Protein AF-0000000080596718 (afdb_homodimer)

pLDDT: mean 97.56, std 1.73, range [83.94, 98.94]

Structure (mmCIF, N/CA/C/O backbone):
data_AF-0000000080596718-model_v1
#
loop_
_entity.id
_entity.type
_entity.pdbx_description
1 polymer 'Glutathione-s-transferase theta, gst, putative'
#
loop_
_atom_site.group_PDB
_atom_site.id
_atom_site.type_symbol
_atom_site.label_atom_id
_atom_site.label_alt_id
_atom_site.label_comp_id
_atom_site.label_asym_id
_atom_site.label_entity_id
_atom_site.label_seq_id
_atom_site.pdbx_PDB_ins_code
_atom_site.Cartn_x
_atom_site.Cartn_y
_atom_site.Cartn_z
_atom_site.occupancy
_atom_site.B_iso_or_equiv
_atom_site.auth_seq_id
_atom_site.auth_comp_id
_atom_site.auth_asym_id
_atom_site.auth_atom_id
_atom_site.pdbx_PDB_model_num
ATOM 1 N N . MET A 1 1 ? -18.266 -6.281 -21.312 1 93.62 1 MET A N 1
ATOM 2 C CA . MET A 1 1 ? -17.484 -7.332 -20.672 1 93.62 1 MET A CA 1
ATOM 3 C C . MET A 1 1 ? -16.281 -6.75 -19.938 1 93.62 1 MET A C 1
ATOM 5 O O . MET A 1 1 ? -15.75 -5.707 -20.328 1 93.62 1 MET A O 1
ATOM 9 N N . LEU A 1 2 ? -15.891 -7.41 -18.875 1 97.94 2 LEU A N 1
ATOM 10 C CA . LEU A 1 2 ? -14.719 -7.004 -18.109 1 97.94 2 LEU A CA 1
ATOM 11 C C . LEU A 1 2 ? -13.445 -7.195 -18.938 1 97.94 2 LEU A C 1
ATOM 13 O O . LEU A 1 2 ? -13.297 -8.203 -19.625 1 97.94 2 LEU A O 1
ATOM 17 N N . THR A 1 3 ? -12.555 -6.156 -18.938 1 98.81 3 THR A N 1
ATOM 18 C CA . THR A 1 3 ? -11.258 -6.289 -19.578 1 98.81 3 THR A CA 1
ATOM 19 C C . THR A 1 3 ? -10.125 -6.168 -18.562 1 98.81 3 THR A C 1
ATOM 21 O O . THR A 1 3 ? -10.055 -5.188 -17.828 1 98.81 3 THR A O 1
ATOM 24 N N . LEU A 1 4 ? -9.297 -7.133 -18.531 1 98.88 4 LEU A N 1
ATOM 25 C CA . LEU A 1 4 ? -8.086 -7.117 -17.719 1 98.88 4 LEU A CA 1
ATOM 26 C C . LEU A 1 4 ? -6.871 -6.75 -18.562 1 98.88 4 LEU A C 1
ATOM 28 O O . LEU A 1 4 ? -6.527 -7.457 -19.516 1 98.88 4 LEU A O 1
ATOM 32 N N . TYR A 1 5 ? -6.301 -5.578 -18.312 1 98.94 5 TYR A N 1
ATOM 33 C CA . TYR A 1 5 ? -4.98 -5.25 -18.844 1 98.94 5 TYR A CA 1
ATOM 34 C C . TYR A 1 5 ? -3.889 -5.996 -18.094 1 98.94 5 TYR A C 1
ATOM 36 O O . TYR A 1 5 ? -3.75 -5.844 -16.875 1 98.94 5 TYR A O 1
ATOM 44 N N . ASP A 1 6 ? -3.08 -6.719 -18.906 1 98.69 6 ASP A N 1
ATOM 45 C CA . ASP A 1 6 ? -2.324 -7.793 -18.266 1 98.69 6 ASP A CA 1
ATOM 46 C C . ASP A 1 6 ? -0.892 -7.84 -18.797 1 98.69 6 ASP A C 1
ATOM 48 O O . ASP A 1 6 ? -0.595 -7.281 -19.844 1 98.69 6 ASP A O 1
ATOM 52 N N . TYR A 1 7 ? -0.034 -8.352 -18.031 1 98.44 7 TYR A N 1
ATOM 53 C CA . TYR A 1 7 ? 1.315 -8.82 -18.328 1 98.44 7 TYR A CA 1
ATOM 54 C C . TYR A 1 7 ? 1.582 -10.164 -17.672 1 98.44 7 TYR A C 1
ATOM 56 O O . TYR A 1 7 ? 1.703 -10.25 -16.438 1 98.44 7 TYR A O 1
ATOM 64 N N . LEU A 1 8 ? 1.713 -11.172 -18.344 1 97.88 8 LEU A N 1
ATOM 65 C CA . LEU A 1 8 ? 1.545 -12.555 -17.906 1 97.88 8 LEU A CA 1
ATOM 66 C C . LEU A 1 8 ? 2.539 -12.898 -16.812 1 97.88 8 LEU A C 1
ATOM 68 O O . LEU A 1 8 ? 2.18 -13.547 -15.82 1 97.88 8 LEU A O 1
ATOM 72 N N . PRO A 1 9 ? 3.775 -12.438 -16.891 1 97.62 9 PRO A N 1
ATOM 73 C CA . PRO A 1 9 ? 4.719 -12.805 -15.836 1 97.62 9 PRO A CA 1
ATOM 74 C C . PRO A 1 9 ? 4.457 -12.07 -14.523 1 97.62 9 PRO A C 1
ATOM 76 O O . PRO A 1 9 ? 5.051 -12.398 -13.492 1 97.62 9 PRO A O 1
ATOM 79 N N . SER A 1 10 ? 3.645 -11.078 -14.539 1 97.62 10 SER A N 1
ATOM 80 C CA . SER A 1 10 ? 3.375 -10.258 -13.359 1 97.62 10 SER A CA 1
ATOM 81 C C . SER A 1 10 ? 2.557 -11.031 -12.328 1 97.62 10 SER A C 1
ATOM 83 O O . SER A 1 10 ? 1.467 -11.516 -12.633 1 97.62 10 SER A O 1
ATOM 85 N N . GLN A 1 11 ? 3.074 -11.07 -11.148 1 98.12 11 GLN A N 1
ATOM 86 C CA . GLN A 1 11 ? 2.322 -11.711 -10.078 1 98.12 11 GLN A CA 1
ATOM 87 C C . GLN A 1 11 ? 1.251 -10.781 -9.523 1 98.12 11 GLN A C 1
ATOM 89 O O . GLN A 1 11 ? 0.299 -11.227 -8.883 1 98.12 11 GLN A O 1
ATOM 94 N N . ASN A 1 12 ? 1.411 -9.469 -9.719 1 98.38 12 ASN A N 1
ATOM 95 C CA . ASN A 1 12 ? 0.322 -8.555 -9.383 1 98.38 12 ASN A CA 1
ATOM 96 C C . ASN A 1 12 ? -0.886 -8.773 -10.289 1 98.38 12 ASN A C 1
ATOM 98 O O . ASN A 1 12 ? -2.029 -8.672 -9.844 1 98.38 12 ASN A O 1
ATOM 102 N N . ALA A 1 13 ? -0.619 -9.062 -11.516 1 98.69 13 ALA A N 1
ATOM 103 C CA . ALA A 1 13 ? -1.712 -9.406 -12.422 1 98.69 13 ALA A CA 1
ATOM 104 C C . ALA A 1 13 ? -2.262 -10.797 -12.117 1 98.69 13 ALA A C 1
ATOM 106 O O . ALA A 1 13 ? -3.469 -11.031 -12.227 1 98.69 13 ALA A O 1
ATOM 107 N N . TRP A 1 14 ? -1.365 -11.672 -11.727 1 98.69 14 TRP A N 1
ATOM 108 C CA . TRP A 1 14 ? -1.773 -13.039 -11.406 1 98.69 14 TRP A CA 1
ATOM 109 C C . TRP A 1 14 ? -2.805 -13.047 -10.289 1 98.69 14 TRP A C 1
ATOM 111 O O . TRP A 1 14 ? -3.773 -13.812 -10.328 1 98.69 14 TRP A O 1
ATOM 121 N N . LYS A 1 15 ? -2.604 -12.242 -9.18 1 98.44 15 LYS A N 1
ATOM 122 C CA . LYS A 1 15 ? -3.549 -12.297 -8.07 1 98.44 15 LYS A CA 1
ATOM 123 C C . LYS A 1 15 ? -4.938 -11.836 -8.508 1 98.44 15 LYS A C 1
ATOM 125 O O . LYS A 1 15 ? -5.945 -12.305 -7.973 1 98.44 15 LYS A O 1
ATOM 130 N N . VAL A 1 16 ? -5.047 -10.953 -9.531 1 98.88 16 VAL A N 1
ATOM 131 C CA . VAL A 1 16 ? -6.344 -10.57 -10.086 1 98.88 16 VAL A CA 1
ATOM 132 C C . VAL A 1 16 ? -6.922 -11.734 -10.891 1 98.88 16 VAL A C 1
ATOM 134 O O . VAL A 1 16 ? -8.102 -12.062 -10.758 1 98.88 16 VAL A O 1
ATOM 137 N N . ARG A 1 17 ? -6.078 -12.414 -11.734 1 98.81 17 ARG A N 1
ATOM 138 C CA . ARG A 1 17 ? -6.52 -13.602 -12.461 1 98.81 17 ARG A CA 1
ATOM 139 C C . ARG A 1 17 ? -7.031 -14.672 -11.492 1 98.81 17 ARG A C 1
ATOM 141 O O . ARG A 1 17 ? -8.055 -15.312 -11.75 1 98.81 17 ARG A O 1
ATOM 148 N N . LEU A 1 18 ? -6.305 -14.859 -10.438 1 98.81 18 LEU A N 1
ATOM 149 C CA . LEU A 1 18 ? -6.68 -15.844 -9.43 1 98.81 18 LEU A CA 1
ATOM 150 C C . LEU A 1 18 ? -8.086 -15.586 -8.906 1 98.81 18 LEU A C 1
ATOM 152 O O . LEU A 1 18 ? -8.922 -16.5 -8.875 1 98.81 18 LEU A O 1
ATOM 156 N N . LEU A 1 19 ? -8.367 -14.312 -8.469 1 98.88 19 LEU A N 1
ATOM 157 C CA . LEU A 1 19 ? -9.68 -14 -7.922 1 98.88 19 LEU A CA 1
ATOM 158 C C . LEU A 1 19 ? -10.766 -14.164 -8.984 1 98.88 19 LEU A C 1
ATOM 160 O O . LEU A 1 19 ? -11.844 -14.695 -8.703 1 98.88 19 LEU A O 1
ATOM 164 N N . LEU A 1 20 ? -10.469 -13.672 -10.195 1 98.75 20 LEU A N 1
ATOM 165 C CA . LEU A 1 20 ? -11.438 -13.836 -11.273 1 98.75 20 LEU A CA 1
ATOM 166 C C . LEU A 1 20 ? -11.758 -15.305 -11.508 1 98.75 20 LEU A C 1
ATOM 168 O O . LEU A 1 20 ? -12.906 -15.664 -11.773 1 98.75 20 LEU A O 1
ATOM 172 N N . ASN A 1 21 ? -10.742 -16.141 -11.422 1 98.5 21 ASN A N 1
ATOM 173 C CA . ASN A 1 21 ? -10.938 -17.578 -11.555 1 98.5 21 ASN A CA 1
ATOM 174 C C . ASN A 1 21 ? -11.789 -18.125 -10.414 1 98.5 21 ASN A C 1
ATOM 176 O O . ASN A 1 21 ? -12.727 -18.891 -10.648 1 98.5 21 ASN A O 1
ATOM 180 N N . HIS A 1 22 ? -11.484 -17.797 -9.172 1 98.5 22 HIS A N 1
ATOM 181 C CA . HIS A 1 22 ? -12.273 -18.219 -8.016 1 98.5 22 HIS A CA 1
ATOM 182 C C . HIS A 1 22 ? -13.742 -17.844 -8.18 1 98.5 22 HIS A C 1
ATOM 184 O O . HIS A 1 22 ? -14.625 -18.609 -7.77 1 98.5 22 HIS A O 1
ATOM 190 N N . LEU A 1 23 ? -14.008 -16.703 -8.781 1 98.25 23 LEU A N 1
ATOM 191 C CA . LEU A 1 23 ? -15.359 -16.156 -8.859 1 98.25 23 LEU A CA 1
ATOM 192 C C . LEU A 1 23 ? -16.047 -16.594 -10.148 1 98.25 23 LEU A C 1
ATOM 194 O O . LEU A 1 23 ? -17.219 -16.297 -10.367 1 98.25 23 LEU A O 1
ATOM 198 N N . ASP A 1 24 ? -15.305 -17.234 -11.023 1 97.81 24 ASP A N 1
ATOM 199 C CA . ASP A 1 24 ? -15.805 -17.688 -12.312 1 97.81 24 ASP A CA 1
ATOM 200 C C . ASP A 1 24 ? -16.391 -16.531 -13.125 1 97.81 24 ASP A C 1
ATOM 202 O O . ASP A 1 24 ? -17.5 -16.625 -13.633 1 97.81 24 ASP A O 1
ATOM 206 N N . ILE A 1 25 ? -15.695 -15.461 -13.141 1 98.12 25 ILE A N 1
ATOM 207 C CA . ILE A 1 25 ? -16.109 -14.281 -13.906 1 98.12 25 ILE A CA 1
ATOM 208 C C . ILE A 1 25 ? -15.359 -14.25 -15.234 1 98.12 25 ILE A C 1
ATOM 210 O O . ILE A 1 25 ? -14.125 -14.188 -15.266 1 98.12 25 ILE A O 1
ATOM 214 N N . PRO A 1 26 ? -16.109 -14.281 -16.281 1 98.19 26 PRO A N 1
ATOM 215 C CA . PRO A 1 26 ? -15.438 -14.172 -17.578 1 98.19 26 PRO A CA 1
ATOM 216 C C . PRO A 1 26 ? -14.891 -12.766 -17.828 1 98.19 26 PRO A C 1
ATOM 218 O O . PRO A 1 26 ? -15.484 -11.781 -17.391 1 98.19 26 PRO A O 1
ATOM 221 N N . TYR A 1 27 ? -13.797 -12.727 -18.547 1 98.62 27 TYR A N 1
ATOM 222 C CA . TYR A 1 27 ? -13.195 -11.453 -18.906 1 98.62 27 TYR A CA 1
ATOM 223 C C . TYR A 1 27 ? -12.352 -11.578 -20.156 1 98.62 27 TYR A C 1
ATOM 225 O O . TYR A 1 27 ? -11.945 -12.68 -20.547 1 98.62 27 TYR A O 1
ATOM 233 N N . ARG A 1 28 ? -12.148 -10.414 -20.75 1 98.38 28 ARG A N 1
ATOM 234 C CA . ARG A 1 28 ? -11.195 -10.297 -21.844 1 98.38 28 ARG A CA 1
ATOM 235 C C . ARG A 1 28 ? -9.828 -9.852 -21.344 1 98.38 28 ARG A C 1
ATOM 237 O O . ARG A 1 28 ? -9.734 -9.047 -20.422 1 98.38 28 ARG A O 1
ATOM 244 N N . THR A 1 29 ? -8.812 -10.383 -22 1 98.5 29 THR A N 1
ATOM 245 C CA . THR A 1 29 ? -7.453 -9.984 -21.641 1 98.5 29 THR A CA 1
ATOM 246 C C . THR A 1 29 ? -6.855 -9.07 -22.703 1 98.5 29 THR A C 1
ATOM 248 O O . THR A 1 29 ? -6.992 -9.328 -23.906 1 98.5 29 THR A O 1
ATOM 251 N N . GLU A 1 30 ? -6.332 -8.008 -22.359 1 98.62 30 GLU A N 1
ATOM 252 C CA . GLU A 1 30 ? -5.488 -7.148 -23.188 1 98.62 30 GLU A CA 1
ATOM 253 C C . GLU A 1 30 ? -4.059 -7.105 -22.656 1 98.62 30 GLU A C 1
ATOM 255 O O . GLU A 1 30 ? -3.801 -6.543 -21.594 1 98.62 30 GLU A O 1
ATOM 260 N N . ILE A 1 31 ? -3.143 -7.652 -23.422 1 98.56 31 ILE A N 1
ATOM 261 C CA . ILE A 1 31 ? -1.744 -7.691 -23.016 1 98.56 31 ILE A CA 1
ATOM 262 C C . ILE A 1 31 ? -1.099 -6.328 -23.25 1 98.56 31 ILE A C 1
ATOM 264 O O . ILE A 1 31 ? -1.249 -5.738 -24.312 1 98.56 31 ILE A O 1
ATOM 268 N N . VAL A 1 32 ? -0.448 -5.801 -22.25 1 98.44 32 VAL A N 1
ATOM 269 C CA . VAL A 1 32 ? 0.303 -4.551 -22.344 1 98.44 32 VAL A CA 1
ATOM 270 C C . VAL A 1 32 ? 1.8 -4.852 -22.375 1 98.44 32 VAL A C 1
ATOM 272 O O . VAL A 1 32 ? 2.344 -5.453 -21.453 1 98.44 32 VAL A O 1
ATOM 275 N N . ARG A 1 33 ? 2.518 -4.445 -23.469 1 97.5 33 ARG A N 1
ATOM 276 C CA . ARG A 1 33 ? 3.961 -4.613 -23.594 1 97.5 33 ARG A CA 1
ATOM 277 C C . ARG A 1 33 ? 4.711 -3.561 -22.781 1 97.5 33 ARG A C 1
ATOM 279 O O . ARG A 1 33 ? 5.246 -2.605 -23.344 1 97.5 33 ARG A O 1
ATOM 286 N N . ILE A 1 34 ? 4.852 -3.793 -21.453 1 96.44 34 ILE A N 1
ATOM 287 C CA . ILE A 1 34 ? 5.266 -2.756 -20.516 1 96.44 34 ILE A CA 1
ATOM 288 C C . ILE A 1 34 ? 6.754 -2.463 -20.703 1 96.44 34 ILE A C 1
ATOM 290 O O . ILE A 1 34 ? 7.195 -1.325 -20.516 1 96.44 34 ILE A O 1
ATOM 294 N N . PHE A 1 35 ? 7.578 -3.363 -21.156 1 96.81 35 PHE A N 1
ATOM 295 C CA . PHE A 1 35 ? 9.008 -3.131 -21.328 1 96.81 35 PHE A CA 1
ATOM 296 C C . PHE A 1 35 ? 9.289 -2.412 -22.641 1 96.81 35 PHE A C 1
ATOM 298 O O . PHE A 1 35 ? 10.336 -1.788 -22.812 1 96.81 35 PHE A O 1
ATOM 305 N N . GLU A 1 36 ? 8.359 -2.484 -23.531 1 97 36 GLU A N 1
ATOM 306 C CA . GLU A 1 36 ? 8.5 -1.797 -24.812 1 97 36 GLU A CA 1
ATOM 307 C C . GLU A 1 36 ? 7.863 -0.411 -24.766 1 97 36 GLU A C 1
ATOM 309 O O . GLU A 1 36 ? 7.855 0.308 -25.766 1 97 36 GLU A O 1
ATOM 314 N N . GLY A 1 37 ? 7.277 -0.094 -23.641 1 96.88 37 GLY A N 1
ATOM 315 C CA . GLY A 1 37 ? 6.848 1.278 -23.438 1 96.88 37 GLY A CA 1
ATOM 316 C C . GLY A 1 37 ? 5.355 1.472 -23.625 1 96.88 37 GLY A C 1
ATOM 317 O O . GLY A 1 37 ? 4.844 2.586 -23.484 1 96.88 37 GLY A O 1
ATOM 318 N N . GLU A 1 38 ? 4.57 0.456 -23.859 1 97.75 38 GLU A N 1
ATOM 319 C CA . GLU A 1 38 ? 3.139 0.578 -24.109 1 97.75 38 GLU A CA 1
ATOM 320 C C . GLU A 1 38 ? 2.408 1.121 -22.875 1 97.75 38 GLU A C 1
ATOM 322 O O . GLU A 1 38 ? 1.39 1.805 -23.016 1 97.75 38 GLU A O 1
ATOM 327 N N . GLY A 1 39 ? 2.955 0.827 -21.688 1 97.31 39 GLY A N 1
ATOM 328 C CA . GLY A 1 39 ? 2.373 1.336 -20.469 1 97.31 39 GLY A CA 1
ATOM 329 C C . GLY A 1 39 ? 2.465 2.846 -20.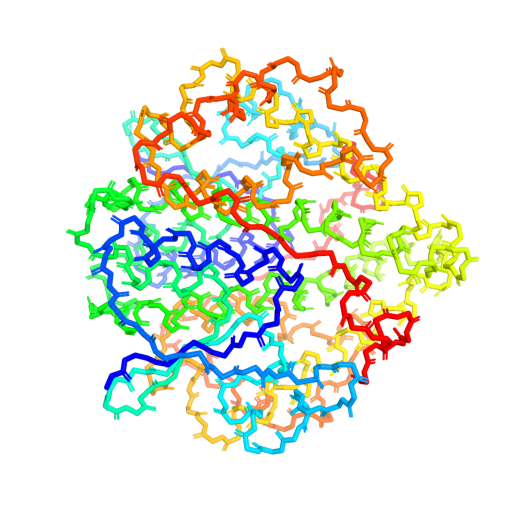344 1 97.31 39 GLY A C 1
ATOM 330 O O . GLY A 1 39 ? 1.765 3.451 -19.531 1 97.31 39 GLY A O 1
ATOM 331 N N . GLN A 1 40 ? 3.256 3.455 -21.141 1 97.06 40 GLN A N 1
ATOM 332 C CA . GLN A 1 40 ? 3.492 4.891 -21.031 1 97.06 40 GLN A CA 1
ATOM 333 C C . GLN A 1 40 ? 2.738 5.664 -22.109 1 97.06 40 GLN A C 1
ATOM 335 O O . GLN A 1 40 ? 2.779 6.895 -22.141 1 97.06 40 GLN A O 1
ATOM 340 N N . ARG A 1 41 ? 2.053 4.98 -22.938 1 97.44 41 ARG A N 1
ATOM 341 C CA . ARG A 1 41 ? 1.264 5.648 -23.969 1 97.44 41 ARG A CA 1
ATOM 342 C C . ARG A 1 41 ? 0.066 6.371 -23.359 1 97.44 41 ARG A C 1
ATOM 344 O O . ARG A 1 41 ? -0.533 5.883 -22.391 1 97.44 41 ARG A O 1
ATOM 351 N N . PRO A 1 42 ? -0.318 7.461 -23.953 1 97.06 42 PRO A N 1
ATOM 352 C CA . PRO A 1 42 ? -1.406 8.266 -23.406 1 97.06 42 PRO A CA 1
ATOM 353 C C . PRO A 1 42 ? -2.695 7.469 -23.219 1 97.06 42 PRO A C 1
ATOM 355 O O . PRO A 1 42 ? -3.398 7.648 -22.219 1 97.06 42 PRO A O 1
ATOM 358 N N . ASP A 1 43 ? -2.994 6.641 -24.109 1 97.06 43 ASP A N 1
ATOM 359 C CA . ASP A 1 43 ? -4.23 5.863 -24.047 1 97.06 43 ASP A CA 1
ATOM 360 C C . ASP A 1 43 ? -4.215 4.93 -22.828 1 97.06 43 ASP A C 1
ATOM 362 O O . ASP A 1 43 ? -5.238 4.75 -22.172 1 97.06 43 ASP A O 1
ATOM 366 N N . PHE A 1 44 ? -3.029 4.301 -22.562 1 98.19 44 PHE A N 1
ATOM 367 C CA . PHE A 1 44 ? -2.971 3.416 -21.406 1 98.19 44 PHE A CA 1
ATOM 368 C C . PHE A 1 44 ? -2.852 4.219 -20.109 1 98.19 44 PHE A C 1
ATOM 370 O O . PHE A 1 44 ? -3.404 3.83 -19.078 1 98.19 44 PHE A O 1
ATOM 377 N N . LEU A 1 45 ? -2.156 5.352 -20.172 1 97.38 45 LEU A N 1
ATOM 378 C CA . LEU A 1 45 ? -2.043 6.199 -19 1 97.38 45 LEU A CA 1
ATOM 379 C C . LEU A 1 45 ? -3.408 6.727 -18.578 1 97.38 45 LEU A C 1
ATOM 381 O O . LEU A 1 45 ? -3.617 7.055 -17.406 1 97.38 45 LEU A O 1
ATOM 385 N N . ALA A 1 46 ? -4.355 6.758 -19.453 1 96.44 46 ALA A N 1
ATOM 386 C CA . ALA A 1 46 ? -5.734 7.117 -19.125 1 96.44 46 ALA A CA 1
ATOM 387 C C . ALA A 1 46 ? -6.422 5.996 -18.359 1 96.44 46 ALA A C 1
ATOM 389 O O . ALA A 1 46 ? -7.41 6.23 -17.656 1 96.44 46 ALA A O 1
ATOM 390 N N . VAL A 1 47 ? -5.902 4.746 -18.484 1 97.75 47 VAL A N 1
ATOM 391 C CA . VAL A 1 47 ? -6.426 3.572 -17.797 1 97.75 47 VAL A CA 1
ATOM 392 C C . VAL A 1 47 ? -5.77 3.453 -16.422 1 97.75 47 VAL A C 1
ATOM 394 O O . VAL A 1 47 ? -6.457 3.26 -15.414 1 97.75 47 VAL A O 1
ATOM 397 N N . ASN A 1 48 ? -4.48 3.604 -16.375 1 98 48 ASN A N 1
ATOM 398 C CA . ASN A 1 48 ? -3.674 3.584 -15.164 1 98 48 ASN A CA 1
ATOM 399 C C . ASN A 1 48 ? -2.633 4.699 -15.164 1 98 48 ASN A C 1
ATOM 401 O O . ASN A 1 48 ? -1.621 4.613 -15.867 1 98 48 ASN A O 1
ATOM 405 N N . PRO A 1 49 ? -2.781 5.66 -14.312 1 96.88 49 PRO A N 1
ATOM 406 C CA . PRO A 1 49 ? -1.898 6.828 -14.312 1 96.88 49 PRO A CA 1
ATOM 407 C C . PRO A 1 49 ? -0.435 6.461 -14.078 1 96.88 49 PRO A C 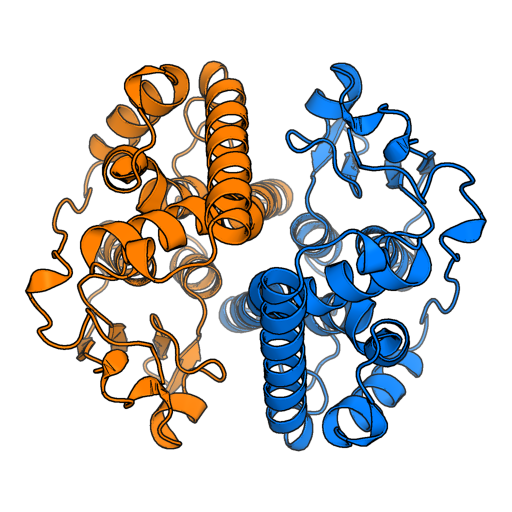1
ATOM 409 O O . PRO A 1 49 ? 0.462 7.238 -14.414 1 96.88 49 PRO A O 1
ATOM 412 N N . THR A 1 50 ? -0.14 5.285 -13.516 1 97.19 50 THR A N 1
ATOM 413 C CA . THR A 1 50 ? 1.237 4.891 -13.234 1 97.19 50 THR A CA 1
ATOM 414 C C . THR A 1 50 ? 1.83 4.133 -14.422 1 97.19 50 THR A C 1
ATOM 416 O O . THR A 1 50 ? 3.033 3.871 -14.461 1 97.19 50 THR A O 1
ATOM 419 N N . GLY A 1 51 ? 0.97 3.709 -15.406 1 97.69 51 GLY A N 1
ATOM 420 C CA . GLY A 1 51 ? 1.431 2.969 -16.562 1 97.69 51 GLY A CA 1
ATOM 421 C C . GLY A 1 51 ? 1.75 1.517 -16.266 1 97.69 51 GLY A C 1
ATOM 422 O O . GLY A 1 51 ? 2.355 0.823 -17.078 1 97.69 51 GLY A O 1
ATOM 423 N N . ALA A 1 52 ? 1.332 1.07 -15.07 1 97.19 52 ALA A N 1
ATOM 424 C CA . ALA A 1 52 ? 1.645 -0.293 -14.656 1 97.19 52 ALA A CA 1
ATOM 425 C C . ALA A 1 52 ? 0.476 -1.234 -14.93 1 97.19 52 ALA A C 1
ATOM 427 O O . ALA A 1 52 ? -0.586 -0.799 -15.383 1 97.19 52 ALA A O 1
ATOM 428 N N . VAL A 1 53 ? 0.656 -2.459 -14.852 1 98 53 VAL A N 1
ATOM 429 C CA . VAL A 1 53 ? -0.364 -3.502 -14.859 1 98 53 VAL A CA 1
ATOM 430 C C . VAL A 1 53 ? -0.447 -4.16 -13.484 1 98 53 VAL A C 1
ATOM 432 O O . VAL A 1 53 ? 0.515 -4.125 -12.711 1 98 53 VAL A O 1
ATOM 435 N N . PRO A 1 54 ? -1.577 -4.723 -13.109 1 98.75 54 PRO A N 1
ATOM 436 C CA . PRO A 1 54 ? -2.816 -4.859 -13.875 1 98.75 54 PRO A CA 1
ATOM 437 C C . PRO A 1 54 ? -3.682 -3.604 -13.82 1 98.75 54 PRO A C 1
ATOM 439 O O . PRO A 1 54 ? -3.461 -2.729 -12.984 1 98.75 54 PRO A O 1
ATOM 442 N N . ALA A 1 55 ? -4.535 -3.494 -14.719 1 98.88 55 ALA A N 1
ATOM 443 C CA . ALA A 1 55 ? -5.68 -2.588 -14.688 1 98.88 55 ALA A CA 1
ATOM 444 C C . ALA A 1 55 ? -6.945 -3.283 -15.172 1 98.88 55 ALA A C 1
ATOM 446 O O . ALA A 1 55 ? -6.879 -4.355 -15.781 1 98.88 55 ALA A O 1
ATOM 447 N N . LEU A 1 56 ? -8.055 -2.762 -14.812 1 98.94 56 LEU A N 1
ATOM 448 C CA . LEU A 1 56 ? -9.352 -3.352 -15.125 1 98.94 56 LEU A CA 1
ATOM 449 C C . LEU A 1 56 ? -10.273 -2.322 -15.781 1 98.94 56 LEU A C 1
ATOM 451 O O . LEU A 1 56 ? -10.383 -1.191 -15.305 1 98.94 56 LEU A O 1
ATOM 455 N N . ARG A 1 57 ? -10.82 -2.641 -16.875 1 98.81 57 ARG A N 1
ATOM 456 C CA . ARG A 1 57 ? -11.891 -1.848 -17.453 1 98.8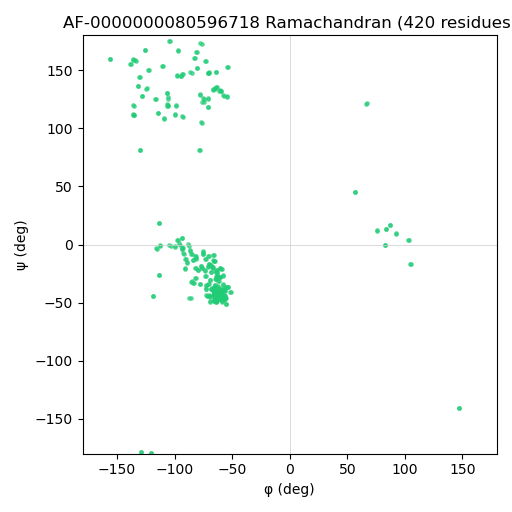1 57 ARG A CA 1
ATOM 457 C C . ARG A 1 57 ? -13.234 -2.541 -17.297 1 98.81 57 ARG A C 1
ATOM 459 O O . ARG A 1 57 ? -13.391 -3.703 -17.688 1 98.81 57 ARG A O 1
ATOM 466 N N . LEU A 1 58 ? -14.172 -1.851 -16.75 1 98.62 58 LEU A N 1
ATOM 467 C CA . LEU A 1 58 ? -15.523 -2.355 -16.547 1 98.62 58 LEU A CA 1
ATOM 468 C C . LEU A 1 58 ? -16.344 -2.234 -17.828 1 98.62 58 LEU A C 1
ATOM 470 O O . LEU A 1 58 ? -15.977 -1.494 -18.734 1 98.62 58 LEU A O 1
ATOM 474 N N . PRO A 1 59 ? -17.516 -2.939 -17.859 1 97.69 59 PRO A N 1
ATOM 475 C CA . PRO A 1 59 ? -18.344 -2.895 -19.062 1 97.69 59 PRO A CA 1
ATOM 476 C C . PRO A 1 59 ? -18.828 -1.484 -19.391 1 97.69 59 PRO A C 1
ATOM 478 O O . PRO A 1 59 ? -19.031 -1.152 -20.562 1 97.69 59 PRO A O 1
ATOM 481 N N . ASP A 1 60 ? -18.969 -0.648 -18.391 1 97.69 60 ASP A N 1
ATOM 482 C CA . ASP A 1 60 ? -19.484 0.699 -18.625 1 97.69 60 ASP A CA 1
ATOM 483 C C . ASP A 1 60 ? -18.359 1.666 -18.969 1 97.69 60 ASP A C 1
ATOM 485 O O . ASP A 1 60 ? -18.578 2.873 -19.078 1 97.69 60 ASP A O 1
ATOM 489 N N . GLY A 1 61 ? -17.156 1.178 -18.984 1 97.69 61 GLY A N 1
ATOM 490 C CA . GLY A 1 61 ? -16.047 1.987 -19.453 1 97.69 61 GLY A CA 1
ATOM 491 C C . GLY A 1 61 ? -15.164 2.496 -18.328 1 97.69 61 GLY A C 1
ATOM 492 O O . GLY A 1 61 ? -14.031 2.914 -18.562 1 97.69 61 GLY A O 1
ATOM 493 N N . ARG A 1 62 ? -15.625 2.469 -17.109 1 97.88 62 ARG A N 1
ATOM 494 C CA . ARG A 1 62 ? -14.812 2.9 -15.977 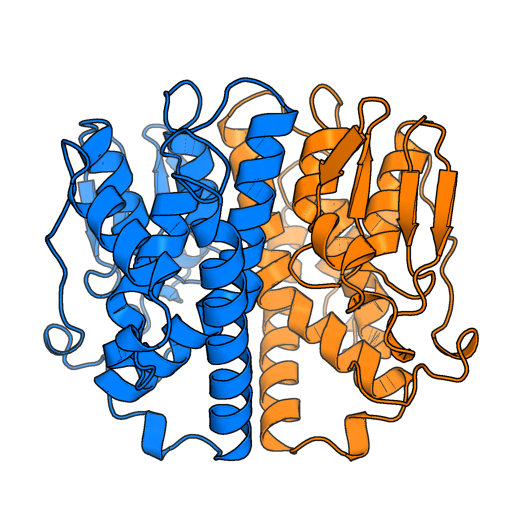1 97.88 62 ARG A CA 1
ATOM 495 C C . ARG A 1 62 ? -13.594 1.991 -15.805 1 97.88 62 ARG A C 1
ATOM 497 O O . ARG A 1 62 ? -13.656 0.8 -16.109 1 97.88 62 ARG A O 1
ATOM 504 N N . THR A 1 63 ? -12.484 2.592 -15.297 1 98.62 63 THR A N 1
ATOM 505 C CA . THR A 1 63 ? -11.266 1.81 -15.133 1 98.62 63 THR A CA 1
ATOM 506 C C . THR A 1 63 ? -10.789 1.851 -13.688 1 98.62 63 THR A C 1
ATOM 508 O O . THR A 1 63 ? -11.078 2.801 -12.961 1 98.62 63 THR A O 1
ATOM 511 N N . LEU A 1 64 ? -10.164 0.8 -13.32 1 98.62 64 LEU A N 1
ATOM 512 C CA . LEU A 1 64 ? -9.523 0.645 -12.016 1 98.62 64 LEU A CA 1
ATOM 513 C C . LEU A 1 64 ? -8.102 0.118 -12.172 1 98.62 64 LEU A C 1
ATOM 515 O O . LEU A 1 64 ? -7.848 -0.779 -12.984 1 98.62 64 LEU A O 1
ATOM 519 N N . ALA A 1 65 ? -7.219 0.745 -11.383 1 98.19 65 ALA A N 1
ATOM 520 C CA . ALA A 1 65 ? -5.832 0.287 -11.375 1 98.19 65 ALA A CA 1
ATOM 521 C C . ALA A 1 65 ? -5.402 -0.146 -9.977 1 98.19 65 ALA A C 1
ATOM 523 O O . ALA A 1 65 ? -6.199 -0.107 -9.039 1 98.19 65 ALA A O 1
ATOM 524 N N . GLU A 1 66 ? -4.16 -0.551 -9.938 1 98.31 66 GLU A N 1
ATOM 525 C CA . GLU A 1 66 ? -3.609 -1.102 -8.703 1 98.31 66 GLU A CA 1
ATOM 526 C C . GLU A 1 66 ? -4.273 -2.43 -8.352 1 98.31 66 GLU A C 1
ATOM 528 O O . GLU A 1 66 ? -5.48 -2.48 -8.102 1 98.31 66 GLU A O 1
ATOM 533 N N . SER A 1 67 ? -3.512 -3.459 -8.242 1 98.75 67 SER A N 1
ATOM 534 C CA . SER A 1 67 ? -4.02 -4.82 -8.117 1 98.75 67 SER A CA 1
ATOM 535 C C . SER A 1 67 ? -4.883 -4.977 -6.871 1 98.75 67 SER A C 1
ATOM 537 O O . SER A 1 67 ? -5.957 -5.578 -6.922 1 98.75 67 SER A O 1
ATOM 539 N N . ASN A 1 68 ? -4.496 -4.363 -5.738 1 98.81 68 ASN A N 1
ATOM 540 C CA . ASN A 1 68 ? -5.254 -4.52 -4.5 1 98.81 68 ASN A CA 1
ATOM 541 C C . ASN A 1 68 ? -6.594 -3.793 -4.57 1 98.81 68 ASN A C 1
ATOM 543 O O . ASN A 1 68 ? -7.578 -4.246 -3.984 1 98.81 68 ASN A O 1
ATOM 547 N N . ALA A 1 69 ? -6.656 -2.648 -5.266 1 98.88 69 ALA A N 1
ATOM 548 C CA . ALA A 1 69 ? -7.926 -1.962 -5.484 1 98.88 69 ALA A CA 1
ATOM 549 C C . ALA A 1 69 ? -8.859 -2.801 -6.352 1 98.88 69 ALA A C 1
ATOM 551 O O . ALA A 1 69 ? -10.055 -2.906 -6.062 1 98.88 69 ALA A O 1
ATOM 552 N N . ILE A 1 70 ? -8.312 -3.424 -7.379 1 98.94 70 ILE A N 1
ATOM 553 C CA . ILE A 1 70 ? -9.086 -4.285 -8.266 1 98.94 70 ILE A CA 1
ATOM 554 C C . ILE A 1 70 ? -9.633 -5.477 -7.484 1 98.94 70 ILE A C 1
ATOM 556 O O . ILE A 1 70 ? -10.812 -5.816 -7.609 1 98.94 70 ILE A O 1
ATOM 560 N N . LEU A 1 71 ? -8.781 -6.086 -6.66 1 98.94 71 LEU A N 1
ATOM 561 C CA . LEU A 1 71 ? -9.211 -7.199 -5.82 1 98.94 71 LEU A CA 1
ATOM 562 C C . LEU A 1 71 ? -10.359 -6.777 -4.91 1 98.94 71 LEU A C 1
ATOM 564 O O . LEU A 1 71 ? -11.352 -7.504 -4.777 1 98.94 71 LEU A O 1
ATOM 568 N N . THR A 1 72 ? -10.211 -5.625 -4.301 1 98.81 72 THR A N 1
ATOM 569 C CA . THR A 1 72 ? -11.227 -5.129 -3.385 1 98.81 72 THR A CA 1
ATOM 570 C C . THR A 1 72 ? -12.562 -4.945 -4.105 1 98.81 72 THR A C 1
ATOM 572 O O . THR A 1 72 ? -13.617 -5.32 -3.58 1 98.81 72 THR A O 1
ATOM 575 N N . TYR A 1 73 ? -12.523 -4.426 -5.309 1 98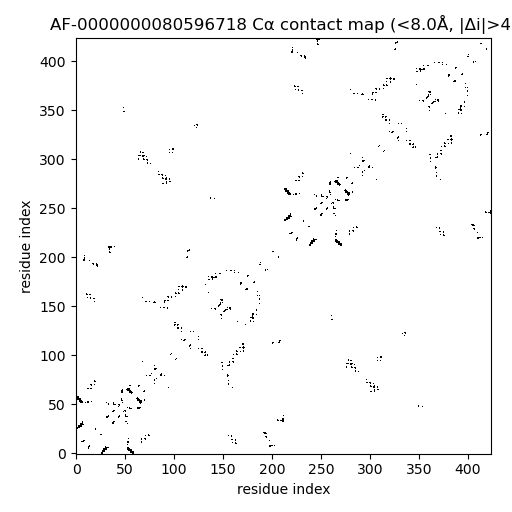.88 73 TYR A N 1
ATOM 576 C CA . TYR A 1 73 ? -13.742 -4.234 -6.098 1 98.88 73 TYR A CA 1
ATOM 577 C C . TYR A 1 73 ? -14.398 -5.57 -6.422 1 98.88 73 TYR A C 1
ATOM 579 O O . TYR A 1 73 ? -15.578 -5.773 -6.148 1 98.88 73 TYR A O 1
ATOM 587 N N . LEU A 1 74 ? -13.602 -6.48 -6.918 1 98.88 74 LEU A N 1
ATOM 588 C CA . LEU A 1 74 ? -14.125 -7.754 -7.398 1 98.88 74 LEU A CA 1
ATOM 589 C C . LEU A 1 74 ? -14.633 -8.609 -6.242 1 98.88 74 LEU A C 1
ATOM 591 O O . LEU A 1 74 ? -15.578 -9.383 -6.406 1 98.88 74 LEU A O 1
ATOM 595 N N . ALA A 1 75 ? -14.031 -8.438 -5.105 1 98.81 75 ALA A N 1
ATOM 596 C CA . ALA A 1 75 ? -14.344 -9.297 -3.965 1 98.81 75 ALA A CA 1
ATOM 597 C C . ALA A 1 75 ? -15.57 -8.781 -3.215 1 98.81 75 ALA A C 1
ATOM 599 O O . ALA A 1 75 ? -16.109 -9.469 -2.342 1 98.81 75 ALA A O 1
ATOM 600 N N . HIS A 1 76 ? -15.992 -7.543 -3.504 1 98.12 76 HIS A N 1
ATOM 601 C CA . HIS A 1 76 ? -17.125 -6.965 -2.781 1 98.12 76 HIS A CA 1
ATOM 602 C C . HIS A 1 76 ? -18.344 -7.867 -2.855 1 98.12 76 HIS A C 1
ATOM 604 O O . HIS A 1 76 ? -18.75 -8.289 -3.943 1 98.12 76 HIS A O 1
ATOM 610 N N . GLY A 1 77 ? -18.922 -8.188 -1.696 1 97.75 77 GLY A N 1
ATOM 611 C CA . GLY A 1 77 ? -20.141 -9 -1.638 1 97.75 77 GLY A CA 1
ATOM 612 C C . GLY A 1 77 ? -19.859 -10.484 -1.726 1 97.75 77 GLY A C 1
ATOM 613 O O . GLY A 1 77 ? -20.797 -11.289 -1.752 1 97.75 77 GLY A O 1
ATOM 614 N N . THR A 1 78 ? -18.609 -10.891 -1.845 1 98.44 78 THR A N 1
ATOM 615 C CA . THR A 1 78 ? -18.25 -12.297 -1.883 1 98.44 78 THR A CA 1
ATOM 616 C C . THR A 1 78 ? -17.641 -12.734 -0.551 1 98.44 78 THR A C 1
ATOM 618 O O . THR A 1 78 ? -17.406 -11.906 0.333 1 98.44 78 THR A O 1
ATOM 621 N N . SER A 1 79 ? -17.375 -13.992 -0.422 1 97.69 79 SER A N 1
ATOM 622 C CA . SER A 1 79 ? -16.797 -14.539 0.801 1 97.69 79 SER A CA 1
ATOM 623 C C . SER A 1 79 ? -15.312 -14.203 0.908 1 97.69 79 SER A C 1
ATOM 625 O O . SER A 1 79 ? -14.695 -14.391 1.963 1 97.69 79 SER A O 1
ATOM 627 N N . TYR A 1 80 ? -14.742 -13.641 -0.131 1 98.69 80 TYR A N 1
ATOM 628 C CA . TYR A 1 80 ? -13.312 -13.344 -0.144 1 98.69 80 TYR A CA 1
ATOM 629 C C . TYR A 1 80 ? -13.023 -11.984 0.485 1 98.69 80 TYR A C 1
ATOM 631 O O . TYR A 1 80 ? -11.867 -11.586 0.616 1 98.69 80 TYR A O 1
ATOM 639 N N . LEU A 1 81 ? -14.016 -11.281 0.838 1 98.62 81 LEU A N 1
ATOM 640 C CA . LEU A 1 81 ? -13.938 -10.039 1.607 1 98.62 81 LEU A CA 1
ATOM 641 C C . LEU A 1 81 ? -15.008 -10.016 2.697 1 98.62 81 LEU A C 1
ATOM 643 O O . LEU A 1 81 ? -16.203 -10.086 2.404 1 98.62 81 LEU A O 1
ATOM 647 N N . PRO A 1 82 ? -14.516 -9.922 3.936 1 97.94 82 PRO A N 1
ATOM 648 C CA . PRO A 1 82 ? -15.5 -9.867 5.016 1 97.94 82 PRO A CA 1
ATOM 649 C C . PRO A 1 82 ? -16.531 -8.75 4.816 1 97.94 82 PRO A C 1
ATOM 651 O O . PRO A 1 82 ? -16.203 -7.691 4.281 1 97.94 82 PRO A O 1
ATOM 654 N N . ALA A 1 83 ? -17.75 -8.945 5.375 1 95.62 83 ALA A N 1
ATOM 655 C CA . ALA A 1 83 ? -18.828 -7.977 5.195 1 95.62 83 ALA A CA 1
ATOM 656 C C . ALA A 1 83 ? -18.734 -6.859 6.23 1 95.62 83 ALA A C 1
ATOM 658 O O . ALA A 1 83 ? -19.156 -5.727 5.965 1 95.62 83 ALA A O 1
ATOM 659 N N . ASP A 1 84 ? -18.25 -7.18 7.375 1 96.88 84 ASP A N 1
ATOM 660 C CA . ASP A 1 84 ? -18.219 -6.188 8.445 1 96.88 84 ASP A CA 1
ATOM 661 C C . ASP A 1 84 ? -17.031 -5.234 8.273 1 96.88 84 ASP A C 1
ATOM 663 O O . ASP A 1 84 ? -15.977 -5.629 7.762 1 96.88 84 ASP A O 1
ATOM 667 N N . PRO A 1 85 ? -17.172 -4.012 8.766 1 97.19 85 PRO A N 1
ATOM 668 C CA . PRO A 1 85 ? -16.156 -2.979 8.555 1 97.19 85 PRO A CA 1
ATOM 669 C C . PRO A 1 85 ? -14.797 -3.348 9.148 1 97.19 85 PRO A C 1
ATOM 671 O O . PRO A 1 85 ? -13.758 -3.076 8.539 1 97.19 85 PRO A O 1
ATOM 674 N N . PHE A 1 86 ? -14.797 -3.934 10.297 1 98.19 86 PHE A N 1
ATOM 675 C CA . PHE A 1 86 ? -13.523 -4.289 10.922 1 98.19 86 PHE A CA 1
ATOM 676 C C . PHE A 1 86 ? -12.797 -5.352 10.109 1 98.19 86 PHE A C 1
ATOM 678 O O . PHE A 1 86 ? -11.594 -5.234 9.859 1 98.19 86 PHE A O 1
ATOM 685 N N . GLY A 1 87 ? -13.547 -6.402 9.719 1 98.12 87 GLY A N 1
ATOM 686 C CA . GLY A 1 87 ? -12.961 -7.434 8.883 1 98.12 87 GLY A CA 1
ATOM 687 C C . GLY A 1 87 ? -12.398 -6.898 7.578 1 98.12 87 GLY A C 1
ATOM 688 O O . GLY A 1 87 ? -11.328 -7.312 7.145 1 98.12 87 GLY A O 1
ATOM 689 N N . GLN A 1 88 ? -13.086 -5.953 6.969 1 98.06 88 GLN A N 1
ATOM 690 C CA . GLN A 1 88 ? -12.602 -5.328 5.742 1 98.06 88 GLN A CA 1
ATOM 691 C C . GLN A 1 88 ? -11.32 -4.535 5.996 1 98.06 88 GLN A C 1
ATOM 693 O O . GLN A 1 88 ? -10.383 -4.594 5.199 1 98.06 88 GLN A O 1
ATOM 698 N N . ALA A 1 89 ? -11.312 -3.861 7.098 1 98.56 89 ALA A N 1
ATOM 699 C CA . ALA A 1 89 ? -10.133 -3.074 7.438 1 98.56 89 ALA A CA 1
ATOM 700 C C . ALA A 1 89 ? -8.945 -3.977 7.754 1 98.56 89 ALA A C 1
ATOM 702 O O . ALA A 1 89 ? -7.801 -3.645 7.426 1 98.56 89 ALA A O 1
ATOM 703 N N . LYS A 1 90 ? -9.219 -5.051 8.398 1 98.56 90 LYS A N 1
ATOM 704 C CA . LYS A 1 90 ? -8.156 -6.004 8.695 1 98.56 90 LYS A CA 1
ATOM 705 C C . LYS A 1 90 ? -7.551 -6.57 7.414 1 98.56 90 LYS A C 1
ATOM 707 O O . LYS A 1 90 ? -6.332 -6.719 7.312 1 98.56 90 LYS A O 1
ATOM 712 N N . VAL A 1 91 ? -8.383 -6.848 6.465 1 98.75 91 VAL A N 1
ATOM 713 C CA . VAL A 1 91 ? -7.898 -7.25 5.148 1 98.75 91 VAL A CA 1
ATOM 714 C C . VAL A 1 91 ? -7.035 -6.141 4.555 1 98.75 91 VAL A C 1
ATOM 716 O O . VAL A 1 91 ? -5.934 -6.398 4.066 1 98.75 91 VAL A O 1
ATOM 719 N N . GLN A 1 92 ? -7.5 -4.918 4.66 1 98.62 92 GLN A N 1
ATOM 720 C CA . GLN A 1 92 ? -6.75 -3.779 4.137 1 98.62 92 GLN A CA 1
ATOM 721 C C . GLN A 1 92 ? -5.402 -3.637 4.84 1 98.62 92 GLN A C 1
ATOM 723 O O . GLN A 1 92 ? -4.414 -3.23 4.227 1 98.62 92 GLN A O 1
ATOM 728 N N . GLN A 1 93 ? -5.375 -3.932 6.105 1 98.75 93 GLN A N 1
ATOM 729 C CA . GLN A 1 93 ? -4.121 -3.912 6.855 1 98.75 93 GLN A CA 1
ATOM 730 C C . GLN A 1 93 ? -3.082 -4.824 6.215 1 98.75 93 GLN A C 1
ATOM 732 O O . GLN A 1 93 ? -1.933 -4.418 6.016 1 98.75 93 GLN A O 1
ATOM 737 N N . TRP A 1 94 ? -3.467 -5.957 5.836 1 98.81 94 TRP A N 1
ATOM 738 C CA . TRP A 1 94 ? -2.521 -6.93 5.301 1 98.81 94 TRP A CA 1
ATOM 739 C C . TRP A 1 94 ? -2.232 -6.656 3.828 1 98.81 94 TRP A C 1
ATOM 741 O O . TRP A 1 94 ? -1.137 -6.945 3.34 1 98.81 94 TRP A O 1
ATOM 751 N N . LEU A 1 95 ? -3.23 -6.051 3.104 1 98.81 95 LEU A N 1
ATOM 752 C CA . LEU A 1 95 ? -2.924 -5.555 1.768 1 98.81 95 LEU A CA 1
ATOM 753 C C . LEU A 1 95 ? -1.863 -4.461 1.824 1 98.81 95 LEU A C 1
ATOM 755 O O . LEU A 1 95 ? -0.964 -4.418 0.982 1 98.81 95 LEU A O 1
ATOM 759 N N . SER A 1 96 ? -1.975 -3.613 2.811 1 98.56 96 SER A N 1
ATOM 760 C CA . SER A 1 96 ? -0.972 -2.574 3.023 1 98.56 96 SER A CA 1
ATOM 761 C C . SER A 1 96 ? 0.39 -3.18 3.348 1 98.56 96 SER A C 1
ATOM 763 O O . SER A 1 96 ? 1.412 -2.736 2.82 1 98.56 96 SER A O 1
ATOM 765 N N . PHE A 1 97 ? 0.412 -4.18 4.223 1 98.62 97 PHE A N 1
ATOM 766 C CA . PHE A 1 97 ? 1.642 -4.891 4.559 1 98.62 97 PHE A CA 1
ATOM 767 C C . PHE A 1 97 ? 2.303 -5.453 3.309 1 98.62 97 PHE A C 1
ATOM 769 O O . PHE A 1 97 ? 3.52 -5.344 3.139 1 98.62 97 PHE A O 1
ATOM 776 N N . GLU A 1 98 ? 1.476 -6.062 2.484 1 98.69 98 GLU A N 1
ATOM 777 C CA . GLU A 1 98 ? 1.977 -6.617 1.231 1 98.69 98 GLU A CA 1
ATOM 778 C C . GLU A 1 98 ? 2.674 -5.551 0.392 1 98.69 98 GLU A C 1
ATOM 780 O O . GLU A 1 98 ? 3.785 -5.766 -0.096 1 98.69 98 GLU A O 1
ATOM 785 N N . GLN A 1 99 ? 2.094 -4.414 0.234 1 97.62 99 GLN A N 1
ATOM 786 C CA . GLN A 1 99 ? 2.625 -3.334 -0.593 1 97.62 99 GLN A CA 1
ATOM 787 C C . GLN A 1 99 ? 3.9 -2.754 0.011 1 97.62 99 GLN A C 1
ATOM 789 O O . GLN A 1 99 ? 4.848 -2.434 -0.711 1 97.62 99 GLN A O 1
ATOM 794 N N . ASP A 1 100 ? 3.92 -2.664 1.27 1 96.44 100 ASP A N 1
ATOM 795 C CA . ASP A 1 100 ? 5.008 -1.961 1.942 1 96.44 100 ASP A CA 1
ATOM 796 C C . ASP A 1 100 ? 6.219 -2.873 2.131 1 96.44 100 ASP A C 1
ATOM 798 O O . ASP A 1 100 ? 7.359 -2.414 2.104 1 96.44 100 ASP A O 1
ATOM 802 N N . HIS A 1 101 ? 5.977 -4.172 2.346 1 97.5 101 HIS A N 1
ATOM 803 C CA . HIS A 1 101 ? 7.062 -5.051 2.771 1 97.5 101 HIS A CA 1
ATOM 804 C C . HIS A 1 101 ? 7.309 -6.156 1.751 1 97.5 101 HIS A C 1
ATOM 806 O O . HIS A 1 101 ? 8.445 -6.352 1.308 1 97.5 101 HIS A O 1
ATOM 812 N N . VAL A 1 102 ? 6.281 -6.746 1.265 1 98.31 102 VAL A N 1
ATOM 813 C CA . VAL A 1 102 ? 6.418 -7.902 0.387 1 98.31 102 VAL A CA 1
ATOM 814 C C . VAL A 1 102 ? 6.848 -7.449 -1.006 1 98.31 102 VAL A C 1
ATOM 816 O O . VAL A 1 102 ? 7.438 -8.219 -1.763 1 98.31 102 VAL A O 1
ATOM 819 N N . ALA A 1 103 ? 6.629 -6.172 -1.317 1 96.5 103 ALA A N 1
ATOM 820 C CA . ALA A 1 103 ? 7.074 -5.613 -2.592 1 96.5 103 ALA A CA 1
ATOM 821 C C . ALA A 1 103 ? 8.578 -5.77 -2.766 1 96.5 103 ALA A C 1
ATOM 823 O O . ALA A 1 103 ? 9.078 -5.824 -3.891 1 96.5 103 ALA A O 1
ATOM 824 N N . SER A 1 104 ? 9.367 -5.844 -1.657 1 98 104 SER A N 1
ATOM 825 C CA . SER A 1 104 ? 10.805 -6.082 -1.714 1 98 104 SER A CA 1
ATOM 826 C C . SER A 1 104 ? 11.109 -7.441 -2.336 1 98 104 SER A C 1
ATOM 828 O O . SER A 1 104 ? 12.055 -7.574 -3.115 1 98 104 SER A O 1
ATOM 830 N N . ILE A 1 105 ? 10.305 -8.414 -2.023 1 98.62 105 ILE A N 1
ATOM 831 C CA . ILE A 1 105 ? 10.461 -9.742 -2.604 1 98.62 105 ILE A CA 1
ATOM 832 C C . ILE A 1 105 ? 10.188 -9.688 -4.105 1 98.62 105 ILE A C 1
ATOM 834 O O . ILE A 1 105 ? 10.914 -10.281 -4.898 1 98.62 105 ILE A O 1
ATOM 838 N N . ALA A 1 106 ? 9.164 -8.969 -4.48 1 98.12 106 ALA A N 1
ATOM 839 C CA . ALA A 1 106 ? 8.805 -8.797 -5.883 1 98.12 106 ALA A CA 1
ATOM 840 C C . ALA A 1 106 ? 9.969 -8.203 -6.68 1 98.12 106 ALA A C 1
ATOM 842 O O . ALA A 1 106 ? 10.305 -8.703 -7.754 1 98.12 106 ALA A O 1
ATOM 843 N N . THR A 1 107 ? 10.562 -7.16 -6.152 1 97.56 107 THR A N 1
ATOM 844 C CA . THR A 1 107 ? 11.648 -6.453 -6.828 1 97.56 107 THR A CA 1
ATOM 845 C C . THR A 1 107 ? 12.875 -7.348 -6.957 1 97.56 107 THR A C 1
ATOM 847 O O . THR A 1 107 ? 13.445 -7.477 -8.047 1 97.56 107 THR A O 1
ATOM 850 N N . LEU A 1 108 ? 13.266 -7.977 -5.844 1 98.44 108 LEU A N 1
ATOM 851 C CA . LEU A 1 108 ? 14.414 -8.867 -5.855 1 98.44 108 LEU A CA 1
ATOM 852 C C . LEU A 1 108 ? 14.211 -10.016 -6.84 1 98.44 108 LEU A C 1
ATOM 854 O O . LEU A 1 108 ? 15.117 -10.359 -7.598 1 98.44 108 LEU A O 1
ATOM 858 N N . ARG A 1 109 ? 13.016 -10.57 -6.781 1 98.25 109 ARG A N 1
ATOM 859 C CA . ARG A 1 109 ? 12.68 -11.656 -7.695 1 98.25 109 ARG A CA 1
ATOM 860 C C . ARG A 1 109 ? 12.82 -11.211 -9.148 1 98.25 109 ARG A C 1
ATOM 862 O O . ARG A 1 109 ? 13.438 -11.906 -9.961 1 98.25 109 ARG A O 1
ATOM 869 N N . HIS A 1 110 ? 12.234 -10.062 -9.469 1 97.75 110 HIS A N 1
ATOM 870 C CA . HIS A 1 110 ? 12.266 -9.539 -10.836 1 97.75 110 HIS A CA 1
ATOM 871 C C . HIS A 1 110 ? 13.703 -9.32 -11.305 1 97.75 110 HIS A C 1
ATOM 873 O O . HIS A 1 110 ? 14.07 -9.727 -12.406 1 97.75 110 HIS A O 1
ATOM 879 N N . TRP A 1 111 ? 14.516 -8.703 -10.5 1 97.81 111 TRP A N 1
ATOM 880 C CA . TRP A 1 111 ? 15.906 -8.438 -10.852 1 97.81 111 TRP A CA 1
ATOM 881 C C . TRP A 1 111 ? 16.672 -9.734 -11.062 1 97.81 111 TRP A C 1
ATOM 883 O O . TRP A 1 111 ? 17.469 -9.859 -12 1 97.81 111 TRP A O 1
ATOM 893 N N . THR A 1 112 ? 16.406 -10.664 -10.172 1 97.88 112 THR A N 1
ATOM 894 C CA . THR A 1 112 ? 17.109 -11.945 -10.242 1 97.88 112 THR A CA 1
ATOM 895 C C . THR A 1 112 ? 16.75 -12.695 -11.523 1 97.88 112 THR A C 1
ATOM 897 O O . THR A 1 112 ? 17.641 -13.125 -12.266 1 97.88 112 THR A O 1
ATOM 900 N N . LEU A 1 113 ? 15.5 -12.734 -11.82 1 97.62 113 LEU A N 1
ATOM 901 C CA . LEU A 1 113 ? 15.023 -13.586 -12.898 1 97.62 113 LEU A CA 1
ATOM 902 C C . LEU A 1 113 ? 15.234 -12.922 -14.258 1 97.62 113 LEU A C 1
ATOM 904 O O . LEU A 1 113 ? 15.148 -13.586 -15.297 1 97.62 113 LEU A O 1
ATOM 908 N N . THR A 1 114 ? 15.562 -11.648 -14.305 1 97.44 114 THR A N 1
ATOM 909 C CA . THR A 1 114 ? 15.734 -10.945 -15.57 1 97.44 114 THR A CA 1
ATOM 910 C C . THR A 1 114 ? 17.188 -10.547 -15.781 1 97.44 114 THR A C 1
ATOM 912 O O . THR A 1 114 ? 17.516 -9.859 -16.75 1 97.44 114 THR A O 1
ATOM 915 N N . GLY A 1 115 ? 18.031 -10.867 -14.82 1 96.19 115 GLY A N 1
ATOM 916 C CA . GLY A 1 115 ? 19.453 -10.594 -14.938 1 96.19 115 GLY A CA 1
ATOM 917 C C . GLY A 1 115 ? 19.828 -9.172 -14.555 1 96.19 115 GLY A C 1
ATOM 918 O O . GLY A 1 115 ? 20.953 -8.734 -14.773 1 96.19 115 GLY A O 1
ATOM 919 N N . LYS A 1 116 ? 18.969 -8.492 -13.945 1 96.75 116 LYS A N 1
ATOM 920 C CA . LYS A 1 116 ? 19.188 -7.078 -13.633 1 96.75 116 LYS A CA 1
ATOM 921 C C . LYS A 1 116 ? 19.891 -6.918 -12.281 1 96.75 116 LYS A C 1
ATOM 923 O O . LYS A 1 116 ? 20.406 -5.844 -11.977 1 96.75 116 LYS A O 1
ATOM 928 N N . LEU A 1 117 ? 19.906 -7.906 -11.508 1 96.56 117 LEU A N 1
ATOM 929 C CA . LEU A 1 117 ? 20.422 -7.836 -10.148 1 96.56 117 LEU A CA 1
ATOM 930 C C . LEU A 1 117 ? 21.891 -7.387 -10.156 1 96.56 117 LEU A C 1
ATOM 932 O O . LEU A 1 117 ? 22.281 -6.57 -9.32 1 96.56 117 LEU A O 1
ATOM 936 N N . ALA A 1 118 ? 22.641 -7.844 -11.078 1 95.06 118 ALA A N 1
ATOM 937 C CA . ALA A 1 118 ? 24.078 -7.586 -11.141 1 95.06 118 ALA A CA 1
ATOM 938 C C . ALA A 1 118 ? 24.359 -6.113 -11.422 1 95.06 118 ALA A C 1
ATOM 940 O O . ALA A 1 118 ? 25.453 -5.617 -11.133 1 95.06 118 ALA A O 1
ATOM 941 N N . ARG A 1 119 ? 23.406 -5.41 -11.93 1 95.31 119 ARG A N 1
ATOM 942 C CA . ARG A 1 119 ? 23.578 -4.012 -12.312 1 95.31 119 ARG A CA 1
ATOM 943 C C . ARG A 1 119 ? 23.109 -3.078 -11.203 1 95.31 119 ARG A C 1
ATOM 945 O O . ARG A 1 119 ? 23.219 -1.855 -11.32 1 95.31 119 ARG A O 1
ATOM 952 N N . ARG A 1 120 ? 22.672 -3.674 -10.141 1 96.12 120 ARG A N 1
ATOM 953 C CA . ARG A 1 120 ? 22.141 -2.85 -9.062 1 96.12 120 ARG A CA 1
ATOM 954 C C . ARG A 1 120 ? 23.219 -2.533 -8.031 1 96.12 120 ARG A C 1
ATOM 956 O O . ARG A 1 120 ? 24.125 -3.342 -7.801 1 96.12 120 ARG A O 1
ATOM 963 N N . ALA A 1 121 ? 23.062 -1.308 -7.473 1 95.88 121 ALA A N 1
ATOM 964 C CA . ALA A 1 121 ? 23.969 -0.951 -6.379 1 95.88 121 ALA A CA 1
ATOM 965 C C . ALA A 1 121 ? 23.828 -1.926 -5.215 1 95.88 121 ALA A C 1
ATOM 967 O O . ALA A 1 121 ? 22.719 -2.184 -4.742 1 95.88 121 ALA A O 1
ATOM 968 N N . PRO A 1 122 ? 24.953 -2.438 -4.676 1 96 122 PRO A N 1
ATOM 969 C CA . PRO A 1 122 ? 24.891 -3.42 -3.59 1 96 122 PRO A CA 1
ATOM 970 C C . PRO A 1 122 ? 24.094 -2.924 -2.385 1 96 122 PRO A C 1
ATOM 972 O O . PRO A 1 122 ? 23.359 -3.695 -1.773 1 96 122 PRO A O 1
ATOM 975 N N . ALA A 1 123 ? 24.188 -1.695 -2.086 1 94.81 123 ALA A N 1
ATOM 976 C CA . ALA A 1 123 ? 23.5 -1.147 -0.923 1 94.81 123 ALA A CA 1
ATOM 977 C C . ALA A 1 123 ? 21.984 -1.242 -1.093 1 94.81 123 ALA A C 1
ATOM 979 O O . ALA A 1 123 ? 21.266 -1.467 -0.122 1 94.81 123 ALA A O 1
ATOM 980 N N . LEU A 1 124 ? 21.562 -1.082 -2.287 1 95.81 124 LEU A N 1
ATOM 981 C CA . LEU A 1 124 ? 20.141 -1.187 -2.588 1 95.81 124 LEU A CA 1
ATOM 982 C C . LEU A 1 124 ? 19.656 -2.627 -2.445 1 95.81 124 LEU A C 1
ATOM 984 O O . LEU A 1 124 ? 18.625 -2.881 -1.837 1 95.81 124 LEU A O 1
ATOM 988 N N . VAL A 1 125 ? 20.422 -3.512 -2.969 1 97.31 125 VAL A N 1
ATOM 989 C CA . VAL A 1 125 ? 20.078 -4.93 -2.916 1 97.31 125 VAL A CA 1
ATOM 990 C C . VAL A 1 125 ? 20.047 -5.398 -1.463 1 97.31 125 VAL A C 1
ATOM 992 O O . VAL A 1 125 ? 19.109 -6.082 -1.05 1 97.31 125 VAL A O 1
ATOM 995 N N . ASP A 1 126 ? 21.031 -4.996 -0.708 1 96.06 126 ASP A N 1
ATOM 996 C CA . ASP A 1 126 ? 21.109 -5.383 0.698 1 96.06 126 ASP A CA 1
ATOM 997 C C . ASP A 1 126 ? 19.906 -4.863 1.479 1 96.06 126 ASP A C 1
ATOM 999 O O . ASP A 1 126 ? 19.344 -5.574 2.314 1 96.06 126 ASP A O 1
ATOM 1003 N N . ARG A 1 127 ? 19.547 -3.686 1.232 1 94.81 127 ARG A N 1
ATOM 1004 C CA . ARG A 1 127 ? 18.406 -3.094 1.902 1 94.81 127 ARG A CA 1
ATOM 1005 C C . ARG A 1 127 ? 17.125 -3.869 1.587 1 94.81 127 ARG A C 1
ATOM 1007 O O . ARG A 1 127 ? 16.344 -4.195 2.488 1 94.81 127 ARG A O 1
ATOM 1014 N N . LEU A 1 128 ? 16.938 -4.18 0.34 1 97.19 128 LEU A N 1
ATOM 1015 C CA . LEU A 1 128 ? 15.742 -4.898 -0.068 1 97.19 128 LEU A CA 1
ATOM 1016 C C . LEU A 1 128 ? 15.711 -6.297 0.538 1 97.19 128 LEU A C 1
ATOM 1018 O O . LEU A 1 128 ? 14.656 -6.781 0.938 1 97.19 128 LEU A O 1
ATOM 1022 N N . ARG A 1 129 ? 16.844 -6.906 0.58 1 97.88 129 ARG A N 1
ATOM 1023 C CA . ARG A 1 129 ? 16.922 -8.234 1.179 1 97.88 129 ARG A CA 1
ATOM 1024 C C . ARG A 1 129 ? 16.547 -8.195 2.652 1 97.88 129 ARG A C 1
ATOM 1026 O O . ARG A 1 129 ? 15.82 -9.07 3.135 1 97.88 129 ARG A O 1
ATOM 1033 N N . HIS A 1 130 ? 17.016 -7.223 3.297 1 96.81 130 HIS A N 1
ATOM 1034 C CA . HIS A 1 130 ? 16.688 -7.066 4.711 1 96.81 130 HIS A CA 1
ATOM 1035 C C . HIS A 1 130 ? 15.18 -6.875 4.902 1 96.81 130 HIS A C 1
ATOM 1037 O O . HIS A 1 130 ? 14.578 -7.512 5.77 1 96.81 130 HIS A O 1
ATOM 1043 N N . VAL A 1 131 ? 14.602 -6.059 4.125 1 97.38 131 VAL A N 1
ATOM 1044 C CA . VAL A 1 131 ? 13.164 -5.805 4.199 1 97.38 131 VAL A CA 1
ATOM 1045 C C . VAL A 1 131 ? 12.398 -7.09 3.908 1 97.38 131 VAL A C 1
ATOM 1047 O O . VAL A 1 131 ? 11.43 -7.414 4.602 1 97.38 131 VAL A O 1
ATOM 1050 N N . ALA A 1 132 ? 12.828 -7.812 2.939 1 98.56 132 ALA A N 1
ATOM 1051 C CA . ALA A 1 132 ? 12.172 -9.055 2.533 1 98.56 132 ALA A CA 1
ATOM 1052 C C . ALA A 1 132 ? 12.25 -10.102 3.637 1 98.56 132 ALA A C 1
ATOM 1054 O O . ALA A 1 132 ? 11.25 -10.75 3.957 1 98.56 132 ALA A O 1
ATOM 1055 N N . ASP A 1 133 ? 13.414 -10.227 4.199 1 98.25 133 ASP A N 1
ATOM 1056 C CA . ASP A 1 133 ? 13.594 -11.18 5.289 1 98.25 133 ASP A CA 1
ATOM 1057 C C . ASP A 1 133 ? 12.703 -10.828 6.477 1 98.25 133 ASP A C 1
ATOM 1059 O O . ASP A 1 133 ? 12.086 -11.711 7.082 1 98.25 133 ASP A O 1
ATOM 1063 N N . ARG A 1 134 ? 12.633 -9.602 6.777 1 97.75 134 ARG A N 1
ATOM 1064 C CA . ARG A 1 134 ? 11.781 -9.141 7.871 1 97.75 134 ARG A CA 1
ATOM 1065 C C . ARG A 1 134 ? 10.312 -9.414 7.566 1 97.75 134 ARG A C 1
ATOM 1067 O O . ARG A 1 134 ? 9.547 -9.797 8.453 1 97.75 134 ARG A O 1
ATOM 1074 N N . ALA A 1 135 ? 9.922 -9.18 6.367 1 98.62 135 ALA A N 1
ATOM 1075 C CA . ALA A 1 135 ? 8.547 -9.445 5.953 1 98.62 135 ALA A CA 1
ATOM 1076 C C . ALA A 1 135 ? 8.188 -10.914 6.168 1 98.62 135 ALA A C 1
ATOM 1078 O O . ALA A 1 135 ? 7.129 -11.234 6.723 1 98.62 135 ALA A O 1
ATOM 1079 N N . LEU A 1 136 ? 9.07 -11.805 5.742 1 98.81 136 LEU A N 1
ATOM 1080 C CA . LEU A 1 136 ? 8.828 -13.234 5.891 1 98.81 136 LEU A CA 1
ATOM 1081 C C . LEU A 1 136 ? 8.781 -13.633 7.363 1 98.81 136 LEU A C 1
ATOM 1083 O O . LEU A 1 136 ? 7.961 -14.469 7.762 1 98.81 136 LEU A O 1
ATOM 1087 N N . ALA A 1 137 ? 9.609 -13.016 8.148 1 98.69 137 ALA A N 1
ATOM 1088 C CA . ALA A 1 137 ? 9.625 -13.305 9.578 1 98.69 137 ALA A CA 1
ATOM 1089 C C . ALA A 1 137 ? 8.312 -12.891 10.242 1 98.69 137 ALA A C 1
ATOM 1091 O O . ALA A 1 137 ? 7.766 -13.625 11.062 1 98.69 137 ALA A O 1
ATOM 1092 N N . ILE A 1 138 ? 7.816 -11.75 9.914 1 98.56 138 ILE A N 1
ATOM 1093 C CA . ILE A 1 138 ? 6.555 -11.266 10.453 1 98.56 138 ILE A CA 1
ATOM 1094 C C . ILE A 1 138 ? 5.418 -12.188 10.031 1 98.56 138 ILE A C 1
ATOM 1096 O O . ILE A 1 138 ? 4.613 -12.617 10.867 1 98.56 138 ILE A O 1
ATOM 1100 N N . LEU A 1 139 ? 5.367 -12.523 8.758 1 98.81 139 LEU A N 1
ATOM 1101 C CA . LEU A 1 139 ? 4.328 -13.422 8.266 1 98.81 139 LEU A CA 1
ATOM 1102 C C . LEU A 1 139 ? 4.391 -14.773 8.969 1 98.81 139 LEU A C 1
ATOM 1104 O O . LEU A 1 139 ? 3.357 -15.336 9.336 1 98.81 139 LEU A O 1
ATOM 1108 N N . ASP A 1 140 ? 5.605 -15.234 9.109 1 98.81 140 ASP A N 1
ATOM 1109 C CA . ASP A 1 140 ? 5.789 -16.531 9.75 1 98.81 140 ASP A CA 1
ATOM 1110 C C . ASP A 1 140 ? 5.242 -16.531 11.172 1 98.81 140 ASP A C 1
ATOM 1112 O O . ASP A 1 140 ? 4.539 -17.453 11.578 1 98.81 140 ASP A O 1
ATOM 1116 N N . ARG A 1 141 ? 5.547 -15.492 11.883 1 97.88 141 ARG A N 1
ATOM 1117 C CA . ARG A 1 141 ? 5.051 -15.352 13.25 1 97.88 141 ARG A CA 1
ATOM 1118 C C . ARG A 1 141 ? 3.527 -15.281 13.273 1 97.88 141 ARG A C 1
ATOM 1120 O O . ARG A 1 141 ? 2.883 -15.984 14.055 1 97.88 141 ARG A O 1
ATOM 1127 N N . GLU A 1 142 ? 2.932 -14.508 12.406 1 97.94 142 GLU A N 1
ATOM 1128 C CA . GLU A 1 142 ? 1.481 -14.344 12.367 1 97.94 142 GLU A CA 1
ATOM 1129 C C . GLU A 1 142 ? 0.791 -15.633 11.953 1 97.94 142 GLU A C 1
ATOM 1131 O O . GLU A 1 142 ? -0.242 -16 12.516 1 97.94 142 GLU A O 1
ATOM 1136 N N . LEU A 1 143 ? 1.353 -16.312 11.023 1 98.31 143 LEU A N 1
ATOM 1137 C CA . LEU A 1 143 ? 0.724 -17.469 10.414 1 98.31 143 LEU A CA 1
ATOM 1138 C C . LEU A 1 143 ? 0.942 -18.719 11.281 1 98.31 143 LEU A C 1
ATOM 1140 O O . LEU A 1 143 ? 0.36 -19.766 11.016 1 98.31 143 LEU A O 1
ATOM 1144 N N . ALA A 1 144 ? 1.763 -18.625 12.25 1 96.12 144 ALA A N 1
ATOM 1145 C CA . ALA A 1 144 ? 1.895 -19.688 13.234 1 96.12 144 ALA A CA 1
ATOM 1146 C C . ALA A 1 144 ? 0.636 -19.812 14.094 1 96.12 144 ALA A C 1
ATOM 1148 O O . ALA A 1 144 ? 0.327 -20.891 14.609 1 96.12 144 ALA A O 1
ATOM 1149 N N . ALA A 1 145 ? -0.099 -18.719 14.164 1 93.69 145 ALA A N 1
ATOM 1150 C CA . ALA A 1 145 ? -1.233 -18.688 15.078 1 93.69 145 ALA A CA 1
ATOM 1151 C C . ALA A 1 145 ? -2.549 -18.531 14.32 1 93.69 145 ALA A C 1
ATOM 1153 O O . ALA A 1 145 ? -3.625 -18.531 14.93 1 93.69 145 ALA A O 1
ATOM 1154 N N . ARG A 1 146 ? -2.459 -18.391 13.055 1 95.31 146 ARG A N 1
ATOM 1155 C CA . ARG A 1 146 ? -3.637 -18.109 12.242 1 95.31 146 ARG A CA 1
ATOM 1156 C C . ARG A 1 146 ? -3.719 -19.062 11.047 1 95.31 146 ARG A C 1
ATOM 1158 O O . ARG A 1 146 ? -2.699 -19.406 10.453 1 95.31 146 ARG A O 1
ATOM 1165 N N . THR A 1 147 ? -4.957 -19.438 10.695 1 97.62 147 THR A N 1
ATOM 1166 C CA . THR A 1 147 ? -5.148 -20.266 9.508 1 97.62 147 THR A CA 1
ATOM 1167 C C . THR A 1 147 ? -4.844 -19.453 8.242 1 97.62 147 THR A C 1
ATOM 1169 O O . THR A 1 147 ? -4.168 -19.953 7.34 1 97.62 147 THR A O 1
ATOM 1172 N N . PHE A 1 148 ? -5.41 -18.297 8.156 1 98.69 148 PHE A N 1
ATOM 1173 C CA . PHE A 1 148 ? -5.133 -17.344 7.102 1 98.69 148 PHE A CA 1
ATOM 1174 C C . PHE A 1 148 ? -4.727 -15.992 7.691 1 98.69 148 PHE A C 1
ATOM 1176 O O . PHE A 1 148 ? -4.816 -15.789 8.906 1 98.69 148 PHE A O 1
ATOM 1183 N N . ILE A 1 149 ? -4.219 -15.094 6.934 1 98.69 149 ILE A N 1
ATOM 1184 C CA . ILE A 1 149 ? -3.438 -13.977 7.445 1 98.69 149 ILE A CA 1
ATOM 1185 C C . ILE A 1 149 ? -4.359 -12.984 8.148 1 98.69 149 ILE A C 1
ATOM 1187 O O . ILE A 1 149 ? -3.992 -12.398 9.172 1 98.69 149 ILE A O 1
ATOM 1191 N N . ALA A 1 150 ? -5.586 -12.758 7.613 1 97.44 150 ALA A N 1
ATOM 1192 C CA . ALA A 1 150 ? -6.496 -11.781 8.219 1 97.44 150 ALA A CA 1
ATOM 1193 C C . ALA A 1 150 ? -7.445 -12.461 9.203 1 97.44 150 ALA A C 1
ATOM 1195 O O . ALA A 1 150 ? -8.375 -11.836 9.703 1 97.44 150 ALA A O 1
ATOM 1196 N N . GLY A 1 151 ? -7.289 -13.766 9.5 1 93.38 151 GLY A N 1
ATOM 1197 C CA . GLY A 1 151 ? -8.141 -14.531 10.398 1 93.38 151 GLY A CA 1
ATOM 1198 C C . GLY A 1 151 ? -8.289 -15.984 9.977 1 93.38 151 GLY A C 1
ATOM 1199 O O . GLY A 1 151 ? -7.324 -16.625 9.555 1 93.38 151 GLY A O 1
ATOM 1200 N N . ASP A 1 152 ? -9.555 -16.422 10.164 1 94.88 152 ASP A N 1
ATOM 1201 C CA . ASP A 1 152 ? -9.789 -17.844 9.906 1 94.88 152 ASP A CA 1
ATOM 1202 C C . ASP A 1 152 ? -10.203 -18.078 8.453 1 94.88 152 ASP A C 1
ATOM 1204 O O . ASP A 1 152 ? -10.047 -19.172 7.93 1 94.88 152 ASP A O 1
ATOM 1208 N N . ALA A 1 153 ? -10.664 -17.047 7.855 1 97 153 ALA A N 1
ATOM 1209 C CA . ALA A 1 153 ? -11.203 -17.203 6.508 1 97 153 ALA A CA 1
ATOM 1210 C C . ALA A 1 153 ? -10.172 -16.812 5.453 1 97 153 ALA A C 1
ATOM 1212 O O . ALA A 1 153 ? -9.375 -15.906 5.668 1 97 153 ALA A O 1
ATOM 1213 N N . TYR A 1 154 ? -10.219 -17.547 4.309 1 98.56 154 TYR A N 1
ATOM 1214 C CA . TYR A 1 154 ? -9.438 -17.234 3.117 1 98.56 154 TYR A CA 1
ATOM 1215 C C . TYR A 1 154 ? -9.977 -15.977 2.438 1 98.56 154 TYR A C 1
ATOM 1217 O O . TYR A 1 154 ? -11.156 -15.914 2.078 1 98.56 154 TYR A O 1
ATOM 1225 N N . THR A 1 155 ? -9.18 -14.914 2.334 1 98.81 155 THR A N 1
ATOM 1226 C CA . THR A 1 155 ? -9.625 -13.648 1.771 1 98.81 155 THR A CA 1
ATOM 1227 C C . THR A 1 155 ? -8.648 -13.164 0.7 1 98.81 155 THR A C 1
ATOM 1229 O O . THR A 1 155 ? -7.641 -13.812 0.432 1 98.81 155 THR A O 1
ATOM 1232 N N . ILE A 1 156 ? -8.906 -12.023 0.133 1 98.88 156 ILE A N 1
ATOM 1233 C CA . ILE A 1 156 ? -8.031 -11.414 -0.865 1 98.88 156 ILE A CA 1
ATOM 1234 C C . ILE A 1 156 ? -6.711 -11 -0.215 1 98.88 156 ILE A C 1
ATOM 1236 O O . ILE A 1 156 ? -5.719 -10.766 -0.908 1 98.88 156 ILE A O 1
ATOM 1240 N N . ALA A 1 157 ? -6.637 -10.859 1.112 1 98.94 157 ALA A N 1
ATOM 1241 C CA . ALA A 1 157 ? -5.359 -10.625 1.774 1 98.94 157 ALA A CA 1
ATOM 1242 C C . ALA A 1 157 ? -4.398 -11.789 1.541 1 98.94 157 ALA A C 1
ATOM 1244 O O . ALA A 1 157 ? -3.217 -11.578 1.253 1 98.94 157 ALA A O 1
ATOM 1245 N N . ASP A 1 158 ? -4.895 -12.969 1.642 1 98.94 158 ASP A N 1
ATOM 1246 C CA . ASP A 1 158 ? -4.074 -14.156 1.39 1 98.94 158 ASP A CA 1
ATOM 1247 C C . ASP A 1 158 ? -3.639 -14.219 -0.072 1 98.94 158 ASP A C 1
ATOM 1249 O O . ASP A 1 158 ? -2.479 -14.516 -0.367 1 98.94 158 ASP A O 1
ATOM 1253 N N . MET A 1 159 ? -4.559 -13.938 -0.952 1 98.88 159 MET A N 1
ATOM 1254 C CA . MET A 1 159 ? -4.258 -13.969 -2.381 1 98.88 159 MET A CA 1
ATOM 1255 C C . MET A 1 159 ? -3.15 -12.977 -2.725 1 98.88 159 MET A C 1
ATOM 1257 O O . MET A 1 159 ? -2.211 -13.32 -3.447 1 98.88 159 MET A O 1
ATOM 1261 N N . SER A 1 160 ? -3.318 -11.789 -2.201 1 98.88 160 SER A N 1
ATOM 1262 C CA . SER A 1 160 ? -2.367 -10.719 -2.482 1 98.88 160 SER A CA 1
ATOM 1263 C C . SER A 1 160 ? -0.978 -11.062 -1.956 1 98.88 160 SER A C 1
ATOM 1265 O O . SER A 1 160 ? 0.015 -10.922 -2.672 1 98.88 160 SER A O 1
ATOM 1267 N N . LEU A 1 161 ? -0.902 -11.516 -0.744 1 98.94 161 LEU A N 1
ATOM 1268 C CA . LEU A 1 161 ? 0.378 -11.883 -0.148 1 98.94 161 LEU A CA 1
ATOM 1269 C C . LEU A 1 161 ? 0.987 -13.086 -0.86 1 98.94 161 LEU A C 1
ATOM 1271 O O . LEU A 1 161 ? 2.189 -13.109 -1.126 1 98.94 161 LEU A O 1
ATOM 1275 N N . PHE A 1 162 ? 0.203 -14.055 -1.17 1 98.88 162 PHE A N 1
ATOM 1276 C CA . PHE A 1 162 ? 0.644 -15.312 -1.767 1 98.88 162 PHE A CA 1
ATOM 1277 C C . PHE A 1 162 ? 1.374 -15.055 -3.08 1 98.88 162 PHE A C 1
ATOM 1279 O O . PHE A 1 162 ? 2.346 -15.742 -3.398 1 98.88 162 PHE A O 1
ATOM 1286 N N . ALA A 1 163 ? 0.945 -14.062 -3.803 1 98.56 163 ALA A N 1
ATOM 1287 C CA . ALA A 1 163 ? 1.404 -13.805 -5.164 1 98.56 163 ALA A CA 1
ATOM 1288 C C . ALA A 1 163 ? 2.928 -13.773 -5.234 1 98.56 163 ALA A C 1
ATOM 1290 O O . ALA A 1 163 ? 3.523 -14.328 -6.16 1 98.56 163 ALA A O 1
ATOM 1291 N N . TYR A 1 164 ? 3.541 -13.172 -4.246 1 98.5 164 TYR A N 1
ATOM 1292 C CA . TYR A 1 164 ? 4.996 -13.07 -4.309 1 98.5 164 TYR A CA 1
ATOM 1293 C C . TYR A 1 164 ? 5.648 -13.898 -3.209 1 98.5 164 TYR A C 1
ATOM 1295 O O . TYR A 1 164 ? 6.758 -14.406 -3.383 1 98.5 164 TYR A O 1
ATOM 1303 N N . VAL A 1 165 ? 4.965 -14.133 -2.113 1 98.81 165 VAL A N 1
ATOM 1304 C CA . VAL A 1 165 ? 5.562 -14.828 -0.978 1 98.81 165 VAL A CA 1
ATOM 1305 C C . VAL A 1 165 ? 5.875 -16.281 -1.365 1 98.81 165 VAL A C 1
ATOM 1307 O O . VAL A 1 165 ? 6.945 -16.797 -1.039 1 98.81 165 VAL A O 1
ATOM 1310 N N . HIS A 1 166 ? 5.008 -16.891 -2.084 1 98.31 166 HIS A N 1
ATOM 1311 C CA . HIS A 1 166 ? 5.203 -18.297 -2.402 1 98.31 166 HIS A CA 1
ATOM 1312 C C . HIS A 1 166 ? 6.359 -18.484 -3.377 1 98.31 166 HIS A C 1
ATOM 1314 O O . HIS A 1 166 ? 6.801 -19.609 -3.611 1 98.31 166 HIS A O 1
ATOM 1320 N N . ARG A 1 167 ? 6.848 -17.375 -3.914 1 97.56 167 ARG A N 1
ATOM 1321 C CA . ARG A 1 167 ? 7.938 -17.422 -4.883 1 97.56 167 ARG A CA 1
ATOM 1322 C C . ARG A 1 167 ? 9.203 -16.781 -4.316 1 97.56 167 ARG A C 1
ATOM 1324 O O . ARG A 1 167 ? 10.086 -16.359 -5.07 1 97.56 167 ARG A O 1
ATOM 1331 N N . ALA A 1 168 ? 9.289 -16.641 -3.043 1 98.5 168 ALA A N 1
ATOM 1332 C CA . ALA A 1 168 ? 10.398 -15.953 -2.381 1 98.5 168 ALA A CA 1
ATOM 1333 C C . ALA A 1 168 ? 11.727 -16.656 -2.664 1 98.5 168 ALA A C 1
ATOM 1335 O O . ALA A 1 168 ? 12.773 -16.016 -2.734 1 98.5 168 ALA A O 1
ATOM 1336 N N . ASP A 1 169 ? 11.75 -17.984 -2.924 1 98.31 169 ASP A N 1
ATOM 1337 C CA . ASP A 1 169 ? 12.969 -18.719 -3.234 1 98.31 169 ASP A CA 1
ATOM 1338 C C . ASP A 1 169 ? 13.609 -18.203 -4.52 1 98.31 169 ASP A C 1
ATOM 1340 O O . ASP A 1 169 ? 14.836 -18.234 -4.66 1 98.31 169 ASP A O 1
ATOM 1344 N N . GLU A 1 170 ? 12.789 -17.734 -5.441 1 97.81 170 GLU A N 1
ATOM 1345 C CA . GLU A 1 170 ? 13.281 -17.203 -6.707 1 97.81 170 GLU A CA 1
ATOM 1346 C C . GLU A 1 170 ? 14.008 -15.883 -6.504 1 97.81 170 GLU A C 1
ATOM 1348 O O . GLU A 1 170 ? 14.734 -15.422 -7.387 1 97.81 170 GLU A O 1
ATOM 1353 N N . ALA A 1 171 ? 13.805 -15.25 -5.348 1 97.31 171 ALA A N 1
ATOM 1354 C CA . ALA A 1 171 ? 14.477 -14.008 -4.992 1 97.31 171 ALA A CA 1
ATOM 1355 C C . ALA A 1 171 ? 15.688 -14.273 -4.102 1 97.31 171 ALA A C 1
ATOM 1357 O O . ALA A 1 171 ? 16.281 -13.336 -3.561 1 97.31 171 ALA A O 1
ATOM 1358 N N . GLY A 1 172 ? 15.953 -15.547 -3.893 1 96.94 172 GLY A N 1
ATOM 1359 C CA . GLY A 1 172 ? 17.094 -15.906 -3.066 1 96.94 172 GLY A CA 1
ATOM 1360 C C . GLY A 1 172 ? 16.766 -15.961 -1.586 1 96.94 172 GLY A C 1
ATOM 1361 O O . GLY A 1 172 ? 17.656 -15.898 -0.742 1 96.94 172 GLY A O 1
ATOM 1362 N N . LEU A 1 173 ? 15.523 -16.031 -1.229 1 97.94 173 LEU A N 1
ATOM 1363 C CA . LEU A 1 173 ? 15.078 -16.109 0.157 1 97.94 173 LEU A CA 1
ATOM 1364 C C . LEU A 1 173 ? 14.586 -17.516 0.486 1 97.94 173 LEU A C 1
ATOM 1366 O O . LEU A 1 173 ? 13.594 -17.984 -0.084 1 97.94 173 LEU A O 1
ATOM 1370 N N . ALA A 1 174 ? 15.156 -18.203 1.41 1 97.75 174 ALA A N 1
ATOM 1371 C CA . ALA A 1 174 ? 14.859 -19.594 1.711 1 97.75 174 ALA A CA 1
ATOM 1372 C C . ALA A 1 174 ? 13.547 -19.734 2.482 1 97.75 174 ALA A C 1
ATOM 1374 O O . ALA A 1 174 ? 13.516 -19.547 3.701 1 97.75 174 ALA A O 1
ATOM 1375 N N . LEU A 1 175 ? 12.578 -20.141 1.841 1 98.19 175 LEU A N 1
ATOM 1376 C CA . LEU A 1 175 ? 11.258 -20.281 2.449 1 98.19 175 LEU A CA 1
ATOM 1377 C C . LEU A 1 175 ? 11.281 -21.344 3.555 1 98.19 175 LEU A C 1
ATOM 1379 O O . LEU A 1 175 ? 10.484 -21.281 4.492 1 98.19 175 LEU A O 1
ATOM 1383 N N . SER A 1 176 ? 12.18 -22.312 3.467 1 98 176 SER A N 1
ATOM 1384 C CA . SER A 1 176 ? 12.281 -23.391 4.449 1 98 176 SER A CA 1
ATOM 1385 C C . SER A 1 176 ? 12.562 -22.844 5.844 1 98 176 SER A C 1
ATOM 1387 O O . SER A 1 176 ? 12.305 -23.516 6.844 1 98 176 SER A O 1
ATOM 1389 N N . ASP A 1 177 ? 13.094 -21.625 5.949 1 98.12 177 ASP A N 1
ATOM 1390 C CA . ASP A 1 177 ? 13.406 -20.984 7.227 1 98.12 177 ASP A CA 1
ATOM 1391 C C . ASP A 1 177 ? 12.141 -20.484 7.91 1 98.12 177 ASP A C 1
ATOM 1393 O O . ASP A 1 177 ? 12.172 -20.062 9.07 1 98.12 177 ASP A O 1
ATOM 1397 N N . TYR A 1 178 ? 10.992 -20.578 7.203 1 98.69 178 TYR A N 1
ATOM 1398 C CA . TYR A 1 178 ? 9.742 -20 7.684 1 98.69 178 TYR A CA 1
ATOM 1399 C C . TYR A 1 178 ? 8.609 -21.016 7.621 1 98.69 178 TYR A C 1
ATOM 1401 O O . TYR A 1 178 ? 7.734 -20.922 6.758 1 98.69 178 TYR A O 1
ATOM 1409 N N . PRO A 1 179 ? 8.523 -21.891 8.594 1 98.44 179 PRO A N 1
ATOM 1410 C CA . PRO A 1 179 ? 7.574 -23 8.547 1 98.44 179 PRO A CA 1
ATOM 1411 C C . PRO A 1 179 ? 6.117 -22.531 8.562 1 98.44 179 PRO A C 1
ATOM 1413 O O . PRO A 1 179 ? 5.258 -23.172 7.945 1 98.44 179 PRO A O 1
ATOM 1416 N N . GLY A 1 180 ? 5.812 -21.453 9.336 1 98.56 180 GLY A N 1
ATOM 1417 C CA . GLY A 1 180 ? 4.461 -20.906 9.305 1 98.56 180 GLY A CA 1
ATOM 1418 C C . GLY A 1 180 ? 4.035 -20.484 7.914 1 98.56 180 GLY A C 1
ATOM 1419 O O . GLY A 1 180 ? 2.896 -20.719 7.504 1 98.56 180 GLY A O 1
ATOM 1420 N N . VAL A 1 181 ? 4.957 -19.922 7.207 1 98.81 181 VAL A N 1
ATOM 1421 C CA . VAL A 1 181 ? 4.695 -19.469 5.844 1 98.81 181 VAL A CA 1
ATOM 1422 C C . VAL A 1 181 ? 4.516 -20.672 4.926 1 98.81 181 VAL A C 1
ATOM 1424 O O . VAL A 1 181 ? 3.602 -20.703 4.098 1 98.81 181 VAL A O 1
ATOM 1427 N N . VAL A 1 182 ? 5.371 -21.656 5.082 1 98.62 182 VAL A N 1
ATOM 1428 C CA . VAL A 1 182 ? 5.305 -22.859 4.25 1 98.62 182 VAL A CA 1
ATOM 1429 C C . VAL A 1 182 ? 3.953 -23.547 4.434 1 98.62 182 VAL A C 1
ATOM 1431 O O . VAL A 1 182 ? 3.305 -23.922 3.453 1 98.62 182 VAL A O 1
ATOM 1434 N N . GLY A 1 183 ? 3.537 -23.703 5.691 1 98.56 183 GLY A N 1
ATOM 1435 C CA . GLY A 1 183 ? 2.225 -24.266 5.953 1 98.56 183 GLY A CA 1
ATOM 1436 C C . GLY A 1 183 ? 1.094 -23.469 5.332 1 98.56 183 GLY A C 1
ATOM 1437 O O . GLY A 1 183 ? 0.164 -24.031 4.758 1 98.56 183 GLY A O 1
ATOM 1438 N N . TRP A 1 184 ? 1.156 -22.172 5.441 1 98.81 184 TRP A N 1
ATOM 1439 C CA . TRP A 1 184 ? 0.163 -21.266 4.875 1 98.81 184 TRP A CA 1
ATOM 1440 C C . TRP A 1 184 ? 0.115 -21.391 3.355 1 98.81 184 TRP A C 1
ATOM 1442 O O . TRP A 1 184 ? -0.967 -21.422 2.764 1 98.81 184 TRP A O 1
ATOM 1452 N N . ILE A 1 185 ? 1.272 -21.5 2.695 1 98.69 185 ILE A N 1
ATOM 1453 C CA . ILE A 1 185 ? 1.342 -21.656 1.247 1 98.69 185 ILE A CA 1
ATOM 1454 C C . ILE A 1 185 ? 0.588 -22.922 0.833 1 98.69 185 ILE A C 1
ATOM 1456 O O . ILE A 1 185 ? -0.188 -22.906 -0.124 1 98.69 185 ILE A O 1
ATOM 1460 N N . ALA A 1 186 ? 0.801 -23.969 1.547 1 98.62 186 ALA A N 1
ATOM 1461 C CA . ALA A 1 186 ? 0.11 -25.219 1.258 1 98.62 186 ALA A CA 1
ATOM 1462 C C . ALA A 1 186 ? -1.401 -25.047 1.398 1 98.62 186 ALA A C 1
ATOM 1464 O O . ALA A 1 186 ? -2.166 -25.562 0.58 1 98.62 186 ALA A O 1
ATOM 1465 N N . ARG A 1 187 ? -1.872 -24.359 2.4 1 98.56 187 ARG A N 1
ATOM 1466 C CA . ARG A 1 187 ? -3.297 -24.141 2.627 1 98.56 187 ARG A CA 1
ATOM 1467 C C . ARG A 1 187 ? -3.914 -23.328 1.502 1 98.56 187 ARG A C 1
ATOM 1469 O O . ARG A 1 187 ? -5.027 -23.609 1.053 1 98.56 187 ARG A O 1
ATOM 1476 N N . VAL A 1 188 ? -3.193 -22.312 1.05 1 98.69 188 VAL A N 1
ATOM 1477 C CA . VAL A 1 188 ? -3.699 -21.469 -0.034 1 98.69 188 VAL A CA 1
ATOM 1478 C C . VAL A 1 188 ? -3.791 -22.297 -1.319 1 98.69 188 VAL A C 1
ATOM 1480 O O . VAL A 1 188 ? -4.805 -22.25 -2.02 1 98.69 188 VAL A O 1
ATOM 1483 N N . ARG A 1 189 ? -2.779 -23.109 -1.635 1 98.38 189 ARG A N 1
ATOM 1484 C CA . ARG A 1 189 ? -2.748 -23.922 -2.842 1 98.38 189 ARG A CA 1
ATOM 1485 C C . ARG A 1 189 ? -3.875 -24.953 -2.838 1 98.38 189 ARG A C 1
ATOM 1487 O O . ARG A 1 189 ? -4.344 -25.375 -3.896 1 98.38 189 ARG A O 1
ATOM 1494 N N . ALA A 1 190 ? -4.316 -25.281 -1.68 1 98.25 190 ALA A N 1
ATOM 1495 C CA . ALA A 1 190 ? -5.316 -26.328 -1.531 1 98.25 190 ALA A CA 1
ATOM 1496 C C . ALA A 1 190 ? -6.727 -25.781 -1.714 1 98.25 190 ALA A C 1
ATOM 1498 O O . ALA A 1 190 ? -7.695 -26.547 -1.758 1 98.25 190 ALA A O 1
ATOM 1499 N N . GLN A 1 191 ? -6.875 -24.453 -1.816 1 98.19 191 GLN A N 1
ATOM 1500 C CA . GLN A 1 191 ? -8.203 -23.875 -1.978 1 98.19 191 GLN A CA 1
ATOM 1501 C C . GLN A 1 191 ? -8.844 -24.328 -3.289 1 98.19 191 GLN A C 1
ATOM 1503 O O . GLN A 1 191 ? -8.188 -24.328 -4.332 1 98.19 191 GLN A O 1
ATOM 1508 N N . PRO A 1 192 ? -10.172 -24.719 -3.219 1 96.19 192 PRO A N 1
ATOM 1509 C CA . PRO A 1 192 ? -10.844 -25.031 -4.48 1 96.19 192 PRO A CA 1
ATOM 1510 C C . PRO A 1 192 ? -10.82 -23.859 -5.465 1 96.19 192 PRO A C 1
ATOM 1512 O O . PRO A 1 192 ? -11.156 -22.734 -5.102 1 96.19 192 PRO A O 1
ATOM 1515 N N . GLY A 1 193 ? -10.383 -24.156 -6.66 1 93.12 193 GLY A N 1
ATOM 1516 C CA . GLY A 1 193 ? -10.336 -23.109 -7.668 1 93.12 193 GLY A CA 1
ATOM 1517 C C . GLY A 1 193 ? -9 -22.391 -7.715 1 93.12 193 GLY A C 1
ATOM 1518 O O . GLY A 1 193 ? -8.836 -21.422 -8.453 1 93.12 193 GLY A O 1
ATOM 1519 N N . PHE A 1 194 ? -8.031 -22.938 -7.004 1 97.62 194 PHE A N 1
ATOM 1520 C CA . PHE A 1 194 ? -6.703 -22.328 -7.027 1 97.62 194 PHE A CA 1
ATOM 1521 C C . PHE A 1 194 ? -6.133 -22.344 -8.438 1 97.62 194 PHE A C 1
ATOM 1523 O O . PHE A 1 194 ? -6.203 -23.359 -9.141 1 97.62 194 PHE A O 1
ATOM 1530 N N . LEU A 1 195 ? -5.609 -21.188 -8.867 1 96.75 195 LEU A N 1
ATOM 1531 C CA . LEU A 1 195 ? -4.984 -21.031 -10.172 1 96.75 195 LEU A CA 1
ATOM 1532 C C . LEU A 1 195 ? -3.48 -21.266 -10.094 1 96.75 195 LEU A C 1
ATOM 1534 O O . LEU A 1 195 ? -2.742 -20.438 -9.562 1 96.75 195 LEU A O 1
ATOM 1538 N N . GLY A 1 196 ? -3.02 -22.328 -10.633 1 94.44 196 GLY A N 1
ATOM 1539 C CA . GLY A 1 196 ? -1.609 -22.672 -10.555 1 94.44 196 GLY A CA 1
ATOM 1540 C C . GLY A 1 196 ? -0.804 -22.188 -11.742 1 94.44 196 GLY A C 1
ATOM 1541 O O . GLY A 1 196 ? 0.427 -22.266 -11.734 1 94.44 196 GLY A O 1
ATOM 1542 N N . THR A 1 197 ? -1.483 -21.609 -12.688 1 93.31 197 THR A N 1
ATOM 1543 C CA . THR A 1 197 ? -0.807 -21.188 -13.914 1 93.31 197 THR A CA 1
ATOM 1544 C C . THR A 1 197 ? 0.002 -19.922 -13.672 1 93.31 197 THR A C 1
ATOM 1546 O O . THR A 1 197 ? -0.543 -18.906 -13.234 1 93.31 197 THR A O 1
ATOM 1549 N N . VAL A 1 198 ? 1.292 -19.953 -13.922 1 93.44 198 VAL A N 1
ATOM 1550 C CA . VAL A 1 198 ? 2.203 -18.812 -13.891 1 93.44 198 VAL A CA 1
ATOM 1551 C C . VAL A 1 198 ? 3.086 -18.812 -15.133 1 93.44 198 VAL A C 1
ATOM 1553 O O . VAL A 1 198 ? 3.203 -19.844 -15.812 1 93.44 198 VAL A O 1
ATOM 1556 N N . TYR A 1 199 ? 3.604 -17.625 -15.445 1 96.56 199 TYR A N 1
ATOM 1557 C CA . TYR A 1 199 ? 4.445 -17.484 -16.625 1 96.56 199 TYR A CA 1
ATOM 1558 C C . TYR A 1 199 ? 5.805 -16.906 -16.266 1 96.56 199 TYR A C 1
ATOM 1560 O O . TYR A 1 199 ? 5.887 -15.961 -15.477 1 96.56 199 TYR A O 1
ATOM 1568 N N . PRO A 1 200 ? 6.824 -17.5 -16.797 1 96.31 200 PRO A N 1
ATOM 1569 C CA . PRO A 1 200 ? 8.156 -16.938 -16.547 1 96.31 200 PRO A CA 1
ATOM 1570 C C . PRO A 1 200 ? 8.414 -15.648 -17.312 1 96.31 200 PRO A C 1
ATOM 1572 O O . PRO A 1 200 ? 7.797 -15.406 -18.344 1 96.31 200 PRO A O 1
ATOM 1575 N N . TYR A 1 201 ? 9.359 -14.844 -16.844 1 96.69 201 TYR A N 1
ATOM 1576 C CA . TYR A 1 201 ? 9.734 -13.617 -17.531 1 96.69 201 TYR A CA 1
ATOM 1577 C C . TYR A 1 201 ? 10.352 -13.914 -18.891 1 96.69 201 TYR A C 1
ATOM 1579 O O . TYR A 1 201 ? 10.305 -13.078 -19.797 1 96.69 201 TYR A O 1
ATOM 1587 N N . SER A 1 202 ? 10.875 -15.094 -19.062 1 95.31 202 SER A N 1
ATOM 1588 C CA . SER A 1 202 ? 11.578 -15.469 -20.281 1 95.31 202 SER A CA 1
ATOM 1589 C C . SER A 1 202 ? 10.633 -15.516 -21.469 1 95.31 202 SER A C 1
ATOM 1591 O O . SER A 1 202 ? 11.078 -15.562 -22.625 1 95.31 202 SER A O 1
ATOM 1593 N N . ILE A 1 203 ? 9.305 -15.5 -21.219 1 97.19 203 ILE A N 1
ATOM 1594 C CA . ILE A 1 203 ? 8.367 -15.508 -22.328 1 97.19 203 ILE A CA 1
ATOM 1595 C C . ILE A 1 203 ? 8.406 -14.156 -23.047 1 97.19 203 ILE A C 1
ATOM 1597 O O . ILE A 1 203 ? 7.902 -14.023 -24.156 1 97.19 203 ILE A O 1
ATOM 1601 N N . ASP A 1 204 ? 8.938 -13.086 -22.391 1 96.69 204 ASP A N 1
ATOM 1602 C CA . ASP A 1 204 ? 9.109 -11.742 -22.938 1 96.69 204 ASP A CA 1
ATOM 1603 C C . ASP A 1 204 ? 10.586 -11.43 -23.172 1 96.69 204 ASP A C 1
ATOM 1605 O O . ASP A 1 204 ? 11.336 -11.203 -22.219 1 96.69 204 ASP A O 1
ATOM 1609 N N . PRO A 1 205 ? 11.016 -11.391 -24.406 1 96.19 205 PRO A N 1
ATOM 1610 C CA . PRO A 1 205 ? 12.438 -11.172 -24.672 1 96.19 205 PRO A CA 1
ATOM 1611 C C . PRO A 1 205 ? 12.906 -9.781 -24.234 1 96.19 205 PRO A C 1
ATOM 1613 O O . PRO A 1 205 ? 14.109 -9.516 -24.203 1 96.19 205 PRO A O 1
ATOM 1616 N N . TYR A 1 206 ? 12.031 -8.93 -23.875 1 96.5 206 TYR A N 1
ATOM 1617 C CA . TYR A 1 206 ? 12.391 -7.562 -23.516 1 96.5 206 TYR A CA 1
ATOM 1618 C C . TYR A 1 206 ? 12.469 -7.402 -22 1 96.5 206 TYR A C 1
ATOM 1620 O O . TYR A 1 206 ? 12.836 -6.336 -21.5 1 96.5 206 TYR A O 1
ATOM 1628 N N . SER A 1 207 ? 12.188 -8.422 -21.188 1 95.75 207 SER A N 1
ATOM 1629 C CA . SER A 1 207 ? 12.062 -8.344 -19.734 1 95.75 207 SER A CA 1
ATOM 1630 C C . SER A 1 207 ? 13.406 -8.055 -19.078 1 95.75 207 SER A C 1
ATOM 1632 O O . SER A 1 207 ? 13.461 -7.668 -17.906 1 95.75 207 SER A O 1
ATOM 1634 N N . GLY A 1 208 ? 14.484 -8.258 -19.75 1 94.06 208 GLY A N 1
ATOM 1635 C CA . GLY A 1 208 ? 15.805 -7.945 -19.219 1 94.06 208 GLY A CA 1
ATOM 1636 C C . GLY A 1 208 ? 16.125 -6.461 -19.25 1 94.06 208 GLY A C 1
ATOM 1637 O O . GLY A 1 208 ? 17.078 -6.008 -18.609 1 94.06 208 GLY A O 1
ATOM 1638 N N . GLY A 1 209 ? 15.383 -5.703 -20.078 1 93.62 209 GLY A N 1
ATOM 1639 C CA . GLY A 1 209 ? 15.547 -4.262 -20.141 1 93.62 209 GLY A CA 1
ATOM 1640 C C . GLY A 1 209 ? 14.914 -3.539 -18.969 1 93.62 209 GLY A C 1
ATOM 1641 O O . GLY A 1 209 ? 14.344 -4.172 -18.078 1 93.62 209 GLY A O 1
ATOM 1642 N N . GLU A 1 210 ? 15.164 -2.256 -18.891 1 91.94 210 GLU A N 1
ATOM 1643 C CA . GLU A 1 210 ? 14.531 -1.439 -17.875 1 91.94 210 GLU A CA 1
ATOM 1644 C C . GLU A 1 210 ? 13.148 -0.969 -18.312 1 91.94 210 GLU A C 1
ATOM 1646 O O . GLU A 1 210 ? 12.898 -0.807 -19.516 1 91.94 210 GLU A O 1
ATOM 1651 N N . LEU A 1 211 ? 12.234 -0.818 -17.297 1 89.38 211 LEU A N 1
ATOM 1652 C CA . LEU A 1 211 ? 10.953 -0.198 -17.609 1 89.38 211 LEU A CA 1
ATOM 1653 C C . LEU A 1 211 ? 11.133 1.254 -18.031 1 89.38 211 LEU A C 1
ATOM 1655 O O . LEU A 1 211 ? 11.945 1.977 -17.453 1 89.38 211 LEU A O 1
ATOM 1659 N N . PRO A 1 212 ? 10.445 1.559 -19.094 1 83.94 212 PRO A N 1
ATOM 1660 C CA . PRO A 1 212 ? 10.586 2.941 -19.562 1 83.94 212 PRO A CA 1
ATOM 1661 C C . PRO A 1 212 ? 10.023 3.957 -18.562 1 83.94 212 PRO A C 1
ATOM 1663 O O . PRO A 1 212 ? 9.141 3.625 -17.766 1 83.94 212 PRO A O 1
ATOM 1666 N N . MET B 1 1 ? -13.227 3.02 25.047 1 93.75 1 MET B N 1
ATOM 1667 C CA . MET B 1 1 ? -12.859 4.191 24.25 1 93.75 1 MET B CA 1
ATOM 1668 C C . MET B 1 1 ? -11.789 3.84 23.219 1 93.75 1 MET B C 1
ATOM 1670 O O . MET B 1 1 ? -10.977 2.936 23.453 1 93.75 1 MET B O 1
ATOM 1674 N N . LEU B 1 2 ? -11.828 4.539 22.125 1 97.94 2 LEU B N 1
ATOM 1675 C CA . LEU B 1 2 ? -10.828 4.359 21.078 1 97.94 2 LEU B CA 1
ATOM 1676 C C . LEU B 1 2 ? -9.453 4.816 21.547 1 97.94 2 LEU B C 1
ATOM 1678 O O . LEU B 1 2 ? -9.336 5.848 22.219 1 97.94 2 LEU B O 1
ATOM 1682 N N . THR B 1 3 ? -8.398 3.98 21.297 1 98.81 3 THR B N 1
ATOM 1683 C CA . THR B 1 3 ? -7.031 4.383 21.609 1 98.81 3 THR B CA 1
ATOM 1684 C C . THR B 1 3 ? -6.184 4.457 20.344 1 98.81 3 THR B C 1
ATOM 1686 O O . THR B 1 3 ? -6.113 3.492 19.578 1 98.81 3 THR B O 1
ATOM 1689 N N . LEU B 1 4 ? -5.602 5.555 20.141 1 98.88 4 LEU B N 1
ATOM 1690 C CA . LEU B 1 4 ? -4.652 5.754 19.047 1 98.88 4 LEU B CA 1
ATOM 1691 C C . LEU B 1 4 ? -3.217 5.648 19.547 1 98.88 4 LEU B C 1
ATOM 1693 O O . LEU B 1 4 ? -2.795 6.434 20.406 1 98.88 4 LEU B O 1
ATOM 1697 N N . TYR B 1 5 ? -2.516 4.609 19.125 1 98.94 5 TYR B N 1
ATOM 1698 C CA . TYR B 1 5 ? -1.068 4.559 19.312 1 98.94 5 TYR B CA 1
ATOM 1699 C C . TYR B 1 5 ? -0.362 5.484 18.328 1 98.94 5 TYR B C 1
ATOM 1701 O O . TYR B 1 5 ? -0.5 5.332 17.109 1 98.94 5 TYR B O 1
ATOM 1709 N N . ASP B 1 6 ? 0.466 6.367 18.938 1 98.69 6 ASP B N 1
ATOM 1710 C CA . ASP B 1 6 ? 0.818 7.551 18.156 1 98.69 6 ASP B CA 1
ATOM 1711 C C . ASP B 1 6 ? 2.299 7.891 18.312 1 98.69 6 ASP B C 1
ATOM 1713 O O . ASP B 1 6 ? 2.951 7.43 19.25 1 98.69 6 ASP B O 1
ATOM 1717 N N . TYR B 1 7 ? 2.828 8.539 17.375 1 98.44 7 TYR B N 1
ATOM 1718 C CA . TYR B 1 7 ? 4.09 9.273 17.328 1 98.44 7 TYR B CA 1
ATOM 1719 C C . TYR B 1 7 ? 3.91 10.625 16.656 1 98.44 7 TYR B C 1
ATOM 1721 O O . TYR B 1 7 ? 3.705 10.703 15.438 1 98.44 7 TYR B O 1
ATOM 1729 N N . LEU B 1 8 ? 4.004 11.648 17.312 1 97.88 8 LEU B N 1
ATOM 1730 C CA . LEU B 1 8 ? 3.463 12.961 16.969 1 97.88 8 LEU B CA 1
ATOM 1731 C C . LEU B 1 8 ? 4.062 13.469 15.656 1 97.88 8 LEU B C 1
ATOM 1733 O O . LEU B 1 8 ? 3.35 14 14.805 1 97.88 8 LEU B O 1
ATOM 1737 N N . PRO B 1 9 ? 5.348 13.273 15.414 1 97.62 9 PRO B N 1
ATOM 1738 C CA . PRO B 1 9 ? 5.91 13.789 14.164 1 97.62 9 PRO B CA 1
ATOM 1739 C C . PRO B 1 9 ? 5.477 12.984 12.945 1 97.62 9 PRO B C 1
ATOM 1741 O O . PRO B 1 9 ? 5.719 13.398 11.812 1 97.62 9 PRO B O 1
ATOM 1744 N N . SER B 1 10 ? 4.898 11.852 13.133 1 97.62 10 SER B N 1
ATOM 1745 C CA . SER B 1 10 ? 4.508 10.969 12.039 1 97.62 10 SER B CA 1
ATOM 1746 C C . SER B 1 10 ? 3.326 11.539 11.266 1 97.62 10 SER B C 1
ATOM 1748 O O . SER B 1 10 ? 2.27 11.805 11.836 1 97.62 10 SER B O 1
ATOM 1750 N N . GLN B 1 11 ? 3.523 11.656 9.992 1 98.12 11 GLN B N 1
ATOM 1751 C CA . GLN B 1 11 ? 2.416 12.109 9.156 1 98.12 11 GLN B CA 1
ATOM 1752 C C . GLN B 1 11 ? 1.445 10.969 8.867 1 98.12 11 GLN B C 1
ATOM 1754 O O . GLN B 1 11 ? 0.294 11.211 8.492 1 98.12 11 GLN B O 1
ATOM 1759 N N . ASN B 1 12 ? 1.897 9.727 8.977 1 98.38 12 ASN B N 1
ATOM 1760 C CA . ASN B 1 12 ? 0.958 8.609 8.906 1 98.38 12 ASN B CA 1
ATOM 1761 C C . ASN B 1 12 ? -0.004 8.609 10.086 1 98.38 12 ASN B C 1
ATOM 1763 O O . ASN B 1 12 ? -1.183 8.281 9.938 1 98.38 12 ASN B O 1
ATOM 1767 N N . ALA B 1 13 ? 0.5 8.969 11.227 1 98.62 13 ALA B N 1
ATOM 1768 C CA . ALA B 1 13 ? -0.379 9.117 12.383 1 98.62 13 ALA B CA 1
ATOM 1769 C C . ALA B 1 13 ? -1.249 10.359 12.258 1 98.62 13 ALA B C 1
ATOM 1771 O O . ALA B 1 13 ? -2.41 10.359 12.672 1 98.62 13 ALA B O 1
ATOM 1772 N N . TRP B 1 14 ? -0.671 11.383 11.672 1 98.69 14 TRP B N 1
ATOM 1773 C CA . TRP B 1 14 ? -1.402 12.641 11.5 1 98.69 14 TRP B CA 1
ATOM 1774 C C . TRP B 1 14 ? -2.662 12.422 10.672 1 98.69 14 TRP B C 1
ATOM 1776 O O . TRP B 1 14 ? -3.717 12.984 10.969 1 98.69 14 TRP B O 1
ATOM 1786 N N . LYS B 1 15 ? -2.584 11.641 9.531 1 98.44 15 LYS B N 1
ATOM 1787 C CA . LYS B 1 15 ? -3.77 11.477 8.695 1 98.44 15 LYS B CA 1
ATOM 1788 C C . LYS B 1 15 ? -4.887 10.773 9.453 1 98.44 15 LYS B C 1
ATOM 1790 O O . LYS B 1 15 ? -6.07 11.016 9.203 1 98.44 15 LYS B O 1
ATOM 1795 N N . VAL B 1 16 ? -4.566 9.914 10.453 1 98.88 16 VAL B N 1
ATOM 1796 C CA . VAL B 1 16 ? -5.582 9.297 11.305 1 98.88 16 VAL B CA 1
ATOM 1797 C C . VAL B 1 16 ? -6.156 10.344 12.258 1 98.88 16 VAL B C 1
ATOM 1799 O O . VAL B 1 16 ? -7.375 10.438 12.422 1 98.88 16 VAL B O 1
ATOM 1802 N N . ARG B 1 17 ? -5.281 11.203 12.875 1 98.81 17 ARG B N 1
ATOM 1803 C CA . ARG B 1 17 ? -5.754 12.297 13.711 1 98.81 17 ARG B CA 1
ATOM 1804 C C . ARG B 1 17 ? -6.684 13.219 12.938 1 98.81 17 ARG B C 1
ATOM 1806 O O . ARG B 1 17 ? -7.711 13.656 13.453 1 98.81 17 ARG B O 1
ATOM 1813 N N . LEU B 1 18 ? -6.297 13.516 11.734 1 98.81 18 LEU B N 1
ATOM 1814 C CA . LEU B 1 18 ? -7.098 14.383 10.875 1 98.81 18 LEU B CA 1
ATOM 1815 C C . LEU B 1 18 ? -8.516 13.844 10.719 1 98.81 18 LEU B C 1
ATOM 1817 O O . LEU B 1 18 ? -9.484 14.57 10.922 1 98.81 18 LEU B O 1
ATOM 1821 N N . LEU B 1 19 ? -8.633 12.523 10.336 1 98.88 19 LEU B N 1
ATOM 1822 C CA . LEU B 1 19 ? -9.961 11.953 10.125 1 98.88 19 LEU B CA 1
ATOM 1823 C C . LEU B 1 19 ? -10.75 11.93 11.43 1 98.88 19 LEU B C 1
ATOM 1825 O O . LEU B 1 19 ? -11.953 12.227 11.438 1 98.88 19 LEU B O 1
ATOM 1829 N N . LEU B 1 20 ? -10.078 11.531 12.516 1 98.75 20 LEU B N 1
ATOM 1830 C CA . LEU B 1 20 ? -10.758 11.531 13.805 1 98.75 20 LEU B CA 1
ATOM 1831 C C . LEU B 1 20 ? -11.289 12.922 14.148 1 98.75 20 LEU B C 1
ATOM 1833 O O . LEU B 1 20 ? -12.383 13.055 14.695 1 98.75 20 LEU B O 1
ATOM 1837 N N . ASN B 1 21 ? -10.5 13.922 13.828 1 98.5 21 ASN B N 1
ATOM 1838 C CA . ASN B 1 21 ? -10.938 15.305 14.039 1 98.5 21 ASN B CA 1
ATOM 1839 C C . ASN B 1 21 ? -12.141 15.648 13.172 1 98.5 21 ASN B C 1
ATOM 1841 O O . ASN B 1 21 ? -13.117 16.219 13.656 1 98.5 21 ASN B O 1
ATOM 1845 N N . HIS B 1 22 ? -12.109 15.352 11.875 1 98.5 22 HIS B N 1
ATOM 1846 C CA . HIS B 1 22 ? -13.227 15.578 10.969 1 98.5 22 HIS B CA 1
ATOM 1847 C C . HIS B 1 22 ? -14.508 14.938 11.492 1 98.5 22 HIS B C 1
ATOM 1849 O O . HIS B 1 22 ? -15.594 15.492 11.336 1 98.5 22 HIS B O 1
ATOM 1855 N N . LEU B 1 23 ? -14.383 13.781 12.109 1 98.25 23 LEU B N 1
ATOM 1856 C CA . LEU B 1 23 ? -15.531 12.984 12.516 1 98.25 23 LEU B CA 1
ATOM 1857 C C . LEU B 1 23 ? -15.945 13.32 13.938 1 98.25 23 LEU B C 1
ATOM 1859 O O . LEU B 1 23 ? -16.953 12.805 14.438 1 98.25 23 LEU B O 1
ATOM 1863 N N . ASP B 1 24 ? -15.148 14.102 14.609 1 97.81 24 ASP B N 1
ATOM 1864 C CA . ASP B 1 24 ? -15.391 14.484 16 1 97.81 24 ASP B CA 1
ATOM 1865 C C . ASP B 1 24 ? -15.516 13.258 16.891 1 97.81 24 ASP B C 1
ATOM 1867 O O . ASP B 1 24 ? -16.469 13.141 17.672 1 97.81 24 ASP B O 1
ATOM 1871 N N . ILE B 1 25 ? -14.648 12.336 16.719 1 98.12 25 ILE B N 1
ATOM 1872 C CA . ILE B 1 25 ? -14.617 11.125 17.516 1 98.12 25 ILE B CA 1
ATOM 1873 C C . ILE B 1 25 ? -13.57 11.273 18.625 1 98.12 25 ILE B C 1
ATOM 1875 O O . ILE B 1 25 ? -12.383 11.453 18.344 1 98.12 25 ILE B O 1
ATOM 1879 N N . PRO B 1 26 ? -14.023 11.188 19.812 1 98.19 26 PRO B N 1
ATOM 1880 C CA . PRO B 1 26 ? -13.047 11.242 20.906 1 98.19 26 PRO B CA 1
ATOM 1881 C C . PRO B 1 26 ? -12.188 9.984 20.984 1 98.19 26 PRO B C 1
ATOM 1883 O O . PRO B 1 26 ? -12.672 8.883 20.688 1 98.19 26 PRO B O 1
ATOM 1886 N N . TYR B 1 27 ? -10.969 10.172 21.406 1 98.62 27 TYR B N 1
ATOM 1887 C CA . TYR B 1 27 ? -10.055 9.047 21.562 1 98.62 27 TYR B CA 1
ATOM 1888 C C . TYR B 1 27 ? -8.961 9.367 22.578 1 98.62 27 TYR B C 1
ATOM 1890 O O . TYR B 1 27 ? -8.695 10.539 22.875 1 98.62 27 TYR B O 1
ATOM 1898 N N . ARG B 1 28 ? -8.398 8.289 23.062 1 98.38 28 ARG B N 1
ATOM 1899 C CA . ARG B 1 28 ? -7.199 8.383 23.891 1 98.38 28 ARG B CA 1
ATOM 1900 C C . ARG B 1 28 ? -5.938 8.203 23.047 1 98.38 28 ARG B C 1
ATOM 1902 O O . ARG B 1 28 ? -5.922 7.402 22.109 1 98.38 28 ARG B O 1
ATOM 1909 N N . THR B 1 29 ? -4.914 8.938 23.438 1 98.5 29 THR B N 1
ATOM 1910 C CA . THR B 1 29 ? -3.639 8.805 22.75 1 98.5 29 THR B CA 1
ATOM 1911 C C . THR B 1 29 ? -2.631 8.047 23.609 1 98.5 29 THR B C 1
ATOM 1913 O O . THR B 1 29 ? -2.512 8.305 24.812 1 98.5 29 THR B O 1
ATOM 1916 N N . GLU B 1 30 ? -2.014 7.098 23.109 1 98.62 30 GLU B N 1
ATOM 1917 C CA . GLU B 1 30 ? -0.841 6.441 23.688 1 98.62 30 GLU B CA 1
ATOM 1918 C C . GLU B 1 30 ? 0.393 6.664 22.812 1 98.62 30 GLU B C 1
ATOM 1920 O O . GLU B 1 30 ? 0.481 6.133 21.703 1 98.62 30 GLU B O 1
ATOM 1925 N N . ILE B 1 31 ? 1.342 7.395 23.344 1 98.56 31 ILE B N 1
ATOM 1926 C CA . ILE B 1 31 ? 2.559 7.695 22.609 1 98.56 31 ILE B CA 1
ATOM 1927 C C . ILE B 1 31 ? 3.494 6.488 22.641 1 98.56 31 ILE B C 1
ATOM 1929 O O . ILE B 1 31 ? 3.734 5.91 23.688 1 98.56 31 ILE B O 1
ATOM 1933 N N . VAL B 1 32 ? 3.975 6.086 21.5 1 98.5 32 VAL B N 1
ATOM 1934 C CA . VAL B 1 32 ? 4.949 5.008 21.359 1 98.5 32 VAL B CA 1
ATOM 1935 C C . VAL B 1 32 ? 6.32 5.59 21.031 1 98.5 32 VAL B C 1
ATOM 1937 O O . VAL B 1 32 ? 6.488 6.266 20.016 1 98.5 32 VAL B O 1
ATOM 1940 N N . ARG B 1 33 ? 7.352 5.352 21.906 1 97.44 33 ARG B N 1
ATOM 1941 C CA . ARG B 1 33 ? 8.719 5.797 21.672 1 97.44 33 ARG B CA 1
ATOM 1942 C C . ARG B 1 33 ? 9.438 4.887 20.688 1 97.44 33 ARG B C 1
ATOM 1944 O O . ARG B 1 33 ? 10.266 4.062 21.078 1 97.44 33 ARG B O 1
ATOM 1951 N N . ILE B 1 34 ? 9.195 5.102 19.359 1 96.44 34 ILE B N 1
ATOM 1952 C CA . ILE B 1 34 ? 9.555 4.141 18.328 1 96.44 34 ILE B CA 1
ATOM 1953 C C . ILE B 1 34 ? 11.07 4.148 18.125 1 96.44 34 ILE B C 1
ATOM 1955 O O . ILE B 1 34 ? 11.664 3.113 17.828 1 96.44 34 ILE B O 1
ATOM 1959 N N . PHE B 1 35 ? 11.789 5.203 18.375 1 96.81 35 PHE B N 1
ATOM 1960 C CA . PHE B 1 35 ? 13.234 5.258 18.188 1 96.81 35 PHE B CA 1
ATOM 1961 C C . PHE B 1 35 ? 13.969 4.645 19.375 1 96.81 35 PHE B C 1
ATOM 1963 O O . PHE B 1 35 ? 15.125 4.242 19.25 1 96.81 35 PHE B O 1
ATOM 1970 N N . GLU B 1 36 ? 13.297 4.559 20.453 1 97 36 GLU B N 1
ATOM 1971 C CA . GLU B 1 36 ? 13.883 3.938 21.641 1 97 36 GLU B CA 1
ATOM 1972 C C . GLU B 1 36 ? 13.539 2.453 21.703 1 97 36 GLU B C 1
ATOM 1974 O O . GLU B 1 36 ? 13.93 1.765 22.656 1 97 36 GLU B O 1
ATOM 1979 N N . GLY B 1 37 ? 12.758 2.004 20.766 1 96.81 37 GLY B N 1
ATOM 1980 C CA . GLY B 1 37 ? 12.562 0.57 20.625 1 96.81 37 GLY B CA 1
ATOM 1981 C C . GLY B 1 37 ? 11.234 0.093 21.172 1 96.81 37 GLY B C 1
ATOM 1982 O O . GLY B 1 37 ? 10.938 -1.103 21.141 1 96.81 37 GLY B O 1
ATOM 1983 N N . GLU B 1 38 ? 10.367 0.945 21.625 1 97.69 38 GLU B N 1
ATOM 1984 C CA . GLU B 1 38 ? 9.094 0.552 22.234 1 97.69 38 GLU B CA 1
ATOM 1985 C C . GLU B 1 38 ? 8.195 -0.155 21.219 1 97.69 38 GLU B C 1
ATOM 1987 O O . GLU B 1 38 ? 7.402 -1.021 21.578 1 97.69 38 GLU B O 1
ATOM 1992 N N . GLY B 1 39 ? 8.352 0.219 19.938 1 97.31 39 GLY B N 1
ATOM 1993 C CA . GLY B 1 39 ? 7.59 -0.424 18.875 1 97.31 39 GLY B CA 1
ATOM 1994 C C . GLY B 1 39 ? 7.941 -1.889 18.703 1 97.31 39 GLY B C 1
ATOM 1995 O O . GLY B 1 39 ? 7.188 -2.639 18.062 1 97.31 39 GLY B O 1
ATOM 1996 N N . GLN B 1 40 ? 9.008 -2.312 19.266 1 97.06 40 GLN B N 1
ATOM 1997 C CA . GLN B 1 40 ? 9.484 -3.676 19.047 1 97.06 40 GLN B CA 1
ATOM 1998 C C . GLN B 1 40 ? 9.195 -4.555 20.266 1 97.06 40 GLN B C 1
ATOM 2000 O O . GLN B 1 40 ? 9.492 -5.754 20.25 1 97.06 40 GLN B O 1
ATOM 2005 N N . ARG B 1 41 ? 8.617 -4.004 21.266 1 97.44 41 ARG B N 1
ATOM 2006 C CA . ARG B 1 41 ? 8.266 -4.793 22.438 1 97.44 41 ARG B CA 1
ATOM 2007 C C . ARG B 1 41 ? 7.117 -5.75 22.125 1 97.44 41 ARG B C 1
ATOM 2009 O O . ARG B 1 41 ? 6.211 -5.414 21.359 1 97.44 41 ARG B O 1
ATOM 2016 N N . PRO B 1 42 ? 7.117 -6.879 22.766 1 97.06 42 PRO B N 1
ATOM 2017 C CA . PRO B 1 42 ? 6.105 -7.898 22.484 1 97.06 42 PRO B CA 1
ATOM 2018 C C . PRO B 1 42 ? 4.68 -7.375 22.656 1 97.06 42 PRO B C 1
ATOM 2020 O O . PRO B 1 42 ? 3.801 -7.711 21.859 1 97.06 42 PRO B O 1
ATOM 2023 N N . ASP B 1 43 ? 4.457 -6.594 23.625 1 97.06 43 ASP B N 1
ATOM 2024 C CA . ASP B 1 43 ? 3.117 -6.078 23.875 1 97.06 43 ASP B CA 1
ATOM 2025 C C . ASP B 1 43 ? 2.643 -5.188 22.719 1 97.06 43 ASP B C 1
ATOM 2027 O O . ASP B 1 43 ? 1.473 -5.23 22.344 1 97.06 43 ASP B O 1
ATOM 2031 N N . PHE B 1 44 ? 3.578 -4.352 22.188 1 98.19 44 PHE B N 1
ATOM 2032 C CA . PHE B 1 44 ? 3.168 -3.5 21.062 1 98.19 44 PHE B CA 1
ATOM 2033 C C . PHE B 1 44 ? 3.117 -4.293 19.766 1 98.19 44 PHE B C 1
ATOM 2035 O O . PHE B 1 44 ? 2.266 -4.039 18.922 1 98.19 44 PHE B O 1
ATOM 2042 N N . LEU B 1 45 ? 4.012 -5.262 19.625 1 97.44 45 LEU B N 1
ATOM 2043 C CA . LEU B 1 45 ? 3.99 -6.098 18.438 1 97.44 45 LEU B CA 1
ATOM 2044 C C . LEU B 1 45 ? 2.693 -6.895 18.344 1 97.44 45 LEU B C 1
ATOM 2046 O O . LEU B 1 45 ? 2.27 -7.285 17.266 1 97.44 45 LEU B O 1
ATOM 2050 N N . ALA B 1 46 ? 2.02 -7.086 19.438 1 96.44 46 ALA B N 1
ATOM 2051 C CA . ALA B 1 46 ? 0.702 -7.715 19.453 1 96.44 46 ALA B CA 1
ATOM 2052 C C . ALA B 1 46 ? -0.364 -6.77 18.906 1 96.44 46 ALA B C 1
ATOM 2054 O O . ALA B 1 46 ? -1.427 -7.211 18.469 1 96.44 46 ALA B O 1
ATOM 2055 N N . VAL B 1 47 ? -0.087 -5.438 18.953 1 97.75 47 VAL B N 1
ATOM 2056 C CA . VAL B 1 47 ? -0.983 -4.406 18.438 1 97.75 47 VAL B CA 1
ATOM 2057 C C . VAL B 1 47 ? -0.729 -4.199 16.953 1 97.75 47 VAL B C 1
ATOM 2059 O O . VAL B 1 47 ? -1.668 -4.164 16.156 1 97.75 47 VAL B O 1
ATOM 2062 N N . ASN B 1 48 ? 0.517 -4.094 16.578 1 98 48 ASN B N 1
ATOM 2063 C CA . ASN B 1 48 ? 0.975 -3.949 15.203 1 98 48 ASN B CA 1
ATOM 2064 C C . ASN B 1 48 ? 2.18 -4.84 14.922 1 98 48 ASN B C 1
ATOM 2066 O O . ASN B 1 48 ? 3.297 -4.535 15.344 1 98 48 ASN B O 1
ATOM 2070 N N . PRO B 1 49 ? 2.01 -5.828 14.102 1 96.81 49 PRO B N 1
ATOM 2071 C CA . PRO B 1 49 ? 3.076 -6.801 13.852 1 96.81 49 PRO B CA 1
ATOM 2072 C C . PRO B 1 49 ? 4.332 -6.16 13.266 1 96.81 49 PRO B C 1
ATOM 2074 O O . PRO B 1 49 ? 5.422 -6.734 13.352 1 96.81 49 PRO B O 1
ATOM 2077 N N . THR B 1 50 ? 4.238 -4.969 12.68 1 97.12 50 THR B N 1
ATOM 2078 C CA . THR B 1 50 ? 5.398 -4.316 12.078 1 97.12 50 THR B CA 1
ATOM 2079 C C . THR B 1 50 ? 6.109 -3.432 13.094 1 97.12 50 THR B C 1
ATOM 2081 O O . THR B 1 50 ? 7.207 -2.934 12.836 1 97.12 50 THR B O 1
ATOM 2084 N N . GLY B 1 51 ? 5.457 -3.16 14.273 1 97.69 51 GLY B N 1
ATOM 2085 C CA . GLY B 1 51 ? 6.039 -2.314 15.305 1 97.69 51 GLY B CA 1
ATOM 2086 C C . GLY B 1 51 ? 5.984 -0.837 14.969 1 97.69 51 GLY B C 1
ATOM 2087 O O . GLY B 1 51 ? 6.637 -0.02 15.617 1 97.69 51 GLY B O 1
ATOM 2088 N N . ALA B 1 52 ? 5.203 -0.511 13.93 1 97.12 52 ALA B N 1
ATOM 2089 C CA . ALA B 1 52 ? 5.129 0.876 13.477 1 97.12 52 ALA B CA 1
ATOM 2090 C C . ALA B 1 52 ? 3.906 1.579 14.062 1 97.12 52 ALA B C 1
ATOM 2092 O O . ALA B 1 52 ? 3.082 0.952 14.727 1 97.12 52 ALA B O 1
ATOM 2093 N N . VAL B 1 53 ? 3.83 2.818 13.977 1 98 53 VAL B N 1
ATOM 2094 C CA . VAL B 1 53 ? 2.664 3.646 14.258 1 98 53 VAL B CA 1
ATOM 2095 C C . VAL B 1 53 ? 2.119 4.242 12.961 1 98 53 VAL B C 1
ATOM 2097 O O . VAL B 1 53 ? 2.85 4.371 11.977 1 98 53 VAL B O 1
ATOM 2100 N N . PRO B 1 54 ? 0.843 4.562 12.891 1 98.69 54 PRO B N 1
ATOM 2101 C CA . PRO B 1 54 ? -0.167 4.473 13.945 1 98.69 54 PRO B CA 1
ATOM 2102 C C . PRO B 1 54 ? -0.759 3.072 14.078 1 98.69 54 PRO B C 1
ATOM 2104 O O . PRO B 1 54 ? -0.588 2.238 13.188 1 98.69 54 PRO B O 1
ATOM 2107 N N . ALA B 1 55 ? -1.322 2.82 15.156 1 98.88 55 ALA B N 1
ATOM 2108 C CA . ALA B 1 55 ? -2.242 1.709 15.383 1 98.88 55 ALA B CA 1
ATOM 2109 C C . ALA B 1 55 ? -3.455 2.158 16.188 1 98.88 55 ALA B C 1
ATOM 2111 O O . ALA B 1 55 ? -3.449 3.24 16.781 1 98.88 55 ALA B O 1
ATOM 2112 N N . LEU B 1 56 ? -4.5 1.422 16.109 1 98.94 56 LEU B N 1
ATOM 2113 C CA . LEU B 1 56 ? -5.766 1.756 16.75 1 98.94 56 LEU B CA 1
ATOM 2114 C C . LEU B 1 56 ? -6.277 0.585 17.594 1 98.94 56 LEU B C 1
ATOM 2116 O O . LEU B 1 56 ? -6.281 -0.558 17.125 1 98.94 56 LEU B O 1
ATOM 2120 N N . ARG B 1 57 ? -6.586 0.812 18.781 1 98.81 57 ARG B N 1
ATOM 2121 C CA . ARG B 1 57 ? -7.301 -0.159 19.609 1 98.81 57 ARG B CA 1
ATOM 2122 C C . ARG B 1 57 ? -8.758 0.255 19.797 1 98.81 57 ARG B C 1
ATOM 2124 O O . ARG B 1 57 ? -9.039 1.372 20.234 1 98.81 57 ARG B O 1
ATOM 2131 N N . LEU B 1 58 ? -9.648 -0.615 19.469 1 98.62 58 LEU B N 1
ATOM 2132 C CA . LEU B 1 58 ? -11.078 -0.387 19.625 1 98.62 58 LEU B CA 1
ATOM 2133 C C . LEU B 1 58 ? -11.516 -0.633 21.062 1 98.62 58 LEU B C 1
ATOM 2135 O O . LEU B 1 58 ? -10.797 -1.269 21.844 1 98.62 58 LEU B O 1
ATOM 2139 N N . PRO B 1 59 ? -12.75 -0.162 21.406 1 97.69 59 PRO B N 1
ATOM 2140 C CA . PRO B 1 59 ? -13.227 -0.335 22.781 1 97.69 59 PRO B CA 1
ATOM 2141 C C . PRO B 1 59 ? -13.336 -1.804 23.188 1 97.69 59 PRO B C 1
ATOM 2143 O O . PRO B 1 59 ? -13.164 -2.137 24.359 1 97.69 59 PRO B O 1
ATOM 2146 N N . ASP B 1 60 ? -13.562 -2.676 22.234 1 97.69 60 ASP B N 1
ATOM 2147 C CA . ASP B 1 60 ? -13.727 -4.09 22.562 1 97.69 60 ASP B CA 1
ATOM 2148 C C . ASP B 1 60 ? -12.383 -4.809 22.578 1 97.69 60 ASP B C 1
ATOM 2150 O O . ASP B 1 60 ? -12.328 -6.035 22.719 1 97.69 60 ASP B O 1
ATOM 2154 N N . GLY B 1 61 ? -11.336 -4.094 22.312 1 97.69 61 GLY B N 1
ATOM 2155 C CA . GLY B 1 61 ? -10.008 -4.66 22.469 1 97.69 61 GLY B CA 1
ATOM 2156 C C . GLY B 1 61 ? -9.352 -5.023 21.141 1 97.69 61 GLY B C 1
ATOM 2157 O O . GLY B 1 61 ? -8.141 -5.211 21.078 1 97.69 61 GLY B O 1
ATOM 2158 N N . ARG B 1 62 ? -10.094 -5.121 20.078 1 97.94 62 ARG B N 1
ATOM 2159 C CA . ARG B 1 62 ? -9.516 -5.418 18.766 1 97.94 62 ARG B CA 1
ATOM 2160 C C . ARG B 1 62 ? -8.586 -4.297 18.328 1 97.94 62 ARG B C 1
ATOM 2162 O O . ARG B 1 62 ? -8.797 -3.131 18.672 1 97.94 62 ARG B O 1
ATOM 2169 N N . THR B 1 63 ? -7.543 -4.68 17.562 1 98.62 63 THR B N 1
ATOM 2170 C CA . THR B 1 63 ? -6.578 -3.682 17.109 1 98.62 63 THR B CA 1
ATOM 2171 C C . THR B 1 63 ? -6.477 -3.664 15.594 1 98.62 63 THR B C 1
ATOM 2173 O O . THR B 1 63 ? -6.75 -4.672 14.938 1 98.62 63 THR B O 1
ATOM 2176 N N . LEU B 1 64 ? -6.172 -2.525 15.109 1 98.62 64 LEU B N 1
ATOM 2177 C CA . LEU B 1 64 ? -5.926 -2.279 13.695 1 98.62 64 LEU B CA 1
ATOM 2178 C C . LEU B 1 64 ? -4.641 -1.482 13.5 1 98.62 64 LEU B C 1
ATOM 2180 O O . LEU B 1 64 ? -4.375 -0.534 14.242 1 98.62 64 LEU B O 1
ATOM 2184 N N . ALA B 1 65 ? -3.881 -1.94 12.5 1 98.19 65 ALA B N 1
ATOM 2185 C CA . ALA B 1 65 ? -2.658 -1.222 12.156 1 98.19 65 ALA B CA 1
ATOM 2186 C C . ALA B 1 65 ? -2.689 -0.745 10.703 1 98.19 65 ALA B C 1
ATOM 2188 O O . ALA B 1 65 ? -3.674 -0.962 9.992 1 98.19 65 ALA B O 1
ATOM 2189 N N . GLU B 1 66 ? -1.602 -0.116 10.359 1 98.38 66 GLU B N 1
ATOM 2190 C CA . GLU B 1 66 ? -1.5 0.498 9.039 1 98.38 66 GLU B CA 1
ATOM 2191 C C . GLU B 1 66 ? -2.475 1.664 8.898 1 98.38 66 GLU B C 1
ATOM 2193 O O . GLU B 1 66 ? -3.691 1.476 8.961 1 98.38 66 GLU B O 1
ATOM 2198 N N . SER B 1 67 ? -1.979 2.822 8.641 1 98.75 67 SER B N 1
ATOM 2199 C CA . SER B 1 67 ? -2.756 4.055 8.68 1 98.75 67 SER B CA 1
ATOM 2200 C C . SER B 1 67 ? -3.914 4.012 7.688 1 98.75 67 SER B C 1
ATOM 2202 O O . SER B 1 67 ? -5.039 4.395 8.016 1 98.75 67 SER B O 1
ATOM 2204 N N . ASN B 1 68 ? -3.703 3.457 6.473 1 98.81 68 ASN B N 1
ATOM 2205 C CA . ASN B 1 68 ? -4.758 3.432 5.465 1 98.81 68 ASN B CA 1
ATOM 2206 C C . ASN B 1 68 ? -5.875 2.461 5.848 1 98.81 68 ASN B C 1
ATOM 2208 O O . ASN B 1 68 ? -7.043 2.697 5.539 1 98.81 68 ASN B O 1
ATOM 2212 N N . ALA B 1 69 ? -5.543 1.348 6.504 1 98.88 69 ALA B N 1
ATOM 2213 C CA . ALA B 1 69 ? -6.562 0.433 7.012 1 98.88 69 ALA B CA 1
ATOM 2214 C C . ALA B 1 69 ? -7.395 1.095 8.109 1 98.88 69 ALA B C 1
ATOM 2216 O O . ALA B 1 69 ? -8.617 0.958 8.133 1 98.88 69 ALA B O 1
ATOM 2217 N N . ILE B 1 70 ? -6.738 1.83 8.992 1 98.94 70 ILE B N 1
ATOM 2218 C CA . ILE B 1 70 ? -7.41 2.549 10.062 1 98.94 70 ILE B CA 1
ATOM 2219 C C . ILE B 1 70 ? -8.359 3.588 9.477 1 98.94 70 ILE B C 1
ATOM 2221 O O . ILE B 1 70 ? -9.516 3.695 9.898 1 98.94 70 ILE B O 1
ATOM 2225 N N . LEU B 1 71 ? -7.875 4.328 8.484 1 98.94 71 LEU B N 1
ATOM 2226 C CA . LEU B 1 71 ? -8.711 5.312 7.805 1 98.94 71 LEU B CA 1
ATOM 2227 C C . LEU B 1 71 ? -9.945 4.656 7.203 1 98.94 71 LEU B C 1
ATOM 2229 O O . LEU B 1 71 ? -11.062 5.172 7.34 1 98.94 71 LEU B O 1
ATOM 2233 N N . THR B 1 72 ? -9.734 3.545 6.543 1 98.81 72 THR B N 1
ATOM 2234 C CA . THR B 1 72 ? -10.836 2.836 5.898 1 98.81 72 THR B CA 1
ATOM 2235 C C . THR B 1 72 ? -11.891 2.42 6.926 1 98.81 72 THR B C 1
ATOM 2237 O O . THR B 1 72 ? -13.086 2.574 6.695 1 98.81 72 THR B O 1
ATOM 2240 N N . TYR B 1 73 ? -11.453 1.948 8.062 1 98.88 73 TYR B N 1
ATOM 2241 C CA . TYR B 1 73 ? -12.367 1.541 9.125 1 98.88 73 TYR B CA 1
ATOM 2242 C C . TYR B 1 73 ? -13.164 2.73 9.641 1 98.88 73 TYR B C 1
ATOM 2244 O O . TYR B 1 73 ? -14.398 2.691 9.672 1 98.88 73 TYR B O 1
ATOM 2252 N N . LEU B 1 74 ? -12.469 3.789 9.945 1 98.88 74 LEU B N 1
ATOM 2253 C CA . LEU B 1 74 ? -13.094 4.949 10.578 1 98.88 74 LEU B CA 1
ATOM 2254 C C . LEU B 1 74 ? -14.031 5.656 9.609 1 98.88 74 LEU B C 1
ATOM 2256 O O . LEU B 1 74 ? -15.039 6.238 10.023 1 98.88 74 LEU B O 1
ATOM 2260 N N . ALA B 1 75 ? -13.703 5.578 8.352 1 98.81 75 ALA B N 1
ATOM 2261 C CA . ALA B 1 75 ? -14.453 6.332 7.352 1 98.81 75 ALA B CA 1
ATOM 2262 C C . ALA B 1 75 ? -15.703 5.57 6.918 1 98.81 75 ALA B C 1
ATOM 2264 O O . ALA B 1 75 ? -16.562 6.117 6.219 1 98.81 75 ALA B O 1
ATOM 2265 N N . HIS B 1 76 ? -15.797 4.281 7.273 1 98.12 76 HIS B N 1
ATOM 2266 C CA . HIS B 1 76 ? -16.938 3.473 6.844 1 98.12 76 HIS B CA 1
ATOM 2267 C C . HIS B 1 76 ? -18.25 4.121 7.242 1 98.12 76 HIS B C 1
ATOM 2269 O O . HIS B 1 76 ? -18.453 4.484 8.406 1 98.12 76 HIS B O 1
ATOM 2275 N N . GLY B 1 77 ? -19.141 4.297 6.27 1 97.75 77 GLY B N 1
ATOM 2276 C CA . GLY B 1 77 ? -20.469 4.852 6.531 1 97.75 77 GLY B CA 1
ATOM 2277 C C . GLY B 1 77 ? -20.469 6.367 6.582 1 97.75 77 GLY B C 1
ATOM 2278 O O . GLY B 1 77 ? -21.516 6.977 6.852 1 97.75 77 GLY B O 1
ATOM 2279 N N . THR B 1 78 ? -19.344 7 6.398 1 98.44 78 THR B N 1
ATOM 2280 C CA . THR B 1 78 ? -19.266 8.453 6.375 1 98.44 78 THR B CA 1
ATOM 2281 C C . THR B 1 78 ? -19.109 8.969 4.945 1 98.44 78 THR B C 1
ATOM 2283 O O . THR B 1 78 ? -18.953 8.172 4.012 1 98.44 78 THR B O 1
ATOM 2286 N N . SER B 1 79 ? -19.125 10.25 4.781 1 97.62 79 SER B N 1
ATOM 2287 C CA . SER B 1 79 ? -18.984 10.867 3.465 1 97.62 79 SER B CA 1
ATOM 2288 C C . SER B 1 79 ? -17.547 10.82 2.982 1 97.62 79 SER B C 1
ATOM 2290 O O . SER B 1 79 ? -17.266 11.094 1.812 1 97.62 79 SER B O 1
ATOM 2292 N N . TYR B 1 80 ? -16.625 10.406 3.824 1 98.69 80 TYR B N 1
ATOM 2293 C CA . TYR B 1 80 ? -15.211 10.398 3.471 1 98.69 80 TYR B CA 1
ATOM 2294 C C . TYR B 1 80 ? -14.836 9.109 2.758 1 98.69 80 TYR B C 1
ATOM 2296 O O . TYR B 1 80 ? -13.688 8.938 2.328 1 98.69 80 TYR B O 1
ATOM 2304 N N . LEU B 1 81 ? -15.719 8.203 2.658 1 98.62 81 LEU B N 1
ATOM 2305 C CA . LEU B 1 81 ? -15.594 6.988 1.867 1 98.62 81 LEU B CA 1
ATOM 2306 C C . LEU B 1 81 ? -16.875 6.723 1.077 1 98.62 81 LEU B C 1
ATOM 2308 O O . LEU B 1 81 ? -17.953 6.559 1.662 1 98.62 81 LEU B O 1
ATOM 2312 N N . PRO B 1 82 ? -16.703 6.703 -0.251 1 97.94 82 PRO B N 1
ATOM 2313 C CA . PRO B 1 82 ? -17.906 6.426 -1.05 1 97.94 82 PRO B CA 1
ATOM 2314 C C . PRO B 1 82 ? -18.609 5.137 -0.632 1 97.94 82 PRO B C 1
ATOM 2316 O O . PRO B 1 82 ? -17.953 4.176 -0.221 1 97.94 82 PRO B O 1
ATOM 2319 N N . ALA B 1 83 ? -19.938 5.07 -0.867 1 95.62 83 ALA B N 1
ATOM 2320 C CA . ALA B 1 83 ? -20.734 3.916 -0.448 1 95.62 83 ALA B CA 1
ATOM 2321 C C . ALA B 1 83 ? -20.688 2.811 -1.501 1 95.62 83 ALA B C 1
ATOM 2323 O O . ALA B 1 83 ? -20.797 1.627 -1.171 1 95.62 83 ALA B O 1
ATOM 2324 N N . ASP B 1 84 ? -20.578 3.203 -2.723 1 96.88 84 ASP B N 1
ATOM 2325 C CA . ASP B 1 84 ? -20.625 2.207 -3.789 1 96.88 84 ASP B CA 1
ATOM 2326 C C . ASP B 1 84 ? -19.266 1.511 -3.943 1 96.88 84 ASP B C 1
ATOM 2328 O O . ASP B 1 84 ? -18.219 2.115 -3.703 1 96.88 84 ASP B O 1
ATOM 2332 N N . PRO B 1 85 ? -19.281 0.27 -4.414 1 97.19 85 PRO B N 1
ATOM 2333 C CA . PRO B 1 85 ? -18.062 -0.539 -4.484 1 97.19 85 PRO B CA 1
ATOM 2334 C C . PRO B 1 85 ? -17 0.073 -5.391 1 97.19 85 PRO B C 1
ATOM 2336 O O . PRO B 1 85 ? -15.812 0.03 -5.066 1 97.19 85 PRO B O 1
ATOM 2339 N N . PHE B 1 86 ? -17.391 0.625 -6.488 1 98.19 86 PHE B N 1
ATOM 2340 C CA . PHE B 1 86 ? -16.422 1.206 -7.402 1 98.19 86 PHE B CA 1
ATOM 2341 C C . PHE B 1 86 ? -15.734 2.41 -6.77 1 98.19 86 PHE B C 1
ATOM 2343 O O . PHE B 1 86 ? -14.508 2.539 -6.832 1 98.19 86 PHE B O 1
ATOM 2350 N N . GLY B 1 87 ? -16.547 3.301 -6.18 1 98.12 87 GLY B N 1
ATOM 2351 C CA . GLY B 1 87 ? -15.984 4.449 -5.488 1 98.12 87 GLY B CA 1
ATOM 2352 C C . GLY B 1 87 ? -15.023 4.066 -4.379 1 98.12 87 GLY B C 1
ATOM 2353 O O . GLY B 1 87 ? -13.977 4.691 -4.215 1 98.12 87 GLY B O 1
ATOM 2354 N N . GLN B 1 88 ? -15.336 3.016 -3.645 1 98.06 88 GLN B N 1
ATOM 2355 C CA . GLN B 1 88 ? -14.445 2.529 -2.594 1 98.06 88 GLN B CA 1
ATOM 2356 C C . GLN B 1 88 ? -13.141 1.996 -3.18 1 98.06 88 GLN B C 1
ATOM 2358 O O . GLN B 1 88 ? -12.062 2.256 -2.643 1 98.06 88 GLN B O 1
ATOM 2363 N N . ALA B 1 89 ? -13.281 1.309 -4.258 1 98.56 89 ALA B N 1
ATOM 2364 C CA . ALA B 1 89 ? -12.094 0.758 -4.906 1 98.56 89 ALA B CA 1
ATOM 2365 C C . ALA B 1 89 ? -11.219 1.867 -5.484 1 98.56 89 ALA B C 1
ATOM 2367 O O . ALA B 1 89 ? -9.992 1.774 -5.461 1 98.56 89 ALA B O 1
ATOM 2368 N N . LYS B 1 90 ? -11.859 2.852 -6.012 1 98.56 90 LYS B N 1
ATOM 2369 C CA . LYS B 1 90 ? -11.109 3.988 -6.543 1 98.56 90 LYS B CA 1
ATOM 2370 C C . LYS B 1 90 ? -10.32 4.691 -5.441 1 98.56 90 LYS B C 1
ATOM 2372 O O . LYS B 1 90 ? -9.172 5.078 -5.641 1 98.56 90 LYS B O 1
ATOM 2377 N N . VAL B 1 91 ? -10.93 4.828 -4.309 1 98.75 91 VAL B N 1
ATOM 2378 C CA . VAL B 1 91 ? -10.219 5.348 -3.145 1 98.75 91 VAL B CA 1
ATOM 2379 C C . VAL B 1 91 ? -9.039 4.445 -2.812 1 98.75 91 VAL B C 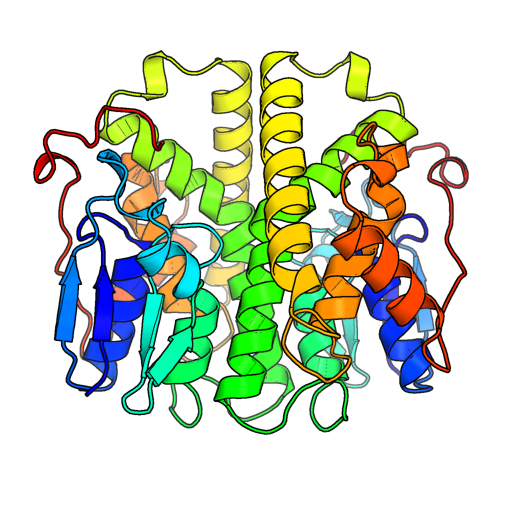1
ATOM 2381 O O . VAL B 1 91 ? -7.918 4.922 -2.604 1 98.75 91 VAL B O 1
ATOM 2384 N N . GLN B 1 92 ? -9.266 3.148 -2.83 1 98.62 92 GLN B N 1
ATOM 2385 C CA . GLN B 1 92 ? -8.203 2.191 -2.541 1 98.62 92 GLN B CA 1
ATOM 2386 C C . GLN B 1 92 ? -7.07 2.299 -3.562 1 98.62 92 GLN B C 1
ATOM 2388 O O . GLN B 1 92 ? -5.898 2.109 -3.223 1 98.62 92 GLN B O 1
ATOM 2393 N N . GLN B 1 93 ? -7.418 2.559 -4.785 1 98.75 93 GLN B N 1
ATOM 2394 C CA . GLN B 1 93 ? -6.414 2.766 -5.824 1 98.75 93 GLN B CA 1
ATOM 2395 C C . GLN B 1 93 ? -5.441 3.879 -5.438 1 98.75 93 GLN B C 1
ATOM 2397 O O . GLN B 1 93 ? -4.227 3.713 -5.547 1 98.75 93 GLN B O 1
ATOM 2402 N N . TRP B 1 94 ? -5.938 4.93 -4.949 1 98.81 94 TRP B N 1
ATOM 2403 C CA . TRP B 1 94 ? -5.098 6.082 -4.641 1 98.81 94 TRP B CA 1
ATOM 2404 C C . TRP B 1 94 ? -4.402 5.902 -3.297 1 98.81 94 TRP B C 1
ATOM 2406 O O . TRP B 1 94 ? -3.299 6.414 -3.09 1 98.81 94 TRP B O 1
ATOM 2416 N N . LEU B 1 95 ? -5.047 5.133 -2.363 1 98.81 95 LEU B N 1
ATOM 2417 C CA . LEU B 1 95 ? -4.324 4.738 -1.157 1 98.81 95 LEU B CA 1
ATOM 2418 C C . LEU B 1 95 ? -3.121 3.867 -1.504 1 98.81 95 LEU B C 1
ATOM 2420 O O . LEU B 1 95 ? -2.049 4.02 -0.915 1 98.81 95 LEU B O 1
ATOM 2424 N N . SER B 1 96 ? -3.311 2.99 -2.449 1 98.56 96 SER B N 1
ATOM 2425 C CA . SER B 1 96 ? -2.211 2.16 -2.93 1 98.56 96 SER B CA 1
ATOM 2426 C C . SER B 1 96 ? -1.117 3.008 -3.568 1 98.56 96 SER B C 1
ATOM 2428 O O . SER B 1 96 ? 0.071 2.787 -3.324 1 98.56 96 SER B O 1
ATOM 2430 N N . PHE B 1 97 ? -1.508 3.973 -4.398 1 98.62 97 PHE B N 1
ATOM 2431 C CA . PHE B 1 97 ? -0.563 4.898 -5.016 1 98.62 97 PHE B CA 1
ATOM 2432 C C . PHE B 1 97 ? 0.267 5.613 -3.955 1 98.62 97 PHE B C 1
ATOM 2434 O O . PHE B 1 97 ? 1.485 5.738 -4.094 1 98.62 97 PHE B O 1
ATOM 2441 N N . GLU B 1 98 ? -0.428 6.07 -2.936 1 98.69 98 GLU B N 1
ATOM 2442 C CA . GLU B 1 98 ? 0.251 6.75 -1.835 1 98.69 98 GLU B CA 1
ATOM 2443 C C . GLU B 1 98 ? 1.33 5.863 -1.221 1 98.69 98 GLU B C 1
ATOM 2445 O O . GLU B 1 98 ? 2.463 6.301 -1.019 1 98.69 98 GLU B O 1
ATOM 2450 N N . GLN B 1 99 ? 1.044 4.637 -0.954 1 97.62 99 GLN B N 1
ATOM 2451 C CA . GLN B 1 99 ? 1.965 3.705 -0.311 1 97.62 99 GLN B CA 1
ATOM 2452 C C . GLN B 1 99 ? 3.135 3.367 -1.23 1 97.62 99 GLN B C 1
ATOM 2454 O O . GLN B 1 99 ? 4.277 3.262 -0.777 1 97.62 99 GLN B O 1
ATOM 2459 N N . ASP B 1 100 ? 2.848 3.246 -2.453 1 96.38 100 ASP B N 1
ATOM 2460 C CA . ASP B 1 100 ? 3.846 2.75 -3.395 1 96.38 100 ASP B CA 1
ATOM 2461 C C . ASP B 1 100 ? 4.77 3.873 -3.857 1 96.38 100 ASP B C 1
ATOM 2463 O O . ASP B 1 100 ? 5.949 3.641 -4.133 1 96.38 100 ASP B O 1
ATOM 2467 N N . HIS B 1 101 ? 4.238 5.098 -3.967 1 97.44 101 HIS B N 1
ATOM 2468 C CA . HIS B 1 101 ? 4.988 6.156 -4.629 1 97.44 101 HIS B CA 1
ATOM 2469 C C . HIS B 1 101 ? 5.262 7.316 -3.68 1 97.44 101 HIS B C 1
ATOM 2471 O O . HIS B 1 101 ? 6.41 7.742 -3.527 1 97.44 101 HIS B O 1
ATOM 2477 N N . VAL B 1 102 ? 4.301 7.711 -2.936 1 98.31 102 VAL B N 1
ATOM 2478 C CA . VAL B 1 102 ? 4.422 8.898 -2.096 1 98.31 102 VAL B CA 1
ATOM 2479 C C . VAL B 1 102 ? 5.266 8.578 -0.864 1 98.31 102 VAL B C 1
ATOM 2481 O O . VAL B 1 102 ? 5.863 9.469 -0.263 1 98.31 102 VAL B O 1
ATOM 2484 N N . ALA B 1 103 ? 5.379 7.293 -0.538 1 96.5 103 ALA B N 1
ATOM 2485 C CA . ALA B 1 103 ? 6.227 6.863 0.574 1 96.5 103 ALA B CA 1
ATOM 2486 C C . ALA B 1 103 ? 7.668 7.316 0.369 1 96.5 103 ALA B C 1
ATOM 2488 O O . ALA B 1 103 ? 8.414 7.492 1.336 1 96.5 103 ALA B O 1
ATOM 2489 N N . SER B 1 104 ? 8.125 7.508 -0.888 1 98 104 SER B N 1
ATOM 2490 C CA . SER B 1 104 ? 9.461 8.023 -1.187 1 98 104 SER B CA 1
ATOM 2491 C C . SER B 1 104 ? 9.648 9.43 -0.629 1 98 104 SER B C 1
ATOM 2493 O O . SER B 1 104 ? 10.711 9.766 -0.112 1 98 104 SER B O 1
ATOM 2495 N N . ILE B 1 105 ? 8.609 10.227 -0.709 1 98.62 105 ILE B N 1
ATOM 2496 C CA . ILE B 1 105 ? 8.648 11.57 -0.156 1 98.62 105 ILE B CA 1
ATOM 2497 C C . ILE B 1 105 ? 8.773 11.5 1.364 1 98.62 105 ILE B C 1
ATOM 2499 O O . ILE B 1 105 ? 9.547 12.25 1.963 1 98.62 105 ILE B O 1
ATOM 2503 N N . ALA B 1 106 ? 8.039 10.602 1.963 1 98.12 106 ALA B N 1
ATOM 2504 C CA . ALA B 1 106 ? 8.086 10.406 3.41 1 98.12 106 ALA B CA 1
ATOM 2505 C C . ALA B 1 106 ? 9.5 10.07 3.875 1 98.12 106 ALA B C 1
ATOM 2507 O O . ALA B 1 106 ? 9.992 10.648 4.84 1 98.12 106 ALA B O 1
ATOM 2508 N N . THR B 1 107 ? 10.133 9.148 3.193 1 97.56 107 THR B N 1
ATOM 2509 C CA . THR B 1 107 ? 11.469 8.688 3.557 1 97.56 107 THR B CA 1
ATOM 2510 C C . THR B 1 107 ? 12.492 9.805 3.395 1 97.56 107 THR B C 1
ATOM 2512 O O . THR B 1 107 ? 13.281 10.07 4.305 1 97.56 107 THR B O 1
ATOM 2515 N N . LEU B 1 108 ? 12.461 10.469 2.242 1 98.44 108 LEU B N 1
ATOM 2516 C CA . LEU B 1 108 ? 13.383 11.57 1.981 1 98.44 108 LEU B CA 1
ATOM 2517 C C . LEU B 1 108 ? 13.203 12.68 3.012 1 98.44 108 LEU B C 1
ATOM 2519 O O . LEU B 1 108 ? 14.188 13.211 3.527 1 98.44 108 LEU B O 1
ATOM 2523 N N . ARG B 1 109 ? 11.953 12.984 3.264 1 98.31 109 ARG B N 1
ATOM 2524 C CA . ARG B 1 109 ? 11.656 14.016 4.254 1 98.31 109 ARG B CA 1
ATOM 2525 C C . ARG B 1 109 ? 12.234 13.641 5.617 1 98.31 109 ARG B C 1
ATOM 2527 O O . ARG B 1 109 ? 12.891 14.461 6.262 1 98.31 109 ARG B O 1
ATOM 2534 N N . HIS B 1 110 ? 11.992 12.414 6.055 1 97.81 110 HIS B N 1
ATOM 2535 C CA . HIS B 1 110 ? 12.469 11.945 7.352 1 97.81 110 HIS B CA 1
ATOM 2536 C C . HIS B 1 110 ? 13.984 12.023 7.445 1 97.81 110 HIS B C 1
ATOM 2538 O O . HIS B 1 110 ? 14.531 12.523 8.43 1 97.81 110 HIS B O 1
ATOM 2544 N N . TRP B 1 111 ? 14.672 11.555 6.441 1 97.81 111 TRP B N 1
ATOM 2545 C CA . TRP B 1 111 ? 16.125 11.57 6.43 1 97.81 111 TRP B CA 1
ATOM 2546 C C . TRP B 1 111 ? 16.656 13.008 6.465 1 97.81 111 TRP B C 1
ATOM 2548 O O . TRP B 1 111 ? 17.609 13.305 7.18 1 97.81 111 TRP B O 1
ATOM 2558 N N . THR B 1 112 ? 16 13.844 5.691 1 97.94 112 THR B N 1
ATOM 2559 C CA . THR B 1 112 ? 16.422 15.242 5.609 1 97.94 112 THR B CA 1
ATOM 2560 C C . THR B 1 112 ? 16.266 15.938 6.953 1 97.94 112 THR B C 1
ATOM 2562 O O . THR B 1 112 ? 17.203 16.547 7.457 1 97.94 112 THR B O 1
ATOM 2565 N N . LEU B 1 113 ? 15.156 15.734 7.562 1 97.69 113 LEU B N 1
ATOM 2566 C CA . LEU B 1 113 ? 14.797 16.516 8.75 1 97.69 113 LEU B CA 1
ATOM 2567 C C . LEU B 1 113 ? 15.477 15.945 9.992 1 97.69 113 LEU B C 1
ATOM 2569 O O . LEU B 1 113 ? 15.523 16.609 11.031 1 97.69 113 LEU B O 1
ATOM 2573 N N . THR B 1 114 ? 16.047 14.75 9.922 1 97.5 114 THR B N 1
ATOM 2574 C CA . THR B 1 114 ? 16.656 14.133 11.094 1 97.5 114 THR B CA 1
ATOM 2575 C C . THR B 1 114 ? 18.172 14.023 10.922 1 97.5 114 THR B C 1
ATOM 2577 O O . THR B 1 114 ? 18.844 13.43 11.758 1 97.5 114 THR B O 1
ATOM 2580 N N . GLY B 1 115 ? 18.672 14.477 9.789 1 96.25 115 GLY B N 1
ATOM 2581 C CA . GLY B 1 115 ? 20.109 14.477 9.547 1 96.25 115 GLY B CA 1
ATOM 2582 C C . GLY B 1 115 ? 20.625 13.141 9.047 1 96.25 115 GLY B C 1
ATOM 2583 O O . GLY B 1 115 ? 21.844 12.938 8.969 1 96.25 115 GLY B O 1
ATOM 2584 N N . LYS B 1 116 ? 19.797 12.297 8.656 1 96.81 116 LYS B N 1
ATOM 2585 C CA . LYS B 1 116 ? 20.203 10.945 8.266 1 96.81 116 LYS B CA 1
ATOM 2586 C C . LYS B 1 116 ? 20.547 10.883 6.785 1 96.81 116 LYS B C 1
ATOM 2588 O O . LYS B 1 116 ? 21.188 9.93 6.332 1 96.81 116 LYS B O 1
ATOM 2593 N N . LEU B 1 117 ? 20.188 11.828 6.055 1 96.56 117 LEU B N 1
ATOM 2594 C CA . LEU B 1 117 ? 20.359 11.828 4.605 1 96.56 117 LEU B CA 1
ATOM 2595 C C . LEU B 1 117 ? 21.828 11.672 4.234 1 96.56 117 LEU B C 1
ATOM 2597 O O . LEU B 1 117 ? 22.156 10.922 3.314 1 96.56 117 LEU B O 1
ATOM 2601 N N . ALA B 1 118 ? 22.688 12.297 4.949 1 95.06 118 ALA B N 1
ATOM 2602 C CA . ALA B 1 118 ? 24.109 12.32 4.648 1 95.06 118 ALA B CA 1
ATOM 2603 C C . ALA B 1 118 ? 24.734 10.938 4.812 1 95.06 118 ALA B C 1
ATOM 2605 O O . ALA B 1 118 ? 25.797 10.664 4.25 1 95.06 118 ALA B O 1
ATOM 2606 N N . ARG B 1 119 ? 24.094 10.086 5.52 1 95.25 119 ARG B N 1
ATOM 2607 C CA . ARG B 1 119 ? 24.625 8.758 5.809 1 95.25 119 ARG B CA 1
ATOM 2608 C C . ARG B 1 119 ? 24.094 7.723 4.828 1 95.25 119 ARG B C 1
ATOM 2610 O O . ARG B 1 119 ? 24.453 6.547 4.891 1 95.25 119 ARG B O 1
ATOM 2617 N N . ARG B 1 120 ? 23.281 8.188 3.93 1 96.12 120 ARG B N 1
ATOM 2618 C CA . ARG B 1 120 ? 22.672 7.242 3 1 96.12 120 ARG B CA 1
ATOM 2619 C C . ARG B 1 120 ? 23.5 7.109 1.728 1 96.12 120 ARG B C 1
ATOM 2621 O O . ARG B 1 120 ? 24.141 8.07 1.294 1 96.12 120 ARG B O 1
ATOM 2628 N N . ALA B 1 121 ? 23.453 5.855 1.204 1 95.81 121 ALA B N 1
ATOM 2629 C CA . ALA B 1 121 ? 24.109 5.648 -0.087 1 95.81 121 ALA B CA 1
ATOM 2630 C C . ALA B 1 121 ? 23.5 6.547 -1.16 1 95.81 121 ALA B C 1
ATOM 2632 O O . ALA B 1 121 ? 22.281 6.574 -1.331 1 95.81 121 ALA B O 1
ATOM 2633 N N . PRO B 1 122 ? 24.328 7.254 -1.951 1 96 122 PRO B N 1
ATOM 2634 C CA . PRO B 1 122 ? 23.812 8.18 -2.965 1 96 122 PRO B CA 1
ATOM 2635 C C . PRO B 1 122 ? 22.844 7.508 -3.941 1 96 122 PRO B C 1
ATOM 2637 O O . PRO B 1 122 ? 21.844 8.102 -4.328 1 96 122 PRO B O 1
ATOM 2640 N N . ALA B 1 123 ? 23.094 6.309 -4.285 1 94.88 123 ALA B N 1
ATOM 2641 C CA . ALA B 1 123 ? 22.25 5.605 -5.25 1 94.88 123 ALA B CA 1
ATOM 2642 C C . ALA B 1 123 ? 20.844 5.41 -4.703 1 94.88 123 ALA B C 1
ATOM 2644 O O . ALA B 1 123 ? 19.859 5.469 -5.453 1 94.88 123 ALA B O 1
ATOM 2645 N N . LEU B 1 124 ? 20.781 5.203 -3.445 1 95.81 124 LEU B N 1
ATOM 2646 C CA . LEU B 1 124 ? 19.484 5.039 -2.795 1 95.81 124 LEU B CA 1
ATOM 2647 C C . LEU B 1 124 ? 18.719 6.355 -2.777 1 95.81 124 LEU B C 1
ATOM 2649 O O . LEU B 1 124 ? 17.531 6.387 -3.102 1 95.81 124 LEU B O 1
ATOM 2653 N N . VAL B 1 125 ? 19.391 7.391 -2.447 1 97.31 125 VAL B N 1
ATOM 2654 C CA . VAL B 1 125 ? 18.781 8.719 -2.383 1 97.31 125 VAL B CA 1
ATOM 2655 C C . VAL B 1 125 ? 18.297 9.125 -3.768 1 97.31 125 VAL B C 1
ATOM 2657 O O . VAL B 1 125 ? 17.156 9.609 -3.918 1 97.31 125 VAL B O 1
ATOM 2660 N N . ASP B 1 126 ? 19.125 8.898 -4.754 1 96.12 126 ASP B N 1
ATOM 2661 C CA . ASP B 1 126 ? 18.766 9.258 -6.125 1 96.12 126 ASP B CA 1
ATOM 2662 C C . ASP B 1 126 ? 17.531 8.492 -6.594 1 96.12 126 ASP B C 1
ATOM 2664 O O . ASP B 1 126 ? 16.656 9.062 -7.242 1 96.12 126 ASP B O 1
ATOM 2668 N N . ARG B 1 127 ? 17.484 7.281 -6.289 1 94.81 127 ARG B N 1
ATOM 2669 C CA . ARG B 1 127 ? 16.328 6.461 -6.664 1 94.81 127 ARG B CA 1
ATOM 2670 C C . ARG B 1 127 ? 15.055 6.984 -6.02 1 94.81 127 ARG B C 1
ATOM 2672 O O . ARG B 1 127 ? 14.031 7.129 -6.691 1 94.81 127 ARG B O 1
ATOM 2679 N N . LEU B 1 128 ? 15.133 7.289 -4.762 1 97.19 128 LEU B N 1
ATOM 2680 C CA . LEU B 1 128 ? 13.961 7.777 -4.051 1 97.19 128 LEU B CA 1
ATOM 2681 C C . LEU B 1 128 ? 13.508 9.125 -4.598 1 97.19 128 LEU B C 1
ATOM 2683 O O . LEU B 1 128 ? 12.305 9.391 -4.707 1 97.19 128 LEU B O 1
ATOM 2687 N N . ARG B 1 129 ? 14.453 9.945 -4.91 1 97.88 129 ARG B N 1
ATOM 2688 C CA . ARG B 1 129 ? 14.125 11.25 -5.48 1 97.88 129 ARG B CA 1
ATOM 2689 C C . ARG B 1 129 ? 13.398 11.094 -6.812 1 97.88 129 ARG B C 1
ATOM 2691 O O . ARG B 1 129 ? 12.422 11.805 -7.078 1 97.88 129 ARG B O 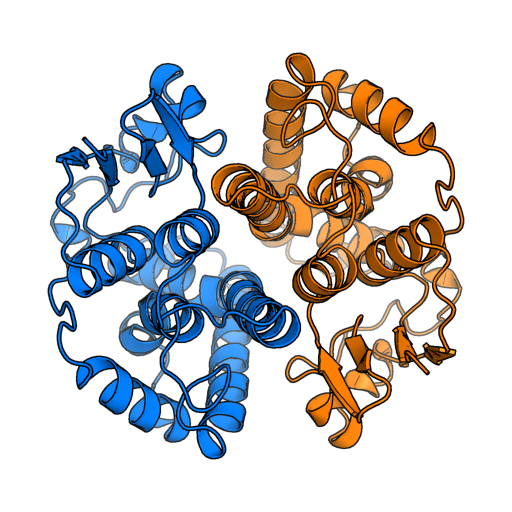1
ATOM 2698 N N . HIS B 1 130 ? 13.875 10.203 -7.578 1 96.81 130 HIS B N 1
ATOM 2699 C CA . HIS B 1 130 ? 13.234 9.953 -8.859 1 96.81 130 HIS B CA 1
ATOM 2700 C C . HIS B 1 130 ? 11.797 9.469 -8.68 1 96.81 130 HIS B C 1
ATOM 2702 O O . HIS B 1 130 ? 10.883 9.953 -9.352 1 96.81 130 HIS B O 1
ATOM 2708 N N . VAL B 1 131 ? 11.602 8.578 -7.797 1 97.38 131 VAL B N 1
ATOM 2709 C CA . VAL B 1 131 ? 10.273 8.055 -7.516 1 97.38 131 VAL B CA 1
ATOM 2710 C C . VAL B 1 131 ? 9.367 9.172 -7.012 1 97.38 131 VAL B C 1
ATOM 2712 O O . VAL B 1 131 ? 8.219 9.289 -7.434 1 97.38 131 VAL B O 1
ATOM 2715 N N . ALA B 1 132 ? 9.883 9.992 -6.168 1 98.56 132 ALA B N 1
ATOM 2716 C CA . ALA B 1 132 ? 9.125 11.086 -5.578 1 98.56 132 ALA B CA 1
ATOM 2717 C C . ALA B 1 132 ? 8.719 12.109 -6.641 1 98.56 132 ALA B C 1
ATOM 2719 O O . ALA B 1 132 ? 7.562 12.539 -6.684 1 98.56 132 ALA B O 1
ATOM 2720 N N . ASP B 1 133 ? 9.656 12.438 -7.48 1 98.19 133 ASP B N 1
ATOM 2721 C CA . ASP B 1 133 ? 9.367 13.383 -8.555 1 98.19 133 ASP B CA 1
ATOM 2722 C C . ASP B 1 133 ? 8.289 12.836 -9.492 1 98.19 133 ASP B C 1
ATOM 2724 O O . ASP B 1 133 ? 7.387 13.57 -9.906 1 98.19 133 ASP B O 1
ATOM 2728 N N . ARG B 1 134 ? 8.391 11.602 -9.789 1 97.75 134 ARG B N 1
ATOM 2729 C CA . ARG B 1 134 ? 7.395 10.961 -10.648 1 97.75 134 ARG B CA 1
ATOM 2730 C C . ARG B 1 134 ? 6.023 10.953 -9.977 1 97.75 134 ARG B C 1
ATOM 2732 O O . ARG B 1 134 ? 5.004 11.148 -10.641 1 97.75 134 ARG B O 1
ATOM 2739 N N . ALA B 1 135 ? 6 10.68 -8.727 1 98.62 135 ALA B N 1
ATOM 2740 C CA . ALA B 1 135 ? 4.746 10.688 -7.973 1 98.62 135 ALA B CA 1
ATOM 2741 C C . ALA B 1 135 ? 4.066 12.055 -8.055 1 98.62 135 ALA B C 1
ATOM 2743 O O . ALA B 1 135 ? 2.865 12.141 -8.312 1 98.62 135 ALA B O 1
ATOM 2744 N N . LEU B 1 136 ? 4.832 13.109 -7.844 1 98.81 136 LEU B N 1
ATOM 2745 C CA . LEU B 1 136 ? 4.289 14.469 -7.887 1 98.81 136 LEU B CA 1
ATOM 2746 C C . LEU B 1 136 ? 3.799 14.805 -9.289 1 98.81 136 LEU B C 1
ATOM 2748 O O . LEU B 1 136 ? 2.76 15.453 -9.445 1 98.81 136 LEU B O 1
ATOM 2752 N N . ALA B 1 137 ? 4.512 14.336 -10.281 1 98.62 137 ALA B N 1
ATOM 2753 C CA . ALA B 1 137 ? 4.113 14.594 -11.664 1 98.62 137 ALA B CA 1
ATOM 2754 C C . ALA B 1 137 ? 2.785 13.914 -11.984 1 98.62 137 ALA B C 1
ATOM 2756 O O . ALA B 1 137 ? 1.912 14.508 -12.617 1 98.62 137 ALA B O 1
ATOM 2757 N N . ILE B 1 138 ? 2.621 12.711 -11.562 1 98.56 138 ILE B N 1
ATOM 2758 C CA . ILE B 1 138 ? 1.384 11.969 -11.789 1 98.56 138 ILE B CA 1
ATOM 2759 C C . ILE B 1 138 ? 0.229 12.672 -11.07 1 98.56 138 ILE B C 1
ATOM 2761 O O . ILE B 1 138 ? -0.826 12.906 -11.664 1 98.56 138 ILE B O 1
ATOM 2765 N N . LEU B 1 139 ? 0.433 13.008 -9.82 1 98.81 139 LEU B N 1
ATOM 2766 C CA . LEU B 1 139 ? -0.604 13.695 -9.055 1 98.81 139 LEU B CA 1
ATOM 2767 C C . LEU B 1 139 ? -0.984 15.016 -9.727 1 98.81 139 LEU B C 1
ATOM 2769 O O . LEU B 1 139 ? -2.166 15.352 -9.805 1 98.81 139 LEU B O 1
ATOM 2773 N N . ASP B 1 140 ? 0.034 15.703 -10.148 1 98.81 140 ASP B N 1
ATOM 2774 C CA . ASP B 1 140 ? -0.205 17 -10.781 1 98.81 140 ASP B CA 1
ATOM 2775 C C . ASP B 1 140 ? -1.08 16.859 -12.023 1 98.81 140 ASP B C 1
ATOM 2777 O O . ASP B 1 140 ? -2.033 17.609 -12.211 1 98.81 140 ASP B O 1
ATOM 2781 N N . ARG B 1 141 ? -0.766 15.883 -12.82 1 97.88 141 ARG B N 1
ATOM 2782 C CA . ARG B 1 141 ? -1.549 15.609 -14.016 1 97.88 141 ARG B CA 1
ATOM 2783 C C . ARG B 1 141 ? -2.986 15.25 -13.664 1 97.88 141 ARG B C 1
ATOM 2785 O O . ARG B 1 141 ? -3.932 15.789 -14.242 1 97.88 141 ARG B O 1
ATOM 2792 N N . GLU B 1 142 ? -3.178 14.383 -12.688 1 98 142 GLU B N 1
ATOM 2793 C CA . GLU B 1 142 ? -4.512 13.938 -12.289 1 98 142 GLU B CA 1
ATOM 2794 C C . GLU B 1 142 ? -5.316 15.086 -11.688 1 98 142 GLU B C 1
ATOM 2796 O O . GLU B 1 142 ? -6.508 15.227 -11.961 1 98 142 GLU B O 1
ATOM 2801 N N . LEU B 1 143 ? -4.68 15.875 -10.914 1 98.31 143 LEU B N 1
ATOM 2802 C CA . LEU B 1 143 ? -5.355 16.922 -10.148 1 98.31 143 LEU B CA 1
ATOM 2803 C C . LEU B 1 143 ? -5.602 18.156 -11.008 1 98.31 143 LEU B C 1
ATOM 2805 O O . LEU B 1 143 ? -6.297 19.078 -10.578 1 98.31 143 LEU B O 1
ATOM 2809 N N . ALA B 1 144 ? -5.047 18.203 -12.148 1 96.06 144 ALA B N 1
ATOM 2810 C CA . ALA B 1 144 ? -5.375 19.25 -13.109 1 96.06 144 ALA B CA 1
ATOM 2811 C C . ALA B 1 144 ? -6.805 19.094 -13.625 1 96.06 144 ALA B C 1
ATOM 2813 O O . ALA B 1 144 ? -7.438 20.078 -14.023 1 96.06 144 ALA B O 1
ATOM 2814 N N . ALA B 1 145 ? -7.301 17.891 -13.539 1 93.75 145 ALA B N 1
ATOM 2815 C CA . ALA B 1 145 ? -8.602 17.594 -14.141 1 93.75 145 ALA B CA 1
ATOM 2816 C C . ALA B 1 145 ? -9.625 17.219 -13.086 1 93.75 145 ALA B C 1
ATOM 2818 O O . ALA B 1 145 ? -10.797 16.969 -13.398 1 93.75 145 ALA B O 1
ATOM 2819 N N . ARG B 1 146 ? -9.203 17.141 -11.875 1 95.31 146 ARG B N 1
ATOM 2820 C CA . ARG B 1 146 ? -10.062 16.656 -10.797 1 95.31 146 ARG B CA 1
ATOM 2821 C C . ARG B 1 146 ? -10.031 17.609 -9.602 1 95.31 146 ARG B C 1
ATOM 2823 O O . ARG B 1 146 ? -8.977 18.156 -9.273 1 95.31 146 ARG B O 1
ATOM 2830 N N . THR B 1 147 ? -11.188 17.75 -8.945 1 97.62 147 THR B N 1
ATOM 2831 C CA . THR B 1 147 ? -11.227 18.547 -7.723 1 97.62 147 THR B CA 1
ATOM 2832 C C . THR B 1 147 ? -10.469 17.844 -6.598 1 97.62 147 THR B C 1
ATOM 2834 O O . THR B 1 147 ? -9.695 18.484 -5.875 1 97.62 147 THR B O 1
ATOM 2837 N N . PHE B 1 148 ? -10.758 16.594 -6.406 1 98.69 148 PHE B N 1
ATOM 2838 C CA . PHE B 1 148 ? -10.047 15.734 -5.48 1 98.69 148 PHE B CA 1
ATOM 2839 C C . PHE B 1 148 ? -9.547 14.477 -6.188 1 98.69 148 PHE B C 1
ATOM 2841 O O . PHE B 1 148 ? -9.891 14.234 -7.348 1 98.69 148 PHE B O 1
ATOM 2848 N N . ILE B 1 149 ? -8.703 13.719 -5.602 1 98.69 149 ILE B N 1
ATOM 2849 C CA . ILE B 1 149 ? -7.871 12.766 -6.324 1 98.69 149 ILE B CA 1
ATOM 2850 C C . ILE B 1 149 ? -8.727 11.594 -6.801 1 98.69 149 ILE B C 1
ATOM 2852 O O . ILE B 1 149 ? -8.523 11.07 -7.898 1 98.69 149 ILE B O 1
ATOM 2856 N N . ALA B 1 150 ? -9.711 11.141 -5.98 1 97.5 150 ALA B N 1
ATOM 2857 C CA . ALA B 1 150 ? -10.531 9.992 -6.363 1 97.5 150 ALA B CA 1
ATOM 2858 C C . ALA B 1 150 ? -11.812 10.445 -7.062 1 97.5 150 ALA B C 1
ATOM 2860 O O . ALA B 1 150 ? -12.695 9.633 -7.336 1 97.5 150 ALA B O 1
ATOM 2861 N N . GLY B 1 151 ? -12.008 11.742 -7.348 1 93.38 151 GLY B N 1
ATOM 2862 C CA . GLY B 1 151 ? -13.188 12.305 -7.98 1 93.38 151 GLY B CA 1
ATOM 2863 C C . GLY B 1 151 ? -13.508 13.711 -7.5 1 93.38 151 GLY B C 1
ATOM 2864 O O . GLY B 1 151 ? -12.609 14.531 -7.312 1 93.38 151 GLY B O 1
ATOM 2865 N N . ASP B 1 152 ? -14.828 13.891 -7.352 1 94.88 152 ASP B N 1
ATOM 2866 C CA . ASP B 1 152 ? -15.266 15.242 -7.012 1 94.88 152 ASP B CA 1
ATOM 2867 C C . ASP B 1 152 ? -15.336 15.43 -5.496 1 94.88 152 ASP B C 1
ATOM 2869 O O . ASP B 1 152 ? -15.266 16.562 -5 1 94.88 152 ASP B O 1
ATOM 2873 N N . ALA B 1 153 ? -15.43 14.359 -4.832 1 97 153 ALA B N 1
ATOM 2874 C CA . ALA B 1 153 ? -15.633 14.445 -3.389 1 97 153 ALA B CA 1
ATOM 2875 C C . ALA B 1 153 ? -14.312 14.281 -2.637 1 97 153 ALA B C 1
ATOM 2877 O O . ALA B 1 153 ? -13.43 13.547 -3.074 1 97 153 ALA B O 1
ATOM 2878 N N . TYR B 1 154 ? -14.211 15.016 -1.498 1 98.56 154 TYR B N 1
ATOM 2879 C CA . TYR B 1 154 ? -13.117 14.875 -0.548 1 98.56 154 TYR B CA 1
ATOM 2880 C C . TYR B 1 154 ? -13.211 13.562 0.211 1 98.56 154 TYR B C 1
ATOM 2882 O O . TYR B 1 154 ? -14.227 13.281 0.855 1 98.56 154 TYR B O 1
ATOM 2890 N N . THR B 1 155 ? -12.227 12.688 0.082 1 98.81 155 THR B N 1
ATOM 2891 C CA . THR B 1 155 ? -12.258 11.367 0.703 1 98.81 155 THR B CA 1
ATOM 2892 C C . THR B 1 155 ? -10.977 11.109 1.487 1 98.81 155 THR B C 1
ATOM 2894 O O . THR B 1 155 ? -10.078 11.953 1.51 1 98.81 155 THR B O 1
ATOM 2897 N N . ILE B 1 156 ? -10.852 9.953 2.074 1 98.88 156 ILE B N 1
ATOM 2898 C CA . ILE B 1 156 ? -9.656 9.547 2.811 1 98.88 156 ILE B CA 1
ATOM 2899 C C . ILE B 1 156 ? -8.484 9.391 1.843 1 98.88 156 ILE B C 1
ATOM 2901 O O . ILE B 1 156 ? -7.328 9.367 2.262 1 98.88 156 ILE B O 1
ATOM 2905 N N . ALA B 1 157 ? -8.719 9.227 0.534 1 98.94 157 ALA B N 1
ATOM 2906 C CA . ALA B 1 157 ? -7.625 9.234 -0.432 1 98.94 157 ALA B CA 1
ATOM 2907 C C . ALA B 1 157 ? -6.883 10.562 -0.418 1 98.94 157 ALA B C 1
ATOM 2909 O O . ALA B 1 157 ? -5.652 10.594 -0.441 1 98.94 157 ALA B O 1
ATOM 2910 N N . ASP B 1 158 ? -7.613 11.633 -0.364 1 98.94 158 ASP B N 1
ATOM 2911 C CA . ASP B 1 158 ? -7.004 12.953 -0.295 1 98.94 158 ASP B CA 1
ATOM 2912 C C . ASP B 1 158 ? -6.234 13.141 1.013 1 98.94 158 ASP B C 1
ATOM 2914 O O . ASP B 1 158 ? -5.121 13.664 1.017 1 98.94 158 ASP B O 1
ATOM 2918 N N . MET B 1 159 ? -6.836 12.703 2.092 1 98.88 159 MET B N 1
ATOM 2919 C CA . MET B 1 159 ? -6.199 12.836 3.4 1 98.88 159 MET B CA 1
ATOM 2920 C C . MET B 1 159 ? -4.871 12.086 3.436 1 98.88 159 MET B C 1
ATOM 2922 O O . MET B 1 159 ? -3.865 12.625 3.908 1 98.88 159 MET B O 1
ATOM 2926 N N . SER B 1 160 ? -4.926 10.883 2.938 1 98.88 160 SER B N 1
ATOM 2927 C CA . SER B 1 160 ? -3.744 10.023 2.947 1 98.88 160 SER B CA 1
ATOM 2928 C C . SER B 1 160 ? -2.623 10.617 2.1 1 98.88 160 SER B C 1
ATOM 2930 O O . SER B 1 160 ? -1.475 10.688 2.539 1 98.88 160 SER B O 1
ATOM 2932 N N . LEU B 1 161 ? -2.939 11.039 0.92 1 98.94 161 LEU B N 1
ATOM 2933 C CA . LEU B 1 161 ? -1.945 11.633 0.031 1 98.94 161 LEU B CA 1
ATOM 2934 C C . LEU B 1 161 ? -1.426 12.945 0.597 1 98.94 161 LEU B C 1
ATOM 2936 O O . LEU B 1 161 ? -0.223 13.219 0.55 1 98.94 161 LEU B O 1
ATOM 2940 N N . PHE B 1 162 ? -2.285 13.758 1.122 1 98.88 162 PHE B N 1
ATOM 2941 C CA . PHE B 1 162 ? -1.962 15.086 1.616 1 98.88 162 PHE B CA 1
ATOM 2942 C C . PHE B 1 162 ? -0.891 15.023 2.697 1 98.88 162 PHE B C 1
ATOM 2944 O O . PHE B 1 162 ? -0.023 15.891 2.775 1 98.88 162 PHE B O 1
ATOM 2951 N N . ALA B 1 163 ? -0.917 13.977 3.48 1 98.56 163 ALA B N 1
ATOM 2952 C CA . ALA B 1 163 ? -0.09 13.852 4.68 1 98.56 163 ALA B CA 1
ATOM 2953 C C . ALA B 1 163 ? 1.378 14.125 4.363 1 98.56 163 ALA B C 1
ATOM 2955 O O . ALA B 1 163 ? 2.066 14.812 5.121 1 98.56 163 ALA B O 1
ATOM 2956 N N . TYR B 1 164 ? 1.829 13.633 3.242 1 98.5 164 TYR B N 1
ATOM 2957 C CA . TYR B 1 164 ? 3.244 13.812 2.934 1 98.5 164 TYR B CA 1
ATOM 2958 C C . TYR B 1 164 ? 3.424 14.719 1.723 1 98.5 164 TYR B C 1
ATOM 2960 O O . TYR B 1 164 ? 4.422 15.445 1.623 1 98.5 164 TYR B O 1
ATOM 2968 N N . VAL B 1 165 ? 2.455 14.789 0.839 1 98.81 165 VAL B N 1
ATOM 2969 C CA . VAL B 1 165 ? 2.6 15.555 -0.393 1 98.81 165 VAL B CA 1
ATOM 2970 C C . VAL B 1 165 ? 2.713 17.047 -0.065 1 98.81 165 VAL B C 1
ATOM 2972 O O . VAL B 1 165 ? 3.545 17.75 -0.638 1 98.81 165 VAL B O 1
ATOM 2975 N N . HIS B 1 166 ? 1.959 17.5 0.862 1 98.38 166 HIS B N 1
ATOM 2976 C CA . HIS B 1 166 ? 1.948 18.922 1.153 1 98.38 166 HIS B CA 1
ATOM 2977 C C . HIS B 1 166 ? 3.252 19.359 1.812 1 98.38 166 HIS B C 1
ATOM 2979 O O . HIS B 1 166 ? 3.506 20.562 1.961 1 98.38 166 HIS B O 1
ATOM 2985 N N . ARG B 1 167 ? 4.059 18.375 2.18 1 97.62 167 ARG B N 1
ATOM 2986 C CA . ARG B 1 167 ? 5.324 18.672 2.844 1 97.62 167 ARG B CA 1
ATOM 2987 C C . ARG B 1 167 ? 6.508 18.281 1.965 1 97.62 167 ARG B C 1
ATOM 2989 O O . ARG B 1 167 ? 7.613 18.047 2.465 1 97.62 167 ARG B O 1
ATOM 2996 N N . ALA B 1 168 ? 6.305 18.109 0.717 1 98.5 168 ALA B N 1
ATOM 2997 C CA . ALA B 1 168 ? 7.324 17.641 -0.218 1 98.5 168 ALA B CA 1
ATOM 2998 C C . ALA B 1 168 ? 8.516 18.609 -0.256 1 98.5 168 ALA B C 1
ATOM 3000 O O . ALA B 1 168 ? 9.656 18.188 -0.469 1 98.5 168 ALA B O 1
ATOM 3001 N N . ASP B 1 169 ? 8.336 19.922 0.014 1 98.31 169 ASP B N 1
ATOM 3002 C CA . ASP B 1 169 ? 9.422 20.891 0.031 1 98.31 169 ASP B CA 1
ATOM 3003 C C . ASP B 1 169 ? 10.453 20.547 1.103 1 98.31 169 ASP B C 1
ATOM 3005 O O . ASP B 1 169 ? 11.641 20.812 0.931 1 98.31 169 ASP B O 1
ATOM 3009 N N . GLU B 1 170 ? 9.992 19.953 2.189 1 97.81 170 GLU B N 1
ATOM 3010 C CA . GLU B 1 170 ? 10.875 19.562 3.285 1 97.81 170 GLU B CA 1
ATOM 3011 C C . GLU B 1 170 ? 11.773 18.391 2.877 1 97.81 170 GLU B C 1
ATOM 3013 O O . GLU B 1 170 ? 12.773 18.109 3.541 1 97.81 170 GLU B O 1
ATOM 3018 N N . ALA B 1 171 ? 11.414 17.703 1.802 1 97.38 171 ALA B N 1
ATOM 3019 C CA . ALA B 1 171 ? 12.203 16.594 1.262 1 97.38 171 ALA B CA 1
ATOM 3020 C C . ALA B 1 171 ? 13.086 17.062 0.109 1 97.38 171 ALA B C 1
ATOM 3022 O O . ALA B 1 171 ? 13.695 16.25 -0.584 1 97.38 171 ALA B O 1
ATOM 3023 N N . GLY B 1 172 ? 13.039 18.359 -0.136 1 96.94 172 GLY B N 1
ATOM 3024 C CA . GLY B 1 172 ? 13.852 18.922 -1.208 1 96.94 172 GLY B CA 1
ATOM 3025 C C . GLY B 1 172 ? 13.164 18.875 -2.559 1 96.94 172 GLY B C 1
ATOM 3026 O O . GLY B 1 172 ? 13.82 18.969 -3.6 1 96.94 172 GLY B O 1
ATOM 3027 N N . LEU B 1 173 ? 11.883 18.688 -2.602 1 97.94 173 LEU B N 1
ATOM 3028 C CA . LEU B 1 173 ? 11.102 18.656 -3.834 1 97.94 173 LEU B CA 1
ATOM 3029 C C . LEU B 1 173 ? 10.281 19.922 -3.994 1 97.94 173 LEU B C 1
ATOM 3031 O O . LEU B 1 173 ? 9.398 20.219 -3.18 1 97.94 173 LEU B O 1
ATOM 3035 N N . ALA B 1 174 ? 10.453 20.672 -5.02 1 97.75 174 ALA B N 1
ATOM 3036 C CA . ALA B 1 174 ? 9.82 21.984 -5.203 1 97.75 174 ALA B CA 1
ATOM 3037 C C . ALA B 1 174 ? 8.359 21.828 -5.617 1 97.75 174 ALA B C 1
ATOM 3039 O O . ALA B 1 174 ? 8.062 21.609 -6.793 1 97.75 174 ALA B O 1
ATOM 3040 N N . LEU B 1 175 ? 7.52 22.062 -4.742 1 98.19 175 LEU B N 1
ATOM 3041 C CA . LEU B 1 175 ? 6.086 21.938 -4.996 1 98.19 175 LEU B CA 1
ATOM 3042 C C . LEU B 1 175 ? 5.629 22.938 -6.051 1 98.19 175 LEU B C 1
ATOM 3044 O O . LEU B 1 175 ? 4.648 22.703 -6.758 1 98.19 175 LEU B O 1
ATOM 3048 N N . SER B 1 176 ? 6.305 24.078 -6.164 1 98 176 SER B N 1
ATOM 3049 C CA . SER B 1 176 ? 5.945 25.125 -7.113 1 98 176 SER B CA 1
ATOM 3050 C C . SER B 1 176 ? 5.973 24.609 -8.547 1 98 176 SER B C 1
ATOM 3052 O O . SER B 1 176 ? 5.348 25.188 -9.438 1 98 176 SER B O 1
ATOM 3054 N N . ASP B 1 177 ? 6.699 23.516 -8.805 1 98.12 177 ASP B N 1
ATOM 3055 C CA . ASP B 1 177 ? 6.801 22.922 -10.133 1 98.12 177 ASP B CA 1
ATOM 3056 C C . ASP B 1 177 ? 5.527 22.156 -10.492 1 98.12 177 ASP B C 1
ATOM 3058 O O . ASP B 1 177 ? 5.352 21.734 -11.641 1 98.12 177 ASP B O 1
ATOM 3062 N N . TYR B 1 178 ? 4.594 22.047 -9.516 1 98.62 178 TYR B N 1
ATOM 3063 C CA . TYR B 1 178 ? 3.402 21.219 -9.688 1 98.62 178 TYR B CA 1
ATOM 3064 C C . TYR B 1 178 ? 2.146 22 -9.32 1 98.62 178 TYR B C 1
ATOM 3066 O O . TYR B 1 178 ? 1.552 21.766 -8.266 1 98.62 178 TYR B O 1
ATOM 3074 N N . PRO B 1 179 ? 1.641 22.812 -10.227 1 98.44 179 PRO B N 1
ATOM 3075 C CA . PRO B 1 179 ? 0.537 23.719 -9.906 1 98.44 179 PRO B CA 1
ATOM 3076 C C . PRO B 1 179 ? -0.757 22.984 -9.57 1 98.44 179 PRO B C 1
ATOM 3078 O O . PRO B 1 179 ? -1.542 23.453 -8.742 1 98.44 179 PRO B O 1
ATOM 3081 N N . GLY B 1 180 ? -1.036 21.844 -10.266 1 98.56 180 GLY B N 1
ATOM 3082 C CA . GLY B 1 180 ? -2.199 21.062 -9.906 1 98.56 180 GLY B CA 1
ATOM 3083 C C . GLY B 1 180 ? -2.174 20.578 -8.461 1 98.56 180 GLY B C 1
ATOM 3084 O O . GLY B 1 180 ? -3.195 20.625 -7.773 1 98.56 180 GLY B O 1
ATOM 3085 N N . VAL B 1 181 ? -1.015 20.234 -8.023 1 98.81 181 VAL B N 1
ATOM 3086 C CA . VAL B 1 181 ? -0.832 19.766 -6.652 1 98.81 181 VAL B CA 1
ATOM 3087 C C . VAL B 1 181 ? -1.009 20.953 -5.691 1 98.81 181 VAL B C 1
ATOM 3089 O O . VAL B 1 181 ? -1.674 20.812 -4.66 1 98.81 181 VAL B O 1
ATOM 3092 N N . VAL B 1 182 ? -0.42 22.062 -6.031 1 98.62 182 VAL B N 1
ATOM 3093 C CA . VAL B 1 182 ? -0.507 23.25 -5.184 1 98.62 182 VAL B CA 1
ATOM 3094 C C . VAL B 1 182 ? -1.969 23.656 -5.004 1 98.62 182 VAL B C 1
ATOM 3096 O O . VAL B 1 182 ? -2.412 23.922 -3.885 1 98.62 182 VAL B O 1
ATOM 3099 N N . GLY B 1 183 ? -2.715 23.688 -6.105 1 98.56 183 GLY B N 1
ATOM 3100 C CA . GLY B 1 183 ? -4.137 23.984 -6.02 1 98.56 183 GLY B CA 1
ATOM 3101 C C . GLY B 1 183 ? -4.898 23 -5.156 1 98.56 183 GLY B C 1
ATOM 3102 O O . GLY B 1 183 ? -5.75 23.391 -4.355 1 98.56 183 GLY B O 1
ATOM 3103 N N . TRP B 1 184 ? -4.609 21.734 -5.312 1 98.75 184 TRP B N 1
ATOM 3104 C CA . TRP B 1 184 ? -5.23 20.672 -4.535 1 98.75 184 TRP B CA 1
ATOM 3105 C C . TRP B 1 184 ? -4.922 20.828 -3.049 1 98.75 184 TRP B C 1
ATOM 3107 O O . TRP B 1 184 ? -5.801 20.656 -2.203 1 98.75 184 TRP B O 1
ATOM 3117 N N . ILE B 1 185 ? -3.678 21.172 -2.699 1 98.69 185 ILE B N 1
ATOM 3118 C CA . ILE B 1 185 ? -3.281 21.391 -1.312 1 98.69 185 ILE B CA 1
ATOM 3119 C C . ILE B 1 185 ? -4.141 22.484 -0.693 1 98.69 185 ILE B C 1
ATOM 3121 O O . ILE B 1 185 ? -4.637 22.344 0.427 1 98.69 185 ILE B O 1
ATOM 3125 N N . ALA B 1 186 ? -4.328 23.531 -1.415 1 98.56 186 ALA B N 1
ATOM 3126 C CA . ALA B 1 186 ? -5.156 24.625 -0.934 1 98.56 186 ALA B CA 1
ATOM 3127 C C . ALA B 1 186 ? -6.59 24.172 -0.695 1 98.56 186 ALA B C 1
ATOM 3129 O O . ALA B 1 186 ? -7.211 24.547 0.302 1 98.56 186 ALA B O 1
ATOM 3130 N N . ARG B 1 187 ? -7.152 23.375 -1.563 1 98.56 187 ARG B N 1
ATOM 3131 C CA . ARG B 1 187 ? -8.516 22.875 -1.432 1 98.56 187 ARG B CA 1
ATOM 3132 C C . ARG B 1 187 ? -8.664 21.984 -0.208 1 98.56 187 ARG B C 1
ATOM 3134 O O . ARG B 1 187 ? -9.664 22.062 0.511 1 98.56 187 ARG B O 1
ATOM 3141 N N . VAL B 1 188 ? -7.668 21.141 0.029 1 98.69 188 VAL B N 1
ATOM 3142 C CA . VAL B 1 188 ? -7.715 20.25 1.184 1 98.69 188 VAL B CA 1
ATOM 3143 C C . VAL B 1 188 ? -7.641 21.062 2.471 1 98.69 188 VAL B C 1
ATOM 3145 O O . VAL B 1 188 ? -8.422 20.844 3.402 1 98.69 188 VAL B O 1
ATOM 3148 N N . ARG B 1 189 ? -6.762 22.062 2.543 1 98.38 189 ARG B N 1
ATOM 3149 C CA . ARG B 1 189 ? -6.594 22.906 3.723 1 98.38 189 ARG B CA 1
ATOM 3150 C C . ARG B 1 189 ? -7.863 23.688 4.023 1 98.38 189 ARG B C 1
ATOM 3152 O O . ARG B 1 189 ? -8.133 24.047 5.176 1 98.38 189 ARG B O 1
ATOM 3159 N N . ALA B 1 190 ? -8.633 23.891 3.02 1 98.25 190 ALA B N 1
ATOM 3160 C CA . ALA B 1 190 ? -9.828 24.734 3.148 1 98.25 190 ALA B CA 1
ATOM 3161 C C . ALA B 1 190 ? -11.008 23.906 3.666 1 98.25 190 ALA B C 1
ATOM 3163 O O . ALA B 1 190 ? -12.07 24.469 3.971 1 98.25 190 ALA B O 1
ATOM 3164 N N . GLN B 1 191 ? -10.859 22.594 3.768 1 98.19 191 GLN B N 1
ATOM 3165 C CA . GLN B 1 191 ? -11.969 21.766 4.242 1 98.19 191 GLN B CA 1
ATOM 3166 C C . GLN B 1 191 ? -12.336 22.109 5.684 1 98.19 191 GLN B C 1
ATOM 3168 O O . GLN B 1 191 ? -11.453 22.266 6.531 1 98.19 191 GLN B O 1
ATOM 3173 N N . PRO B 1 192 ? -13.688 22.234 5.949 1 96.19 192 PRO B N 1
ATOM 3174 C CA . PRO B 1 192 ? -14.078 22.438 7.348 1 96.19 192 PRO B CA 1
ATOM 3175 C C . PRO B 1 192 ? -13.578 21.328 8.266 1 96.19 192 PRO B C 1
ATOM 3177 O O . PRO B 1 192 ? -13.766 20.141 7.965 1 96.19 192 PRO B O 1
ATOM 3180 N N . GLY B 1 193 ? -12.922 21.734 9.32 1 93.12 193 GLY B N 1
ATOM 3181 C CA . GLY B 1 193 ? -12.422 20.734 10.258 1 93.12 193 GLY B CA 1
ATOM 3182 C C . GLY B 1 193 ? -11 20.297 9.953 1 93.12 193 GLY B C 1
ATOM 3183 O O . GLY B 1 193 ? -10.469 19.391 10.609 1 93.12 193 GLY B O 1
ATOM 3184 N N . PHE B 1 194 ? -10.367 21 9.039 1 97.62 194 PHE B N 1
ATOM 3185 C CA . PHE B 1 194 ? -8.984 20.672 8.719 1 97.62 194 PHE B CA 1
ATOM 3186 C C . PHE B 1 194 ? -8.102 20.828 9.945 1 97.62 194 PHE B C 1
ATOM 3188 O O . PHE B 1 194 ? -8.195 21.812 10.672 1 97.62 194 PHE B O 1
ATOM 3195 N N . LEU B 1 195 ? -7.262 19.812 10.195 1 96.75 195 LEU B N 1
ATOM 3196 C CA . LEU B 1 195 ? -6.316 19.812 11.305 1 96.75 195 LEU B CA 1
ATOM 3197 C C . LEU B 1 195 ? -4.957 20.344 10.859 1 96.75 195 LEU B C 1
ATOM 3199 O O . LEU B 1 195 ? -4.223 19.656 10.148 1 96.75 195 LEU B O 1
ATOM 3203 N N . GLY B 1 196 ? -4.594 21.484 11.305 1 94.56 196 GLY B N 1
ATOM 3204 C CA . GLY B 1 196 ? -3.34 22.094 10.883 1 94.56 196 GLY B CA 1
ATOM 3205 C C . GLY B 1 196 ? -2.188 21.797 11.82 1 94.56 196 GLY B C 1
ATOM 3206 O O . GLY B 1 196 ? -1.034 22.094 11.516 1 94.56 196 GLY B O 1
ATOM 3207 N N . THR B 1 197 ? -2.49 21.125 12.898 1 93.38 197 THR B N 1
ATOM 3208 C CA . THR B 1 197 ? -1.466 20.859 13.906 1 93.38 197 THR B CA 1
ATOM 3209 C C . THR B 1 197 ? -0.505 19.781 13.438 1 93.38 197 THR B C 1
ATOM 3211 O O . THR B 1 197 ? -0.928 18.672 13.117 1 93.38 197 THR B O 1
ATOM 3214 N N . VAL B 1 198 ? 0.768 20.062 13.375 1 93.56 198 VAL B N 1
ATOM 3215 C CA . VAL B 1 198 ? 1.847 19.125 13.086 1 93.56 198 VAL B CA 1
ATOM 3216 C C . VAL B 1 198 ? 2.994 19.344 14.07 1 93.56 198 VAL B C 1
ATOM 3218 O O . VAL B 1 198 ? 3.068 20.375 14.734 1 93.56 198 VAL B O 1
ATOM 3221 N N . TYR B 1 199 ? 3.811 18.297 14.203 1 96.69 199 TYR B N 1
ATOM 3222 C CA . TYR B 1 199 ? 4.934 18.344 15.141 1 96.69 199 TYR B CA 1
ATOM 3223 C C . TYR B 1 199 ? 6.246 18.031 14.43 1 96.69 199 TYR B C 1
ATOM 3225 O O . TYR B 1 199 ? 6.312 17.109 13.617 1 96.69 199 TYR B O 1
ATOM 3233 N N . PRO B 1 200 ? 7.227 18.828 14.703 1 96.38 200 PRO B N 1
ATOM 3234 C CA . PRO B 1 200 ? 8.539 18.547 14.102 1 96.38 200 PRO B CA 1
ATOM 3235 C C . PRO B 1 200 ? 9.227 17.344 14.742 1 96.38 200 PRO B C 1
ATOM 3237 O O . PRO B 1 200 ? 8.945 17.016 15.898 1 96.38 200 PRO B O 1
ATOM 3240 N N . TYR B 1 201 ? 10.148 16.734 14.039 1 96.69 201 TYR B N 1
ATOM 3241 C CA . TYR B 1 201 ? 10.922 15.617 14.57 1 96.69 201 TYR B CA 1
ATOM 3242 C C . TYR B 1 201 ? 11.789 16.062 15.742 1 96.69 201 TYR B C 1
ATOM 3244 O O . TYR B 1 201 ? 12.133 15.25 16.609 1 96.69 201 TYR B O 1
ATOM 3252 N N . SER B 1 202 ? 12.094 17.328 15.797 1 95.38 202 SER B N 1
ATOM 3253 C CA . SER B 1 202 ? 12.992 17.859 16.812 1 95.38 202 SER B CA 1
ATOM 3254 C C . SER B 1 202 ? 12.383 17.734 18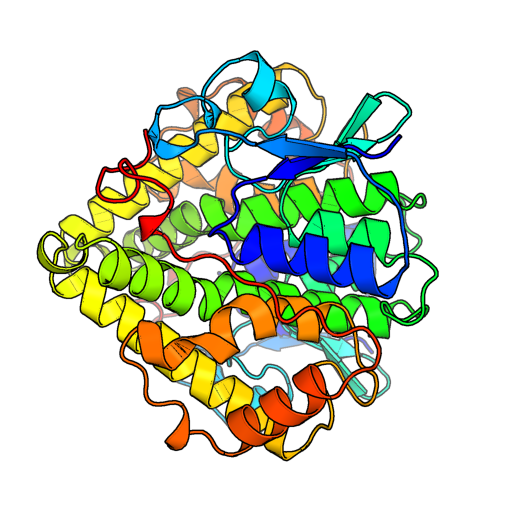.219 1 95.38 202 SER B C 1
ATOM 3256 O O . SER B 1 202 ? 13.07 17.906 19.219 1 95.38 202 SER B O 1
ATOM 3258 N N . ILE B 1 203 ? 11.062 17.453 18.297 1 97.19 203 ILE B N 1
ATOM 3259 C CA . ILE B 1 203 ? 10.445 17.297 19.609 1 97.19 203 ILE B CA 1
ATOM 3260 C C . ILE B 1 203 ? 10.93 16 20.25 1 97.19 203 ILE B C 1
ATOM 3262 O O . ILE B 1 203 ? 10.75 15.805 21.453 1 97.19 203 ILE B O 1
ATOM 3266 N N . ASP B 1 204 ? 11.469 15.039 19.469 1 96.62 204 ASP B N 1
ATOM 3267 C CA . ASP B 1 204 ? 12.039 13.773 19.922 1 96.62 204 ASP B CA 1
ATOM 3268 C C . ASP B 1 204 ? 13.555 13.773 19.766 1 96.62 204 ASP B C 1
ATOM 3270 O O . ASP B 1 204 ? 14.07 13.688 18.656 1 96.62 204 ASP B O 1
ATOM 3274 N N . PRO B 1 205 ? 14.273 13.836 20.844 1 96.06 205 PRO B N 1
ATOM 3275 C CA . PRO B 1 205 ? 15.734 13.906 20.734 1 96.06 205 PRO B CA 1
ATOM 3276 C C . PRO B 1 205 ? 16.344 12.633 20.172 1 96.06 205 PRO B C 1
ATOM 3278 O O . PRO B 1 205 ? 17.531 12.609 19.828 1 96.06 205 PRO B O 1
ATOM 3281 N N . TYR B 1 206 ? 15.602 11.609 20.016 1 96.44 206 TYR B N 1
ATOM 3282 C CA . TYR B 1 206 ? 16.125 10.336 19.547 1 96.44 206 TYR B CA 1
ATOM 3283 C C . TYR B 1 206 ? 15.852 10.156 18.062 1 96.44 206 TYR B C 1
ATOM 3285 O O . TYR B 1 206 ? 16.281 9.164 17.453 1 96.44 206 TYR B O 1
ATOM 3293 N N . SER B 1 207 ? 15.18 11.086 17.359 1 95.75 207 SER B N 1
ATOM 3294 C CA . SER B 1 207 ? 14.711 10.945 15.992 1 95.75 207 SER B CA 1
ATOM 3295 C C . SER B 1 207 ? 15.875 10.914 15.008 1 95.75 207 SER B C 1
ATOM 3297 O O . SER B 1 207 ? 15.711 10.508 13.852 1 95.75 207 SER B O 1
ATOM 3299 N N . GLY B 1 208 ? 17.031 11.336 15.383 1 94.06 208 GLY B N 1
ATOM 3300 C CA . GLY B 1 208 ? 18.203 11.273 14.539 1 94.06 208 GLY B CA 1
ATOM 3301 C C . GLY B 1 208 ? 18.812 9.883 14.453 1 94.06 208 GLY B C 1
ATOM 3302 O O . GLY B 1 208 ? 19.641 9.617 13.586 1 94.06 208 GLY B O 1
ATOM 3303 N N . GLY B 1 209 ? 18.453 9.031 15.422 1 93.56 209 GLY B N 1
ATOM 3304 C CA . GLY B 1 209 ? 18.922 7.652 15.398 1 93.56 209 GLY B CA 1
ATOM 3305 C C . GLY B 1 209 ? 18.172 6.781 14.414 1 93.56 209 GLY B C 1
ATOM 3306 O O . GLY B 1 209 ? 17.281 7.262 13.695 1 93.56 209 GLY B O 1
ATOM 3307 N N . GLU B 1 210 ? 18.641 5.57 14.266 1 91.81 210 GLU B N 1
ATOM 3308 C CA . GLU B 1 210 ? 17.938 4.613 13.406 1 91.81 210 GLU B CA 1
ATOM 3309 C C . GLU B 1 210 ? 16.844 3.889 14.18 1 91.81 210 GLU B C 1
ATOM 3311 O O . GLU B 1 210 ? 16.938 3.711 15.391 1 91.81 210 GLU B O 1
ATOM 3316 N N . LEU B 1 211 ? 15.75 3.527 13.422 1 89.25 211 LEU B N 1
ATOM 3317 C CA . LEU B 1 211 ? 14.734 2.672 14.023 1 89.25 211 LEU B CA 1
ATOM 3318 C C . LEU B 1 211 ? 15.312 1.297 14.352 1 89.25 211 LEU B C 1
ATOM 3320 O O . LEU B 1 211 ? 16.078 0.738 13.57 1 89.25 211 LEU B O 1
ATOM 3324 N N . PRO B 1 212 ? 14.977 0.884 15.547 1 84.12 212 PRO B N 1
ATOM 3325 C CA . PRO B 1 212 ? 15.5 -0.433 15.914 1 84.12 212 PRO B CA 1
ATOM 3326 C C . PRO B 1 212 ? 14.914 -1.561 15.07 1 84.12 212 PRO B C 1
ATOM 3328 O O . PRO B 1 212 ? 13.812 -1.43 14.539 1 84.12 212 PRO B O 1
#

Secondary structure (DSSP, 8-state):
-EEEEE-TT-HHHHHHHHHHHHHT--EEEEE--GGGTGGGSHHHHTT-TT--S-EEE-TTS-EEESHHHHHHHHHTTSTTS-SSHHHHHHHHHHHHHIIIIIHHHHHHHHHHHHT-GGGS-HHHHHHHHHHHHHHHHHHHHHHTT-SBTTBSS--HHHHHHHHHHTTGGGGT--GGG-HHHHHHHHHHHTSTT-------GGGSTTTTSPP-/-EEEEE-TT-HHHHHHHHHHHHHT--EEEEE--GGGTGGGSHHHHTT-TT--S-EEE-TTS-EEESHHHHHHHHHTTSTTS-SSHHHHHHHHHHHHHIIIIIHHHHHHHHHHHHT-GGGS-HHHHHHHHHHHHHHHHHHHHHHTS-SBTTBSS--HHHHHHHHHHTTGGGGT--GGG-HHHHHHHHHHHTSTT-------GGGSTTTTSPP-

Sequence (424 aa):
MLTLYDYLPSQNAWKVRLLLNHLDIPYRTEIVRIFEGEGQRPDFLAVNPTGAVPALRLPDGRTLAESNAILTYLAHGTSYLPADPFGQAKVQQWLSFEQDHVASIATLRHWTLTGKLARRAPALVDRLRHVADRALAILDRELAARTFIAGDAYTIADMSLFAYVHRADEAGLALSDYPGVVGWIARVRAQPGFLGTVYPYSIDPYSGGELPMLTLYDYLPSQNAWKVRLLLNHLDIPYRTEIVRIFEGEGQRPDFLAVNPTGAVPALRLPDGRTLAESNAILTYLAHGTSYLPADPFGQAKVQQWLSFEQDHVASIATLRHWTLTGKLARRAPALVDRLRHVADRALAILDRELAARTFIAGDAYTIADMSLFAYVHRADEAGLALSDYPGVVGWIARVRAQPGFLGTVYPYSIDPYSGGELP

Nearest PDB structures (foldseek):
  3m8n-assembly1_A  TM=9.520E-01  e=4.236E-14  Rhodopseudomonas palustris
  4gsn-assembly2_D  TM=8.512E-01  e=1.760E-10  Anopheles gambiae
  9f7k-assembly1_B  TM=8.720E-01  e=1.560E-09  Drosophila melanogaster American nodavirus (ANV) SW-2009a
  3ay8-assembly1_A-2  TM=8.122E-01  e=1.560E-09  Bombyx mori
  6f01-assembly1_A  TM=8.628E-01  e=7.627E-09  Arabidopsis thaliana

Organism: Ricinus communis (NCBI:txid3988)

Solvent-accessible surface area (backbone atoms only — not comparable to full-atom values): 22159 Å² total; per-residue (Å²): 103,37,33,36,36,31,41,74,51,37,41,55,28,42,38,46,51,35,51,34,52,58,66,68,54,79,66,45,79,43,79,49,55,46,53,80,35,49,20,70,34,69,76,41,30,74,49,21,77,83,28,61,69,20,30,37,34,43,66,88,64,55,59,40,28,46,42,69,15,45,44,53,40,73,25,59,93,37,81,39,34,55,88,50,58,64,52,39,19,43,30,39,25,46,46,48,45,32,61,71,27,45,43,32,38,46,52,42,24,50,25,52,73,33,64,41,49,83,77,48,60,65,69,55,54,52,52,33,49,53,43,25,52,50,38,50,51,47,47,17,60,55,32,66,78,30,74,25,81,72,35,80,58,70,32,54,35,45,43,57,42,43,45,43,58,76,48,30,55,65,41,73,40,68,55,85,82,26,61,27,42,50,53,39,49,53,55,56,64,64,39,86,58,55,67,83,83,78,43,63,57,80,80,42,90,51,55,57,55,67,73,110,103,37,30,36,36,30,43,73,51,37,43,54,29,42,37,47,51,34,51,34,53,59,66,69,53,80,67,44,80,43,79,49,53,46,54,80,35,49,20,69,34,69,76,40,29,73,50,21,76,83,28,60,68,20,29,36,33,42,64,88,64,53,61,38,30,46,43,69,17,45,45,53,39,72,26,61,92,38,82,38,35,54,87,49,59,65,52,39,20,43,31,38,25,47,46,49,46,31,62,72,28,45,44,34,37,46,52,44,23,50,24,52,73,34,63,41,48,83,78,48,60,65,69,56,54,52,51,34,50,51,43,26,52,51,39,50,51,46,47,17,60,53,31,65,78,30,75,25,82,74,35,79,56,71,32,56,37,45,44,58,42,44,46,43,57,77,48,28,55,64,40,74,38,68,55,85,81,26,60,27,43,51,54,40,48,54,56,57,64,65,38,87,57,54,67,83,82,79,44,64,55,80,81,42,89,51,56,56,56,66,73,110

InterPro domains:
  IPR004045 Glutathione S-transferase, N-terminal [PF13409] (10-76)
  IPR004045 Glutathione S-transferase, N-terminal [PS50404] (1-82)
  IPR010987 Glutathione S-transferase, C-terminal-like [PS50405] (84-209)
  IPR036249 Thioredoxin-like superfamily [SSF52833] (1-76)
  IPR036282 Glutathione S-transferase, C-terminal domain superfamily [SSF47616] (77-198)
  IPR040079 Glutathione transferase family [SFLDS00019] (1-195)

Radius of gyration: 20.43 Å; Cα contacts (8 Å, |Δi|>4): 715; chains: 2; bounding box: 46×52×49 Å

Foldseek 3Di:
DKEKADDFQDLLSVLLVLLCLVVVPDYHYDYAPQLVPSLVDPVNCVQPVVSDDTKMADPVGHIDDDSVRSQCVSCPPHLQADPDPVSNVLLVVLLVLCVVQVVLLVVLLLCLQLVNPVVDDPVVNVVSVVSNVVSLVVQLVQLVVALANSHPGNHSSRSSNLSRLVVSVSSVDDNVVRVSSVNSNVSQCPDPSGDPDGDGPVVPVSSNHDRD/DKEKEDDFQDLLSVLLVLLCLVVVPDYHYDYAPQLVPSLVDPVNCVQPVVSDDTKMADPVGHIDDDSVRSQCVSCPPHLQADPDPVSNVLLVVLLVLCVVQVVLLVVLLLCLQLVNPVVDDPVVNVVSVVSNVVSLVVQLVQLVVALANSHPGNHSSRSSNLSRLVVSVSSVDDNVVRVSSVNSNVSQCPDPSGDPDGDGPVVPVSSNHDGD